Protein AF-0000000075742575 (afdb_homodimer)

Secondary structure (DSSP, 8-state):
------HHHHHT--GGGT--TTSEE-S---SSSS--HHHHHHHHHHGGGTTSPPPHHHHHHHHHHHHHHHT--GGGEEEESSHHHHHHGGGGG--S-EEEEES--SHHHHHHHHTT--EEEEEPPTTT-GGG----TT-SEEEEESS-TTT-----HHHHHTT--TTPEEEEE-TTGGGSTT-TT--TT---TTEEEEEESTTTTT-GGG--EEEE--HHHHHHHTTTPPSS-S-HHHHHHHHHHTSHHHHHHHHHHHHHHHHHHHHHHHHHHHTT-EE----SSEEEEE-TTHHHHHHHHHHTTEE-EE-TTSTT--TTEEEEE--TTHHHHHHHHHHHHHHHHHHH--/------HHHHHT--GGGT--TTSEE-S---SSSS--HHHHHHHHHHGGGTTSPPPHHHHHHHHHHHHHHTT--GGGEEEESSHHHHHHGGGGG--S-EEEEES--SHHHHHHHHTT--EEEEEPPTTT-GGG----TT-SEEEEESS-TTT-----HHHHHTT--TTPEEEEE-TTGGGSTT-TT--TT---TTEEEEEESTTTTT-GGG--EEEE--HHHHHHHTTTPPSS-S-HHHHHHHHHHTSHHHHHHHHHHHHHHHHHHHHHHHHHHHTT-EE----SSEEEEE-TTHHHHHHHHHHTTEE-EE-TTSTT--TTEEEEE--TTHHHHHHHHHHHHHHHHHHH--

Organism: Mycobacterium marinum (strain ATCC BAA-535 / M) (NCBI:txid216594)

InterPro domains:
  IPR004838 Aminotransferases, class-I, pyridoxal-phosphate-binding site [PS00105] (200-213)
  IPR004839 Aminotransferase, class I/classII, large domain [PF00155] (34-326)
  IPR015421 Pyridoxal phosphate-dependent transferase, major domain [G3DSA:3.40.640.10] (35-248)
  IPR015422 Pyridoxal phosphate-dependent transferase, small domain [G3DSA:3.90.1150.10] (23-329)
  IPR015424 Pyridoxal phosphate-dependent transferase [SSF53383] (18-337)

Structure (mmCIF, N/CA/C/O backbone):
data_AF-0000000075742575-model_v1
#
loop_
_entity.id
_entity.type
_entity.pdbx_description
1 polymer Aminotransferase
#
loop_
_atom_site.group_PDB
_atom_site.id
_atom_site.type_symbol
_atom_site.label_atom_id
_atom_site.label_alt_id
_atom_site.label_comp_id
_atom_site.label_asym_id
_atom_site.label_entity_id
_atom_site.label_seq_id
_atom_site.pdbx_PDB_ins_code
_atom_site.Cartn_x
_atom_site.Cartn_y
_atom_site.Cartn_z
_atom_site.occupancy
_atom_site.B_iso_or_equiv
_atom_site.auth_seq_id
_atom_site.auth_comp_id
_atom_site.auth_asym_id
_atom_site.auth_atom_id
_atom_site.pdbx_PDB_model_num
ATOM 1 N N . MET A 1 1 ? -25.953 -12.312 -6.84 1 25.08 1 MET A N 1
ATOM 2 C CA . MET A 1 1 ? -24.734 -11.523 -6.848 1 25.08 1 MET A CA 1
ATOM 3 C C . MET A 1 1 ? -24.031 -11.617 -8.195 1 25.08 1 MET A C 1
ATOM 5 O O . MET A 1 1 ? -23.609 -12.703 -8.602 1 25.08 1 MET A O 1
ATOM 9 N N . SER A 1 2 ? -24.453 -10.875 -9.102 1 28.56 2 SER A N 1
ATOM 10 C CA . SER A 1 2 ? -24.078 -10.961 -10.516 1 28.56 2 SER A CA 1
ATOM 11 C C . SER A 1 2 ? -22.562 -10.914 -10.695 1 28.56 2 SER A C 1
ATOM 13 O O . SER A 1 2 ? -21.906 -10 -10.195 1 28.56 2 SER A O 1
ATOM 15 N N . LEU A 1 3 ? -21.922 -12.07 -10.922 1 35.59 3 LEU A N 1
ATOM 16 C CA . LEU A 1 3 ? -20.516 -12.25 -11.258 1 35.59 3 LEU A CA 1
ATOM 17 C C . LEU A 1 3 ? -20.094 -11.281 -12.359 1 35.59 3 LEU A C 1
ATOM 19 O O . LEU A 1 3 ? -20.688 -11.258 -13.438 1 35.59 3 LEU A O 1
ATOM 23 N N . ASP A 1 4 ? -19.672 -10.133 -12.008 1 35 4 ASP A N 1
ATOM 24 C CA . ASP A 1 4 ? -19.047 -9.281 -13.023 1 35 4 ASP A CA 1
ATOM 25 C C . ASP A 1 4 ? -18.094 -10.078 -13.906 1 35 4 ASP A C 1
ATOM 27 O O . ASP A 1 4 ? -17.062 -10.547 -13.438 1 35 4 ASP A O 1
ATOM 31 N N . THR A 1 5 ? -18.547 -10.711 -14.977 1 41.12 5 THR A N 1
ATOM 32 C CA . THR A 1 5 ? -17.891 -11.547 -15.977 1 41.12 5 THR A CA 1
ATOM 33 C C . THR A 1 5 ? -17.031 -10.703 -16.922 1 41.12 5 THR A C 1
ATOM 35 O O . THR A 1 5 ? -16.719 -11.125 -18.031 1 41.12 5 THR A O 1
ATOM 38 N N . SER A 1 6 ? -16.703 -9.414 -16.516 1 41.28 6 SER A N 1
ATOM 39 C CA . SER A 1 6 ? -15.859 -8.625 -17.406 1 41.28 6 SER A CA 1
ATOM 40 C C . SER A 1 6 ? -14.469 -9.234 -17.531 1 41.28 6 SER A C 1
ATOM 42 O O . SER A 1 6 ? -14.023 -9.961 -16.625 1 41.28 6 SER A O 1
ATOM 44 N N . PRO A 1 7 ? -13.953 -9.203 -18.75 1 43.44 7 PRO A N 1
ATOM 45 C CA . PRO A 1 7 ? -12.594 -9.703 -18.984 1 43.44 7 PRO A CA 1
ATOM 46 C C . PRO A 1 7 ? -11.625 -9.297 -17.875 1 43.44 7 PRO A C 1
ATOM 48 O O . PRO A 1 7 ? -10.758 -10.086 -17.484 1 43.44 7 PRO A O 1
ATOM 51 N N . LEU A 1 8 ? -11.812 -8.117 -17.328 1 50.5 8 LEU A N 1
ATOM 52 C CA . LEU A 1 8 ? -10.961 -7.672 -16.234 1 50.5 8 LEU A CA 1
ATOM 53 C C . LEU A 1 8 ? -11.242 -8.469 -14.961 1 50.5 8 LEU A C 1
ATOM 55 O O . LEU A 1 8 ? -10.312 -8.828 -14.227 1 50.5 8 LEU A O 1
ATOM 59 N N . ALA A 1 9 ? -12.531 -8.742 -14.766 1 51.78 9 ALA A N 1
ATOM 60 C CA . ALA A 1 9 ? -12.93 -9.539 -13.609 1 51.78 9 ALA A CA 1
ATOM 61 C C . ALA A 1 9 ? -12.398 -10.969 -13.711 1 51.78 9 ALA A C 1
ATOM 63 O O . ALA A 1 9 ? -11.945 -11.547 -12.727 1 51.78 9 ALA A O 1
ATOM 64 N N . ALA A 1 10 ? -12.375 -11.539 -14.883 1 46.16 10 ALA A N 1
ATOM 65 C CA . ALA A 1 10 ? -11.844 -12.883 -15.117 1 46.16 10 ALA A CA 1
ATOM 66 C C . ALA A 1 10 ? -10.336 -12.922 -14.898 1 46.16 10 ALA A C 1
ATOM 68 O O . ALA A 1 10 ? -9.812 -13.883 -14.32 1 46.16 10 ALA A O 1
ATOM 69 N N . ALA A 1 11 ? -9.766 -11.891 -15.352 1 51.84 11 ALA A N 1
ATOM 70 C CA . ALA A 1 11 ? -8.312 -11.805 -15.227 1 51.84 11 ALA A CA 1
ATOM 71 C C . ALA A 1 11 ? -7.895 -11.711 -13.758 1 51.84 11 ALA A C 1
ATOM 73 O O . ALA A 1 11 ? -6.77 -12.07 -13.406 1 51.84 11 ALA A O 1
ATOM 74 N N . ARG A 1 12 ? -8.883 -11.344 -12.992 1 62.16 12 ARG A N 1
ATOM 75 C CA . ARG A 1 12 ? -8.523 -11.164 -11.586 1 62.16 12 ARG A CA 1
ATOM 76 C C . ARG A 1 12 ? -9.039 -12.32 -10.734 1 62.16 12 ARG A C 1
ATOM 78 O O . ARG A 1 12 ? -9.102 -12.219 -9.508 1 62.16 12 ARG A O 1
ATOM 85 N N . TYR A 1 13 ? -9.43 -13.383 -11.422 1 56.88 13 TYR A N 1
ATOM 86 C CA . TYR A 1 13 ? -9.727 -14.594 -10.672 1 56.88 13 TYR A CA 1
ATOM 87 C C . TYR A 1 13 ? -8.453 -15.211 -10.109 1 56.88 13 TYR A C 1
ATOM 89 O O . TYR A 1 13 ? -7.52 -15.508 -10.859 1 56.88 13 TYR A O 1
ATOM 97 N N . HIS A 1 14 ? -8.398 -15.281 -8.836 1 70.94 14 HIS A N 1
ATOM 98 C CA . HIS A 1 14 ? -7.25 -15.875 -8.164 1 70.94 14 HIS A CA 1
ATOM 99 C C . HIS A 1 14 ? -7.66 -17.062 -7.309 1 70.94 14 HIS A C 1
ATOM 101 O O . HIS A 1 14 ? -8.852 -17.25 -7.035 1 70.94 14 HIS A O 1
ATOM 107 N N . GLY A 1 15 ? -6.711 -17.906 -7.121 1 71.88 15 GLY A N 1
ATOM 108 C CA . GLY A 1 15 ? -6.93 -19.141 -6.367 1 71.88 15 GLY A CA 1
ATOM 109 C C . GLY A 1 15 ? -7.625 -18.906 -5.039 1 71.88 15 GLY A C 1
ATOM 110 O O . GLY A 1 15 ? -8.328 -19.781 -4.535 1 71.88 15 GLY A O 1
ATOM 111 N N . ASP A 1 16 ? -7.453 -17.781 -4.5 1 67.38 16 ASP A N 1
ATOM 112 C CA . ASP A 1 16 ? -8.031 -17.484 -3.195 1 67.38 16 ASP A CA 1
ATOM 113 C C . ASP A 1 16 ? -9.555 -17.406 -3.271 1 67.38 16 ASP A C 1
ATOM 115 O O . ASP A 1 16 ? -10.234 -17.484 -2.25 1 67.38 16 ASP A O 1
ATOM 119 N N . GLN A 1 17 ? -10.031 -17.344 -4.418 1 68.88 17 GLN A N 1
ATOM 120 C CA . GLN A 1 17 ? -11.477 -17.297 -4.598 1 68.88 17 GLN A CA 1
ATOM 121 C C . GLN A 1 17 ? -12.062 -18.703 -4.656 1 68.88 17 GLN A C 1
ATOM 123 O O . GLN A 1 17 ? -13.273 -18.891 -4.488 1 68.88 17 GLN A O 1
ATOM 128 N N . ALA A 1 18 ? -11.141 -19.656 -4.777 1 72.19 18 ALA A N 1
ATOM 129 C CA . ALA A 1 18 ? -11.578 -21.031 -4.965 1 72.19 18 ALA A CA 1
ATOM 130 C C . ALA A 1 18 ? -11.758 -21.734 -3.627 1 72.19 18 ALA A C 1
ATOM 132 O O . ALA A 1 18 ? -12.5 -22.719 -3.531 1 72.19 18 ALA A O 1
ATOM 133 N N . ALA A 1 19 ? -11.109 -21.234 -2.627 1 77.81 19 ALA A N 1
ATOM 134 C CA . ALA A 1 19 ? -11.078 -21.953 -1.354 1 77.81 19 ALA A CA 1
ATOM 135 C C . ALA A 1 19 ? -11.914 -21.234 -0.301 1 77.81 19 ALA A C 1
ATOM 137 O O . ALA A 1 19 ? -11.836 -20.016 -0.159 1 77.81 19 ALA A O 1
ATOM 138 N N . THR A 1 20 ? -12.836 -21.984 0.343 1 73.06 20 THR A N 1
ATOM 139 C CA . THR A 1 20 ? -13.594 -21.5 1.495 1 73.06 20 THR A CA 1
ATOM 140 C C . THR A 1 20 ? -13.062 -22.109 2.785 1 73.06 20 THR A C 1
ATOM 142 O O . THR A 1 20 ? -12.375 -23.141 2.754 1 73.06 20 THR A O 1
ATOM 145 N N . PRO A 1 21 ? -13.297 -21.5 3.867 1 74.25 21 PRO A N 1
ATOM 146 C CA . PRO A 1 21 ? -12.812 -22.047 5.137 1 74.25 21 PRO A CA 1
ATOM 147 C C . PRO A 1 21 ? -13.234 -23.484 5.355 1 74.25 21 PRO A C 1
ATOM 149 O O . PRO A 1 21 ? -14.367 -23.859 5.051 1 74.25 21 PRO A O 1
ATOM 152 N N . GLY A 1 22 ? -12.258 -24.297 5.707 1 80.38 22 GLY A N 1
ATOM 153 C CA . GLY A 1 22 ? -12.539 -25.688 6.02 1 80.38 22 GLY A CA 1
ATOM 154 C C . GLY A 1 22 ? -12.164 -26.641 4.898 1 80.38 22 GLY A C 1
ATOM 155 O O . GLY A 1 22 ? -12 -27.844 5.125 1 80.38 22 GLY A O 1
ATOM 156 N N . MET A 1 23 ? -11.93 -26.141 3.719 1 89.38 23 MET A N 1
ATOM 157 C CA . MET A 1 23 ? -11.57 -26.969 2.568 1 89.38 23 MET A CA 1
ATOM 158 C C . MET A 1 23 ? -10.086 -27.328 2.59 1 89.38 23 MET A C 1
ATOM 160 O O . MET A 1 23 ? -9.281 -26.594 3.17 1 89.38 23 MET A O 1
ATOM 164 N N . LEU A 1 24 ? -9.805 -28.516 2.037 1 94.06 24 LEU A N 1
ATOM 165 C CA . LEU A 1 24 ? -8.422 -28.812 1.668 1 94.06 24 LEU A CA 1
ATOM 166 C C . LEU A 1 24 ? -8 -27.984 0.455 1 94.06 24 LEU A C 1
ATOM 168 O O . LEU A 1 24 ? -8.469 -28.219 -0.659 1 94.06 24 LEU A O 1
ATOM 172 N N . ASP A 1 25 ? -7.121 -27 0.68 1 94.69 25 ASP A N 1
ATOM 173 C CA . ASP A 1 25 ? -6.855 -25.969 -0.324 1 94.69 25 ASP A CA 1
ATOM 174 C C . ASP A 1 25 ? -5.578 -26.281 -1.1 1 94.69 25 ASP A C 1
ATOM 176 O O . ASP A 1 25 ? -4.473 -26.109 -0.58 1 94.69 25 ASP A O 1
ATOM 180 N N . PHE A 1 26 ? -5.742 -26.719 -2.346 1 97.12 26 PHE A N 1
ATOM 181 C CA . PHE A 1 26 ? -4.625 -26.891 -3.266 1 97.12 26 PHE A CA 1
ATOM 182 C C . PHE A 1 26 ? -4.594 -25.766 -4.301 1 97.12 26 PHE A C 1
ATOM 184 O O . PHE A 1 26 ? -3.795 -25.812 -5.238 1 97.12 26 PHE A O 1
ATOM 191 N N . ALA A 1 27 ? -5.48 -24.75 -4.121 1 94.88 27 ALA A N 1
ATOM 192 C CA . ALA A 1 27 ? -5.637 -23.703 -5.125 1 94.88 27 ALA A CA 1
ATOM 193 C C . ALA A 1 27 ? -4.676 -22.547 -4.867 1 94.88 27 ALA A C 1
ATOM 195 O O . ALA A 1 27 ? -4.191 -21.906 -5.809 1 94.88 27 ALA A O 1
ATOM 196 N N . VAL A 1 28 ? -4.422 -22.219 -3.619 1 93.75 28 VAL A N 1
ATOM 197 C CA . VAL A 1 28 ? -3.586 -21.078 -3.256 1 93.75 28 VAL A CA 1
ATOM 198 C C . VAL A 1 28 ? -2.146 -21.547 -3.035 1 93.75 28 VAL A C 1
ATOM 200 O O . VAL A 1 28 ? -1.911 -22.594 -2.432 1 93.75 28 VAL A O 1
ATOM 203 N N . ASN A 1 29 ? -1.184 -20.781 -3.488 1 94.81 29 ASN A N 1
ATOM 204 C CA . ASN A 1 29 ? 0.214 -21.203 -3.5 1 94.81 29 ASN A CA 1
ATOM 205 C C . ASN A 1 29 ? 0.969 -20.672 -2.285 1 94.81 29 ASN A C 1
ATOM 207 O O . ASN A 1 29 ? 2.201 -20.703 -2.254 1 94.81 29 ASN A O 1
ATOM 211 N N . VAL A 1 30 ? 0.262 -20.188 -1.281 1 95.12 30 VAL A N 1
ATOM 212 C CA . VAL A 1 30 ? 0.905 -19.812 -0.029 1 95.12 30 VAL A CA 1
ATOM 213 C C . VAL A 1 30 ? 1.388 -21.047 0.706 1 95.12 30 VAL A C 1
ATOM 215 O O . VAL A 1 30 ? 0.632 -22.016 0.873 1 95.12 30 VAL A O 1
ATOM 218 N N . ARG A 1 31 ? 2.59 -21.094 1.135 1 94.38 31 ARG A N 1
ATOM 219 C CA . ARG A 1 31 ? 3.33 -22.281 1.514 1 94.38 31 ARG A CA 1
ATOM 220 C C . ARG A 1 31 ? 2.74 -22.922 2.771 1 94.38 31 ARG A C 1
ATOM 222 O O . ARG A 1 31 ? 2.617 -24.141 2.857 1 94.38 31 ARG A O 1
ATOM 229 N N . HIS A 1 32 ? 2.479 -22.062 3.832 1 94.12 32 HIS A N 1
ATOM 230 C CA . HIS A 1 32 ? 2.004 -22.547 5.121 1 94.12 32 HIS A CA 1
ATOM 231 C C . HIS A 1 32 ? 0.701 -21.875 5.523 1 94.12 32 HIS A C 1
ATOM 233 O O . HIS A 1 32 ? 0.387 -20.781 5.031 1 94.12 32 HIS A O 1
ATOM 239 N N . PRO A 1 33 ? -0.045 -22.531 6.336 1 93.19 33 PRO A N 1
ATOM 240 C CA . PRO A 1 33 ? -1.307 -21.922 6.773 1 93.19 33 PRO A CA 1
ATOM 241 C C . PRO A 1 33 ? -1.099 -20.719 7.684 1 93.19 33 PRO A C 1
ATOM 243 O O . PRO A 1 33 ? -2.027 -19.938 7.895 1 93.19 33 PRO A O 1
ATOM 246 N N . HIS A 1 34 ? 0.122 -20.594 8.273 1 95.94 34 HIS A N 1
ATOM 247 C CA . HIS A 1 34 ? 0.475 -19.484 9.148 1 95.94 34 HIS A CA 1
ATOM 248 C C . HIS A 1 34 ? 1.914 -19.031 8.914 1 95.94 34 HIS A C 1
ATOM 250 O O . HIS A 1 34 ? 2.756 -19.828 8.484 1 95.94 34 HIS A O 1
ATOM 256 N N . PRO A 1 35 ? 2.172 -17.703 9.164 1 98 35 PRO A N 1
ATOM 257 C CA . PRO A 1 35 ? 3.584 -17.312 9.172 1 98 35 PRO A CA 1
ATOM 258 C C . PRO A 1 35 ? 4.383 -18.016 10.266 1 98 35 PRO A C 1
ATOM 260 O O . PRO A 1 35 ? 3.803 -18.531 11.234 1 98 35 PRO A O 1
ATOM 263 N N . PRO A 1 36 ? 5.707 -18.109 10.078 1 97.62 36 PRO A N 1
ATOM 264 C CA . PRO A 1 36 ? 6.508 -18.656 11.172 1 97.62 36 PRO A CA 1
ATOM 265 C C . PRO A 1 36 ? 6.316 -17.906 12.484 1 97.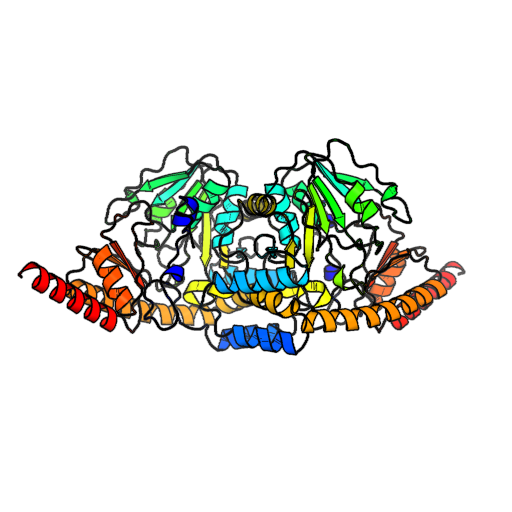62 36 PRO A C 1
ATOM 267 O O . PRO A 1 36 ? 6.172 -16.672 12.484 1 97.62 36 PRO A O 1
ATOM 270 N N . HIS A 1 37 ? 6.414 -18.641 13.594 1 97.75 37 HIS A N 1
ATOM 271 C CA . HIS A 1 37 ? 6.152 -18.078 14.914 1 97.75 37 HIS A CA 1
ATOM 272 C C . HIS A 1 37 ? 7.094 -16.922 15.219 1 97.75 37 HIS A C 1
ATOM 274 O O . HIS A 1 37 ? 6.672 -15.898 15.766 1 97.75 37 HIS A O 1
ATOM 280 N N . TRP A 1 38 ? 8.359 -17.078 14.875 1 98.38 38 TRP A N 1
ATOM 281 C CA . TRP A 1 38 ? 9.328 -16.031 15.172 1 98.38 38 TRP A CA 1
ATOM 282 C C . TRP A 1 38 ? 8.969 -14.734 14.461 1 98.38 38 TRP A C 1
ATOM 284 O O . TRP A 1 38 ? 9.188 -13.641 14.992 1 98.38 38 TRP A O 1
ATOM 294 N N . LEU A 1 39 ? 8.508 -14.805 13.234 1 98.5 39 LEU A N 1
ATOM 295 C CA . LEU A 1 39 ? 8.125 -13.633 12.453 1 98.5 39 LEU A CA 1
ATOM 296 C C . LEU A 1 39 ? 6.891 -12.969 13.047 1 98.5 39 LEU A C 1
ATOM 298 O O . LEU A 1 39 ? 6.816 -11.734 13.125 1 98.5 39 LEU A O 1
ATOM 302 N N . VAL A 1 40 ? 5.887 -13.789 13.516 1 98.5 40 VAL A N 1
ATOM 303 C CA . VAL A 1 40 ? 4.691 -13.281 14.172 1 98.5 40 VAL A CA 1
ATOM 304 C C . VAL A 1 40 ? 5.082 -12.492 15.422 1 98.5 40 VAL A C 1
ATOM 306 O O . VAL A 1 40 ? 4.574 -11.398 15.656 1 98.5 40 VAL A O 1
ATOM 309 N N . GLU A 1 41 ? 5.977 -13.023 16.188 1 98.44 41 GLU A N 1
ATOM 310 C CA . GLU A 1 41 ? 6.441 -12.359 17.406 1 98.44 41 GLU A CA 1
ATOM 311 C C . GLU A 1 41 ? 7.133 -11.039 17.094 1 98.44 41 GLU A C 1
ATOM 313 O O . GLU A 1 41 ? 6.91 -10.039 17.766 1 98.44 41 GLU A O 1
ATOM 318 N N . LEU A 1 42 ? 7.969 -11.102 16.125 1 98.5 42 LEU A N 1
ATOM 319 C CA . LEU A 1 42 ? 8.68 -9.898 15.711 1 98.5 42 LEU A CA 1
ATOM 320 C C . LEU A 1 42 ? 7.707 -8.797 15.297 1 98.5 42 LEU A C 1
ATOM 322 O O . LEU A 1 42 ? 7.844 -7.648 15.711 1 98.5 42 LEU A O 1
ATOM 326 N N . LEU A 1 43 ? 6.719 -9.125 14.461 1 98.69 43 LEU A N 1
ATOM 327 C CA . LEU A 1 43 ? 5.738 -8.156 13.992 1 98.69 43 LEU A CA 1
ATOM 328 C C . LEU A 1 43 ? 4.883 -7.645 15.148 1 98.69 43 LEU A C 1
ATOM 330 O O . LEU A 1 43 ? 4.539 -6.465 15.195 1 98.69 43 LEU A O 1
ATOM 334 N N . ALA A 1 44 ? 4.523 -8.555 16.047 1 98.44 44 ALA A N 1
ATOM 335 C CA . ALA A 1 44 ? 3.734 -8.172 17.219 1 98.44 44 ALA A CA 1
ATOM 336 C C . ALA A 1 44 ? 4.445 -7.094 18.031 1 98.44 44 ALA A C 1
ATOM 338 O O . ALA A 1 44 ? 3.811 -6.16 18.531 1 98.44 44 ALA A O 1
ATOM 339 N N . GLN A 1 45 ? 5.727 -7.211 18.125 1 97.62 45 GLN A N 1
ATOM 340 C CA . GLN A 1 45 ? 6.52 -6.246 18.891 1 97.62 45 GLN A CA 1
ATOM 341 C C . GLN A 1 45 ? 6.469 -4.863 18.234 1 97.62 45 GLN A C 1
ATOM 343 O O . GLN A 1 45 ? 6.613 -3.85 18.922 1 97.62 45 GLN A O 1
ATOM 348 N N . ARG A 1 46 ? 6.242 -4.82 16.953 1 97.81 46 ARG A N 1
ATOM 349 C CA . ARG A 1 46 ? 6.254 -3.557 16.219 1 97.81 46 ARG A CA 1
ATOM 350 C C . ARG A 1 46 ? 4.898 -2.867 16.297 1 97.81 46 ARG A C 1
ATOM 352 O O . ARG A 1 46 ? 4.781 -1.678 16 1 97.81 46 ARG A O 1
ATOM 359 N N . LEU A 1 47 ? 3.848 -3.568 16.766 1 98.31 47 LEU A N 1
ATOM 360 C CA . LEU A 1 47 ? 2.496 -3.023 16.781 1 98.31 47 LEU A CA 1
ATOM 361 C C . LEU A 1 47 ? 2.398 -1.832 17.719 1 98.31 47 LEU A C 1
ATOM 363 O O . LEU A 1 47 ? 1.67 -0.875 17.453 1 98.31 47 LEU A O 1
ATOM 367 N N . THR A 1 48 ? 3.164 -1.791 18.766 1 96.5 48 THR A N 1
ATOM 368 C CA . THR A 1 48 ? 3.08 -0.729 19.766 1 96.5 48 THR A CA 1
ATOM 369 C C . THR A 1 48 ? 3.816 0.52 19.281 1 96.5 48 THR A C 1
ATOM 371 O O . THR A 1 48 ? 3.684 1.591 19.891 1 96.5 48 THR A O 1
ATOM 374 N N . THR A 1 49 ? 4.586 0.42 18.219 1 95.75 49 THR A N 1
ATOM 375 C CA . THR A 1 49 ? 5.367 1.551 17.734 1 95.75 49 THR A CA 1
ATOM 376 C C . THR A 1 49 ? 4.766 2.109 16.453 1 95.75 49 THR A C 1
ATOM 378 O O . THR A 1 49 ? 5.41 2.887 15.742 1 95.75 49 THR A O 1
ATOM 381 N N . LEU A 1 50 ? 3.537 1.744 16.141 1 97.44 50 LEU A N 1
ATOM 382 C CA . LEU A 1 50 ? 2.906 2.09 14.867 1 97.44 50 LEU A CA 1
ATOM 383 C C . LEU A 1 50 ? 2.582 3.578 14.805 1 97.44 50 LEU A C 1
ATOM 385 O O . LEU A 1 50 ? 2.254 4.105 13.742 1 97.44 50 LEU A O 1
ATOM 389 N N . ALA A 1 51 ? 2.734 4.305 15.898 1 96.44 51 ALA A N 1
ATOM 390 C CA . ALA A 1 51 ? 2.477 5.742 15.898 1 96.44 51 ALA A CA 1
ATOM 391 C C . ALA A 1 51 ? 3.484 6.48 15.023 1 96.44 51 ALA A C 1
ATOM 393 O O . ALA A 1 51 ? 3.207 7.578 14.539 1 96.44 51 ALA A O 1
ATOM 394 N N . ARG A 1 52 ? 4.59 5.898 14.844 1 94.44 52 ARG A N 1
ATOM 395 C CA . ARG A 1 52 ? 5.641 6.523 14.047 1 94.44 52 ARG A CA 1
ATOM 396 C C . ARG A 1 52 ? 5.496 6.172 12.57 1 94.44 52 ARG A C 1
ATOM 398 O O . ARG A 1 52 ? 5.168 5.031 12.227 1 94.44 52 ARG A O 1
ATOM 405 N N . TYR A 1 53 ? 5.746 7.16 11.742 1 94.06 53 TYR A N 1
ATOM 406 C CA . TYR A 1 53 ? 5.836 6.898 10.305 1 94.06 53 TYR A CA 1
ATOM 407 C C . TYR A 1 53 ? 7.027 6.004 9.992 1 94.06 53 TYR A C 1
ATOM 409 O O . TYR A 1 53 ? 8.016 5.988 10.734 1 94.06 53 TYR A O 1
ATOM 417 N N . PRO A 1 54 ? 6.895 5.227 8.891 1 95.06 54 PRO A N 1
ATOM 418 C CA . PRO A 1 54 ? 8.109 4.551 8.438 1 95.06 54 PRO A CA 1
ATOM 419 C C . PRO A 1 54 ? 9.281 5.508 8.242 1 95.06 54 PRO A C 1
ATOM 421 O O . PRO A 1 54 ? 9.172 6.473 7.477 1 95.06 54 PRO A O 1
ATOM 424 N N . SER A 1 55 ? 10.367 5.281 8.898 1 93.31 55 SER A N 1
ATOM 425 C CA . SER A 1 55 ? 11.539 6.156 8.828 1 93.31 55 SER A CA 1
ATOM 426 C C . SER A 1 55 ? 12.438 5.781 7.652 1 93.31 55 SER A C 1
ATOM 428 O O . SER A 1 55 ? 12.273 4.719 7.055 1 93.31 55 SER A O 1
ATOM 430 N N . ILE A 1 56 ? 13.32 6.672 7.316 1 93.88 56 ILE A N 1
ATOM 431 C CA . ILE A 1 56 ? 14.344 6.379 6.324 1 93.88 56 ILE A CA 1
ATOM 432 C C . ILE A 1 56 ? 15.156 5.164 6.766 1 93.88 56 ILE A C 1
ATOM 434 O O . ILE A 1 56 ? 15.523 4.32 5.941 1 93.88 56 ILE A O 1
ATOM 438 N N . GLU A 1 57 ? 15.383 5.086 8.062 1 95.19 57 GLU A N 1
ATOM 439 C CA . GLU A 1 57 ? 16.141 3.959 8.609 1 95.19 57 GLU A CA 1
ATOM 440 C C . GLU A 1 57 ? 15.383 2.646 8.422 1 95.19 57 GLU A C 1
ATOM 442 O O . GLU A 1 57 ? 15.984 1.616 8.109 1 95.19 57 GLU A O 1
ATOM 447 N N . ASP A 1 58 ? 14.055 2.627 8.672 1 96.44 58 ASP A N 1
ATOM 448 C CA . ASP A 1 58 ? 13.242 1.44 8.414 1 96.44 58 ASP A CA 1
ATOM 449 C C . ASP A 1 58 ? 13.406 0.961 6.977 1 96.44 58 ASP A C 1
ATOM 451 O O . ASP A 1 58 ? 13.633 -0.227 6.734 1 96.44 58 ASP A O 1
ATOM 455 N N . THR A 1 59 ? 13.289 1.915 6.07 1 97.75 59 THR A N 1
ATOM 456 C CA . THR A 1 59 ? 13.391 1.605 4.648 1 97.75 59 THR A CA 1
ATOM 457 C C . THR A 1 59 ? 14.789 1.095 4.305 1 97.75 59 THR A C 1
ATOM 459 O O . THR A 1 59 ? 14.93 0.087 3.607 1 97.75 59 THR A O 1
ATOM 462 N N . GLN A 1 60 ? 15.797 1.759 4.812 1 98.25 60 GLN A N 1
ATOM 463 C CA . GLN A 1 60 ? 17.172 1.383 4.523 1 98.25 60 GLN A CA 1
ATOM 464 C C . GLN A 1 60 ? 17.5 -0.001 5.078 1 98.25 60 GLN A C 1
ATOM 466 O O . GLN A 1 60 ? 18.203 -0.783 4.441 1 98.25 60 GLN A O 1
ATOM 471 N N . ARG A 1 61 ? 17.016 -0.298 6.273 1 98.5 61 ARG A N 1
ATOM 472 C CA . ARG A 1 61 ? 17.234 -1.621 6.852 1 98.5 61 ARG A CA 1
ATOM 473 C C . ARG A 1 61 ? 16.641 -2.709 5.965 1 98.5 61 ARG A C 1
ATOM 475 O O . ARG A 1 61 ? 17.266 -3.748 5.746 1 98.5 61 ARG A O 1
ATOM 482 N N . ALA A 1 62 ? 15.438 -2.525 5.48 1 98.81 62 ALA A N 1
ATOM 483 C CA . ALA A 1 62 ? 14.805 -3.465 4.559 1 98.81 62 ALA A CA 1
ATOM 484 C C . ALA A 1 62 ? 15.609 -3.604 3.273 1 98.81 62 ALA A C 1
ATOM 486 O O . ALA A 1 62 ? 15.891 -4.719 2.826 1 98.81 62 ALA A O 1
ATOM 487 N N . GLN A 1 63 ? 15.977 -2.438 2.703 1 98.88 63 GLN A N 1
ATOM 488 C CA . GLN A 1 63 ? 16.734 -2.424 1.461 1 98.88 63 GLN A CA 1
ATOM 489 C C . GLN A 1 63 ? 18.094 -3.119 1.637 1 98.88 63 GLN A C 1
ATOM 491 O O . GLN A 1 63 ? 18.5 -3.912 0.787 1 98.88 63 GLN A O 1
ATOM 496 N N . ASP A 1 64 ? 18.75 -2.838 2.754 1 98.88 64 ASP A N 1
ATOM 497 C CA . ASP A 1 64 ? 20.062 -3.422 3.01 1 98.88 64 ASP A CA 1
ATOM 498 C C . ASP A 1 64 ? 19.969 -4.941 3.127 1 98.88 64 ASP A C 1
ATOM 500 O O . ASP A 1 64 ? 20.812 -5.664 2.584 1 98.88 64 ASP A O 1
ATOM 504 N N . ALA A 1 65 ? 19 -5.422 3.834 1 98.88 65 ALA A N 1
ATOM 505 C CA . ALA A 1 65 ? 18.844 -6.863 4.02 1 98.88 65 ALA A CA 1
ATOM 506 C C . ALA A 1 65 ? 18.594 -7.562 2.684 1 98.88 65 ALA A C 1
ATOM 508 O O . ALA A 1 65 ? 19.234 -8.57 2.383 1 98.88 65 ALA A O 1
ATOM 509 N N . ALA A 1 66 ? 17.703 -7.027 1.849 1 98.81 66 ALA A N 1
ATOM 510 C CA . ALA A 1 66 ? 17.422 -7.613 0.539 1 98.81 66 ALA A CA 1
ATOM 511 C C . ALA A 1 66 ? 18.641 -7.508 -0.375 1 98.81 66 ALA A C 1
ATOM 513 O O . ALA A 1 66 ? 18.938 -8.438 -1.135 1 98.81 66 ALA A O 1
ATOM 514 N N . ALA A 1 67 ? 19.266 -6.324 -0.291 1 98.75 67 ALA A N 1
ATOM 515 C CA . ALA A 1 67 ? 20.469 -6.133 -1.094 1 98.75 67 ALA A CA 1
ATOM 516 C C . ALA A 1 67 ? 21.531 -7.168 -0.748 1 98.75 67 ALA A C 1
ATOM 518 O O . ALA A 1 67 ? 22.125 -7.789 -1.639 1 98.75 67 ALA A O 1
ATOM 519 N N . LEU A 1 68 ? 21.797 -7.328 0.509 1 98.5 68 LEU A N 1
ATOM 520 C CA . LEU A 1 68 ? 22.781 -8.312 0.952 1 98.5 68 LEU A CA 1
ATOM 521 C C . LEU A 1 68 ? 22.391 -9.711 0.485 1 98.5 68 LEU A C 1
ATOM 523 O O . LEU A 1 68 ? 23.25 -10.469 0.019 1 98.5 68 LEU A O 1
ATOM 527 N N . ARG A 1 69 ? 21.172 -10.039 0.572 1 98.44 69 ARG A N 1
ATOM 528 C CA . ARG A 1 69 ? 20.672 -11.352 0.179 1 98.44 69 ARG A CA 1
ATOM 529 C C . ARG A 1 69 ? 21.016 -11.648 -1.279 1 98.44 69 ARG A C 1
ATOM 531 O O . ARG A 1 69 ? 21.297 -12.797 -1.635 1 98.44 69 ARG A O 1
ATOM 538 N N . HIS A 1 70 ? 20.984 -10.648 -2.139 1 98.44 70 HIS A N 1
ATOM 539 C CA . HIS A 1 70 ? 21.094 -10.867 -3.576 1 98.44 70 HIS A CA 1
ATOM 540 C C . HIS A 1 70 ? 22.406 -10.297 -4.113 1 98.44 70 HIS A C 1
ATOM 542 O O . HIS A 1 70 ? 22.578 -10.156 -5.328 1 98.44 70 HIS A O 1
ATOM 548 N N . ARG A 1 71 ? 23.281 -9.852 -3.217 1 97.56 71 ARG A N 1
ATOM 549 C CA . ARG A 1 71 ? 24.578 -9.281 -3.596 1 97.56 71 ARG A CA 1
ATOM 550 C C . ARG A 1 71 ? 24.391 -8.047 -4.465 1 97.56 71 ARG A C 1
ATOM 552 O O . ARG A 1 71 ? 25 -7.934 -5.535 1 97.56 71 ARG A O 1
ATOM 559 N N . ARG A 1 72 ? 23.562 -7.184 -4.008 1 98.19 72 ARG A N 1
ATOM 560 C CA . ARG A 1 72 ? 23.25 -5.898 -4.625 1 98.19 72 ARG A CA 1
ATOM 561 C C . ARG A 1 72 ? 23.531 -4.75 -3.662 1 98.19 72 ARG A C 1
ATOM 563 O O . ARG A 1 72 ? 24.062 -4.961 -2.568 1 98.19 72 ARG A O 1
ATOM 570 N N . THR A 1 73 ? 23.344 -3.549 -4.156 1 98.44 73 THR A N 1
ATOM 571 C CA . THR A 1 73 ? 23.438 -2.375 -3.291 1 98.44 73 THR A CA 1
ATOM 572 C C . THR A 1 73 ? 22.047 -1.903 -2.885 1 98.44 73 THR A C 1
ATOM 574 O O . THR A 1 73 ? 21.047 -2.275 -3.512 1 98.44 73 THR A O 1
ATOM 577 N N . ARG A 1 74 ? 22.016 -1.153 -1.835 1 98.31 74 ARG A N 1
ATOM 578 C CA . ARG A 1 74 ? 20.781 -0.617 -1.293 1 98.31 74 ARG A CA 1
ATOM 579 C C . ARG A 1 74 ? 19.969 0.089 -2.375 1 98.31 74 ARG A C 1
ATOM 581 O O . ARG A 1 74 ? 18.75 -0.071 -2.451 1 98.31 74 ARG A O 1
ATOM 588 N N . ALA A 1 75 ? 20.609 0.869 -3.242 1 98.25 75 ALA A N 1
ATOM 589 C CA . ALA A 1 75 ? 19.953 1.697 -4.254 1 98.25 75 ALA A CA 1
ATOM 590 C C . ALA A 1 75 ? 19.281 0.835 -5.316 1 98.25 75 ALA A C 1
ATOM 592 O O . ALA A 1 75 ? 18.469 1.329 -6.102 1 98.25 75 ALA A O 1
ATOM 593 N N . GLU A 1 76 ? 19.562 -0.475 -5.32 1 98.81 76 GLU A N 1
ATOM 594 C CA . GLU A 1 76 ? 19.031 -1.385 -6.332 1 98.81 76 GLU A CA 1
ATOM 595 C C . GLU A 1 76 ? 17.844 -2.18 -5.797 1 98.81 76 GLU A C 1
ATOM 597 O O . GLU A 1 76 ? 17.406 -3.152 -6.418 1 98.81 76 GLU A O 1
ATOM 602 N N . VAL A 1 77 ? 17.391 -1.777 -4.633 1 98.88 77 VAL A N 1
ATOM 603 C CA . VAL A 1 77 ? 16.281 -2.488 -4 1 98.88 77 VAL A CA 1
ATOM 604 C C . VAL A 1 77 ? 15.109 -1.533 -3.781 1 98.88 77 VAL A C 1
ATOM 606 O O . VAL A 1 77 ? 15.289 -0.431 -3.26 1 98.88 77 VAL A O 1
ATOM 609 N N . LEU A 1 78 ? 13.945 -1.957 -4.184 1 98.81 78 LEU A N 1
ATOM 610 C CA . LEU A 1 78 ? 12.711 -1.207 -3.977 1 98.81 78 LEU A CA 1
ATOM 611 C C . LEU A 1 78 ? 11.711 -2.021 -3.16 1 98.81 78 LEU A C 1
ATOM 613 O O . LEU A 1 78 ? 11.117 -2.971 -3.672 1 98.81 78 LEU A O 1
ATOM 617 N N . PRO A 1 79 ? 11.508 -1.728 -1.833 1 98.75 79 PRO A N 1
ATOM 618 C CA . PRO A 1 79 ? 10.422 -2.383 -1.097 1 98.75 79 PRO A CA 1
ATOM 619 C C . PRO A 1 79 ? 9.055 -2.148 -1.729 1 98.75 79 PRO A C 1
ATOM 621 O O . PRO A 1 79 ? 8.773 -1.05 -2.213 1 98.75 79 PRO A O 1
ATOM 624 N N . LEU A 1 80 ? 8.25 -3.172 -1.737 1 98.44 80 LEU A N 1
ATOM 625 C CA . LEU A 1 80 ? 6.934 -3.102 -2.365 1 98.44 80 LEU A CA 1
ATOM 626 C C . LEU A 1 80 ? 5.844 -3.572 -1.404 1 98.44 80 LEU A C 1
ATOM 628 O O . LEU A 1 80 ? 6.09 -4.438 -0.561 1 98.44 80 LEU A O 1
ATOM 632 N N . ALA A 1 81 ? 4.664 -3.014 -1.528 1 96.81 81 ALA A N 1
ATOM 633 C CA . ALA A 1 81 ? 3.461 -3.521 -0.877 1 96.81 81 ALA A CA 1
ATOM 634 C C . ALA A 1 81 ? 2.896 -4.723 -1.629 1 96.81 81 ALA A C 1
ATOM 636 O O . ALA A 1 81 ? 1.789 -4.664 -2.17 1 96.81 81 ALA A O 1
ATOM 637 N N . GLY A 1 82 ? 3.664 -5.77 -1.612 1 95.69 82 GLY A N 1
ATOM 638 C CA . GLY A 1 82 ? 3.359 -6.93 -2.436 1 95.69 82 GLY A CA 1
ATOM 639 C C . GLY A 1 82 ? 3.914 -6.824 -3.844 1 95.69 82 GLY A C 1
ATOM 640 O O . GLY A 1 82 ? 4.008 -5.727 -4.398 1 95.69 82 GLY A O 1
ATOM 641 N N . ALA A 1 83 ? 4.188 -7.969 -4.453 1 94.81 83 ALA A N 1
ATOM 642 C CA . ALA A 1 83 ? 4.715 -7.98 -5.812 1 94.81 83 ALA A CA 1
ATOM 643 C C . ALA A 1 83 ? 3.715 -7.383 -6.797 1 94.81 83 ALA A C 1
ATOM 645 O O . ALA A 1 83 ? 4.105 -6.816 -7.82 1 94.81 83 ALA A O 1
ATOM 646 N N . ALA A 1 84 ? 2.418 -7.461 -6.48 1 95.06 84 ALA A N 1
ATOM 647 C CA . ALA A 1 84 ? 1.378 -6.895 -7.336 1 95.06 84 ALA A CA 1
ATOM 648 C C . ALA A 1 84 ? 1.6 -5.402 -7.555 1 95.06 84 ALA A C 1
ATOM 650 O O . ALA A 1 84 ? 1.299 -4.875 -8.625 1 95.06 84 ALA A O 1
ATOM 651 N N . GLU A 1 85 ? 2.121 -4.727 -6.508 1 97 85 GLU A N 1
ATOM 652 C CA . GLU A 1 85 ? 2.43 -3.312 -6.699 1 97 85 GLU A CA 1
ATOM 653 C C . GLU A 1 85 ? 3.473 -3.117 -7.797 1 97 85 GLU A C 1
ATOM 655 O O . GLU A 1 85 ? 3.41 -2.146 -8.555 1 97 85 GLU A O 1
ATOM 660 N N . GLY A 1 86 ? 4.469 -4.039 -7.836 1 97.81 86 GLY A N 1
ATOM 661 C CA . GLY A 1 86 ? 5.473 -3.961 -8.883 1 97.81 86 GLY A CA 1
ATOM 662 C C . GLY A 1 86 ? 4.883 -3.961 -10.281 1 97.81 86 GLY A C 1
ATOM 663 O O . GLY A 1 86 ? 5.336 -3.219 -11.156 1 97.81 86 GLY A O 1
ATOM 664 N N . PHE A 1 87 ? 3.863 -4.746 -10.516 1 98 87 PHE A N 1
ATOM 665 C CA . PHE A 1 87 ? 3.199 -4.801 -11.812 1 98 87 PHE A CA 1
ATOM 666 C C . PHE A 1 87 ? 2.424 -3.514 -12.078 1 98 87 PHE A C 1
ATOM 668 O O . PHE A 1 87 ? 2.457 -2.982 -13.188 1 98 87 PHE A O 1
ATOM 675 N N . ALA A 1 88 ? 1.745 -3.025 -11.055 1 96.5 88 ALA A N 1
ATOM 676 C CA . ALA A 1 88 ? 0.946 -1.811 -11.203 1 96.5 88 ALA A CA 1
ATOM 677 C C . ALA A 1 88 ? 1.827 -0.613 -11.547 1 96.5 88 ALA A C 1
ATOM 679 O O . ALA A 1 88 ? 1.39 0.307 -12.242 1 96.5 88 ALA A O 1
ATOM 680 N N . LEU A 1 89 ? 3.096 -0.626 -11.117 1 97.69 89 LEU A N 1
ATOM 681 C CA . LEU A 1 89 ? 4.012 0.493 -11.305 1 97.69 89 LEU A CA 1
ATOM 682 C C . LEU A 1 89 ? 4.625 0.458 -12.703 1 97.69 89 LEU A C 1
ATOM 684 O O . LEU A 1 89 ? 5.227 1.44 -13.141 1 97.69 89 LEU A O 1
ATOM 688 N N . LEU A 1 90 ? 4.461 -0.656 -13.453 1 98.38 90 LEU A N 1
ATOM 689 C CA . LEU A 1 90 ? 5.145 -0.826 -14.734 1 98.38 90 LEU A CA 1
ATOM 690 C C . LEU A 1 90 ? 4.715 0.25 -15.727 1 98.38 90 LEU A C 1
ATOM 692 O O . LEU A 1 90 ? 5.5 0.655 -16.578 1 98.38 90 LEU A O 1
ATOM 696 N N . SER A 1 91 ? 3.494 0.724 -15.594 1 96.88 91 SER A N 1
ATOM 697 C CA . SER A 1 91 ? 2.998 1.729 -16.531 1 96.88 91 SER A CA 1
ATOM 698 C C . SER A 1 91 ? 3.797 3.025 -16.422 1 96.88 91 SER A C 1
ATOM 700 O O . SER A 1 91 ? 3.846 3.811 -17.375 1 96.88 91 SER A O 1
ATOM 702 N N . ASN A 1 92 ? 4.414 3.311 -15.25 1 96.94 92 ASN A N 1
ATOM 703 C CA . ASN A 1 92 ? 5.246 4.496 -15.062 1 96.94 92 ASN A CA 1
ATOM 704 C C . ASN A 1 92 ? 6.43 4.504 -16.031 1 96.94 92 ASN A C 1
ATOM 706 O O . ASN A 1 92 ? 7.016 5.559 -16.297 1 96.94 92 ASN A O 1
ATOM 710 N N . LEU A 1 93 ? 6.805 3.299 -16.516 1 98 93 LEU A N 1
ATOM 711 C CA . LEU A 1 93 ? 7.898 3.203 -17.484 1 98 93 LEU A CA 1
ATOM 712 C C . LEU A 1 93 ? 7.434 3.617 -18.875 1 98 93 LEU A C 1
ATOM 714 O O . LEU A 1 93 ? 8.25 3.736 -19.797 1 98 93 LEU A O 1
ATOM 718 N N . ARG A 1 94 ? 6.16 3.756 -19.125 1 95.94 94 ARG A N 1
ATOM 719 C CA . ARG A 1 94 ? 5.523 4.219 -20.344 1 95.94 94 ARG A CA 1
ATOM 720 C C . ARG A 1 94 ? 5.922 3.348 -21.531 1 95.94 94 ARG A C 1
ATOM 722 O O . ARG A 1 94 ? 6.363 3.857 -22.562 1 95.94 94 ARG A O 1
ATOM 729 N N . PRO A 1 95 ? 5.801 2.039 -21.344 1 98.06 95 PRO A N 1
ATOM 730 C CA . PRO A 1 95 ? 6.086 1.197 -22.5 1 98.06 95 PRO A CA 1
ATOM 731 C C . PRO A 1 95 ? 5.105 1.429 -23.656 1 98.06 95 PRO A C 1
ATOM 733 O O . PRO A 1 95 ? 3.93 1.722 -23.406 1 98.06 95 PRO A O 1
ATOM 736 N N . VAL A 1 96 ? 5.605 1.311 -24.828 1 97.75 96 VAL A N 1
ATOM 737 C CA . VAL A 1 96 ? 4.77 1.452 -26.031 1 97.75 96 VAL A CA 1
ATOM 738 C C . VAL A 1 96 ? 3.998 0.159 -26.266 1 97.75 96 VAL A C 1
ATOM 740 O O . VAL A 1 96 ? 2.807 0.192 -26.594 1 97.75 96 VAL A O 1
ATOM 743 N N . ARG A 1 97 ? 4.641 -0.94 -26.141 1 97.88 97 ARG A N 1
ATOM 744 C CA . ARG A 1 97 ? 4.055 -2.264 -26.312 1 97.88 97 ARG A CA 1
ATOM 745 C C . ARG A 1 97 ? 4.688 -3.279 -25.375 1 97.88 97 ARG A C 1
ATOM 747 O O . ARG A 1 97 ? 5.914 -3.389 -25.297 1 97.88 97 ARG A O 1
ATOM 754 N N . ALA A 1 98 ? 3.834 -3.961 -24.625 1 98.62 98 ALA A N 1
ATOM 755 C CA . ALA A 1 98 ? 4.316 -4.98 -23.703 1 98.62 98 ALA A CA 1
ATOM 756 C C . ALA A 1 98 ? 4.039 -6.383 -24.234 1 98.62 98 ALA A C 1
ATOM 758 O O . ALA A 1 98 ? 3.008 -6.617 -24.859 1 98.62 98 ALA A O 1
ATOM 759 N N . ALA A 1 99 ? 4.953 -7.242 -24.062 1 98.75 99 ALA A N 1
ATOM 760 C CA . ALA A 1 99 ? 4.766 -8.664 -24.328 1 98.75 99 ALA A CA 1
ATOM 761 C C . ALA A 1 99 ? 4.762 -9.477 -23.047 1 98.75 99 ALA A C 1
ATOM 763 O O . ALA A 1 99 ? 5.637 -9.312 -22.188 1 98.75 99 ALA A O 1
ATOM 764 N N . ILE A 1 100 ? 3.762 -10.289 -22.891 1 98.56 100 ILE A N 1
ATOM 765 C CA . ILE A 1 100 ? 3.66 -11.203 -21.766 1 98.56 100 ILE A CA 1
ATOM 766 C C . ILE A 1 100 ? 3.902 -12.633 -22.234 1 98.56 100 ILE A C 1
ATOM 768 O O . ILE A 1 100 ? 3.193 -13.133 -23.109 1 98.56 100 ILE A O 1
ATOM 772 N N . ILE A 1 101 ? 4.926 -13.289 -21.703 1 98.75 101 ILE A N 1
ATOM 773 C CA . ILE A 1 101 ? 5.105 -14.711 -21.984 1 98.75 101 ILE A CA 1
ATOM 774 C C . ILE A 1 101 ? 4.012 -15.516 -21.297 1 98.75 101 ILE A C 1
ATOM 776 O O . ILE A 1 101 ? 3.871 -15.469 -20.078 1 98.75 101 ILE A O 1
ATOM 780 N N . ALA A 1 102 ? 3.238 -16.219 -22.047 1 98.06 102 ALA A N 1
ATOM 781 C CA . ALA A 1 102 ? 2.088 -16.969 -21.547 1 98.06 102 ALA A CA 1
ATOM 782 C C . ALA A 1 102 ? 2.285 -18.469 -21.75 1 98.06 102 ALA A C 1
ATOM 784 O O . ALA A 1 102 ? 2.977 -18.906 -22.672 1 98.06 102 ALA A O 1
ATOM 785 N N . PRO A 1 103 ? 1.706 -19.328 -20.938 1 97.56 103 PRO A N 1
ATOM 786 C CA . PRO A 1 103 ? 0.824 -18.969 -19.812 1 97.56 103 PRO A CA 1
ATOM 787 C C . PRO A 1 103 ? 1.576 -18.344 -18.656 1 97.56 103 PRO A C 1
ATOM 789 O O . PRO A 1 103 ? 2.75 -18.656 -18.422 1 97.56 103 PRO A O 1
ATOM 792 N N . SER A 1 104 ? 0.968 -17.438 -17.969 1 95.94 104 SER A N 1
ATOM 793 C CA . SER A 1 104 ? 1.592 -16.75 -16.844 1 95.94 104 SER A CA 1
ATOM 794 C C . SER A 1 104 ? 0.543 -16.172 -15.898 1 95.94 104 SER A C 1
ATOM 796 O O . SER A 1 104 ? -0.645 -16.141 -16.234 1 95.94 104 SER A O 1
ATOM 798 N N . PHE A 1 105 ? 1.044 -15.805 -14.797 1 93.44 105 PHE A N 1
ATOM 799 C CA . PHE A 1 105 ? 0.232 -15.023 -13.875 1 93.44 105 PHE A CA 1
ATOM 800 C C . PHE A 1 105 ? -0.448 -13.867 -14.602 1 93.44 105 PHE A C 1
ATOM 802 O O . PHE A 1 105 ? 0.162 -13.219 -15.453 1 93.44 105 PHE A O 1
ATOM 809 N N . THR A 1 106 ? -1.647 -13.453 -14.297 1 93.62 106 THR A N 1
ATOM 810 C CA . THR A 1 106 ? -2.502 -12.609 -15.125 1 93.62 106 THR A CA 1
ATOM 811 C C . THR A 1 106 ? -2.328 -11.133 -14.766 1 93.62 106 THR A C 1
ATOM 813 O O . THR A 1 106 ? -2.66 -10.25 -15.555 1 93.62 106 THR A O 1
ATOM 816 N N . GLU A 1 107 ? -1.764 -10.859 -13.625 1 93.25 107 GLU A N 1
ATOM 817 C CA . GLU A 1 107 ? -1.783 -9.516 -13.055 1 93.25 107 GLU A CA 1
ATOM 818 C C . GLU A 1 107 ? -1.005 -8.531 -13.922 1 93.25 107 GLU A C 1
ATOM 820 O O . GLU A 1 107 ? -1.435 -7.395 -14.117 1 93.25 107 GLU A O 1
ATOM 825 N N . PRO A 1 108 ? 0.173 -8.922 -14.445 1 96 108 PRO A N 1
ATOM 826 C CA . PRO A 1 108 ? 0.889 -7.953 -15.281 1 96 108 PRO A CA 1
ATOM 827 C C . PRO A 1 108 ? 0.064 -7.48 -16.484 1 96 108 PRO A C 1
ATOM 829 O O . PRO A 1 108 ? 0.015 -6.281 -16.766 1 96 108 PRO A O 1
ATOM 832 N N . ALA A 1 109 ? -0.607 -8.438 -17.172 1 96.25 109 ALA A N 1
ATOM 833 C CA . ALA A 1 109 ? -1.444 -8.07 -18.312 1 96.25 109 ALA A CA 1
ATOM 834 C C . ALA A 1 109 ? -2.598 -7.172 -17.875 1 96.25 109 ALA A C 1
ATOM 836 O O . ALA A 1 109 ? -2.91 -6.18 -18.547 1 96.25 109 ALA A O 1
ATOM 837 N N . ALA A 1 110 ? -3.209 -7.539 -16.781 1 95.12 110 ALA A N 1
ATOM 838 C CA . ALA A 1 110 ? -4.324 -6.754 -16.266 1 95.12 110 ALA A CA 1
ATOM 839 C C . ALA A 1 110 ? -3.885 -5.332 -15.922 1 95.12 110 ALA A C 1
ATOM 841 O O . ALA A 1 110 ? -4.551 -4.363 -16.281 1 95.12 110 ALA A O 1
ATOM 842 N N . ALA A 1 111 ? -2.793 -5.188 -15.211 1 95.81 111 ALA A N 1
ATOM 843 C CA . ALA A 1 111 ? -2.287 -3.887 -14.773 1 95.81 111 ALA A CA 1
ATOM 844 C C . ALA A 1 111 ? -1.917 -3.014 -15.977 1 95.81 111 ALA A C 1
ATOM 846 O O . ALA A 1 111 ? -2.277 -1.835 -16.031 1 95.81 111 ALA A O 1
ATOM 847 N N . LEU A 1 112 ? -1.209 -3.574 -16.938 1 97.5 112 LEU A N 1
ATOM 848 C CA . LEU A 1 112 ? -0.771 -2.82 -18.109 1 97.5 112 LEU A CA 1
ATOM 849 C C . LEU A 1 112 ? -1.961 -2.42 -18.969 1 97.5 112 LEU A C 1
ATOM 851 O O . LEU A 1 112 ? -2.035 -1.283 -19.453 1 97.5 112 LEU A O 1
ATOM 855 N N . SER A 1 113 ? -2.934 -3.348 -19.141 1 96.56 113 SER A N 1
ATOM 856 C CA . SER A 1 113 ? -4.133 -3.043 -19.922 1 96.56 113 SER A CA 1
ATOM 857 C C . SER A 1 113 ? -4.949 -1.934 -19.266 1 96.56 113 SER A C 1
ATOM 859 O O . SER A 1 113 ? -5.461 -1.047 -19.953 1 96.56 113 SER A O 1
ATOM 861 N N . ALA A 1 114 ? -5.051 -1.991 -17.984 1 94.38 114 ALA A N 1
ATOM 862 C CA . ALA A 1 114 ? -5.777 -0.963 -17.25 1 94.38 114 ALA A CA 1
ATOM 863 C C . ALA A 1 114 ? -5.152 0.412 -17.469 1 94.38 114 ALA A C 1
ATOM 865 O O . ALA A 1 114 ? -5.848 1.429 -17.438 1 94.38 114 ALA A O 1
ATOM 866 N N . ALA A 1 115 ? -3.883 0.445 -17.703 1 94.88 115 ALA A N 1
ATOM 867 C CA . ALA A 1 115 ? -3.154 1.692 -17.922 1 94.88 115 ALA A CA 1
ATOM 868 C C . ALA A 1 115 ? -3.197 2.105 -19.391 1 94.88 115 ALA A C 1
ATOM 870 O O . ALA A 1 115 ? -2.586 3.102 -19.781 1 94.88 115 ALA A O 1
ATOM 871 N N . GLY A 1 116 ? -3.838 1.27 -20.25 1 95.56 116 GLY A N 1
ATOM 872 C CA . GLY A 1 116 ? -3.979 1.593 -21.656 1 95.56 116 GLY A CA 1
ATOM 873 C C . GLY A 1 116 ? -2.781 1.171 -22.484 1 95.56 116 GLY A C 1
ATOM 874 O O . GLY A 1 116 ? -2.605 1.639 -23.609 1 95.56 116 GLY A O 1
ATOM 875 N N . ILE A 1 117 ? -1.926 0.365 -21.922 1 97.12 117 ILE A N 1
ATOM 876 C CA . ILE A 1 117 ? -0.748 -0.118 -22.625 1 97.12 117 ILE A CA 1
ATOM 877 C C . ILE A 1 117 ? -1.101 -1.376 -23.422 1 97.12 117 ILE A C 1
ATOM 879 O O . ILE A 1 117 ? -1.632 -2.34 -22.859 1 97.12 117 ILE A O 1
ATOM 883 N N . PRO A 1 118 ? -0.842 -1.406 -24.734 1 97.5 118 PRO A N 1
ATOM 884 C CA . PRO A 1 118 ? -1.104 -2.621 -25.5 1 97.5 118 PRO A CA 1
ATOM 885 C C . PRO A 1 118 ? -0.299 -3.82 -25.016 1 97.5 118 PRO A C 1
ATOM 887 O O . PRO A 1 118 ? 0.911 -3.711 -24.797 1 97.5 118 PRO A O 1
ATOM 890 N N . VAL A 1 119 ? -1.005 -4.914 -24.844 1 97.81 119 VAL A N 1
ATOM 891 C CA . VAL A 1 119 ? -0.377 -6.141 -24.344 1 97.81 119 VAL A CA 1
ATOM 892 C C . VAL A 1 119 ? -0.466 -7.227 -25.422 1 97.81 119 VAL A C 1
ATOM 894 O O . VAL A 1 119 ? -1.538 -7.469 -25.969 1 97.81 119 VAL A O 1
ATOM 897 N N . HIS A 1 120 ? 0.643 -7.777 -25.75 1 97.88 120 HIS A N 1
ATOM 898 C CA . HIS A 1 120 ? 0.739 -8.914 -26.656 1 97.88 120 HIS A CA 1
ATOM 899 C C . HIS A 1 120 ? 1.149 -10.18 -25.906 1 97.88 120 HIS A C 1
ATOM 901 O O . HIS A 1 120 ? 2.229 -10.227 -25.312 1 97.88 120 HIS A O 1
ATOM 907 N N . HIS A 1 121 ? 0.298 -11.195 -25.953 1 98.12 121 HIS A N 1
ATOM 908 C CA . HIS A 1 121 ? 0.649 -12.461 -25.328 1 98.12 121 HIS A CA 1
ATOM 909 C C . HIS A 1 121 ? 1.466 -13.336 -26.266 1 98.12 121 HIS A C 1
ATOM 911 O O . HIS A 1 121 ? 1.047 -13.594 -27.406 1 98.12 121 HIS A O 1
ATOM 917 N N . VAL A 1 122 ? 2.615 -13.695 -25.844 1 98.56 122 VAL A N 1
ATOM 918 C CA . VAL A 1 122 ? 3.416 -14.703 -26.531 1 98.56 122 VAL A CA 1
ATOM 919 C C . VAL A 1 122 ? 3.146 -16.078 -25.922 1 98.56 122 VAL A C 1
ATOM 921 O O . VAL A 1 122 ? 3.748 -16.453 -24.906 1 98.56 122 VAL A O 1
ATOM 924 N N . VAL A 1 123 ? 2.322 -16.844 -26.609 1 98.25 123 VAL A N 1
ATOM 925 C CA . VAL A 1 123 ? 1.839 -18.094 -26.031 1 98.25 123 VAL A CA 1
ATOM 926 C C . VAL A 1 123 ? 2.803 -19.234 -26.391 1 98.25 123 VAL A C 1
ATOM 928 O O . VAL A 1 123 ? 3.061 -19.5 -27.562 1 98.25 123 VAL A O 1
ATOM 931 N N . LEU A 1 124 ? 3.375 -19.797 -25.391 1 98.06 124 LEU A N 1
ATOM 932 C CA . LEU A 1 124 ? 4.223 -20.984 -25.562 1 98.06 124 LEU A CA 1
ATOM 933 C C . LEU A 1 124 ? 3.379 -22.25 -25.656 1 98.06 124 LEU A C 1
ATOM 935 O O . LEU A 1 124 ? 2.389 -22.391 -24.938 1 98.06 124 LEU A O 1
ATOM 939 N N . ALA A 1 125 ? 3.762 -23.094 -26.516 1 95.81 125 ALA A N 1
ATOM 940 C CA . ALA A 1 125 ? 3.135 -24.406 -26.594 1 95.81 125 ALA A CA 1
ATOM 941 C C . ALA A 1 125 ? 3.75 -25.359 -25.562 1 95.81 125 ALA A C 1
ATOM 943 O O . ALA A 1 125 ? 4.918 -25.219 -25.203 1 95.81 125 ALA A O 1
ATOM 944 N N . PRO A 1 126 ? 2.906 -26.281 -25.031 1 94.44 126 PRO A N 1
ATOM 945 C CA . PRO A 1 126 ? 3.525 -27.297 -24.203 1 94.44 126 PRO A CA 1
ATOM 946 C C . PRO A 1 126 ? 4.738 -27.953 -24.859 1 94.44 126 PRO A C 1
ATOM 948 O O . PRO A 1 126 ? 4.734 -28.188 -26.062 1 94.44 126 PRO A O 1
ATOM 951 N N . PRO A 1 127 ? 5.859 -28.203 -24.141 1 95.81 127 PRO A N 1
ATOM 952 C CA . PRO A 1 127 ? 6.008 -28.172 -22.672 1 95.81 127 PRO A CA 1
ATOM 953 C C . PRO A 1 127 ? 6.449 -26.797 -22.156 1 95.81 127 PRO A C 1
ATOM 955 O O . PRO A 1 127 ? 7.203 -26.719 -21.188 1 95.81 127 PRO A O 1
ATOM 958 N N . PHE A 1 128 ? 6.133 -25.688 -22.938 1 97.44 128 PHE A N 1
ATOM 959 C CA . PHE A 1 128 ? 6.207 -24.312 -22.5 1 97.44 128 PHE A CA 1
ATOM 960 C C . PHE A 1 128 ? 7.66 -23.844 -22.391 1 97.44 128 PHE A C 1
ATOM 962 O O . PHE A 1 128 ? 8.039 -23.188 -21.422 1 97.44 128 PHE A O 1
ATOM 969 N N . ARG A 1 129 ? 8.414 -24.156 -23.406 1 95.69 129 ARG A N 1
ATOM 970 C CA . ARG A 1 129 ? 9.812 -23.75 -23.453 1 95.69 129 ARG A CA 1
ATOM 971 C C . ARG A 1 129 ? 9.953 -22.312 -23.938 1 95.69 129 ARG A C 1
ATOM 973 O O . ARG A 1 129 ? 9.25 -21.891 -24.859 1 95.69 129 ARG A O 1
ATOM 980 N N . LEU A 1 130 ? 10.859 -21.594 -23.328 1 97.75 130 LEU A N 1
ATOM 981 C CA . LEU A 1 130 ? 11.016 -20.172 -23.609 1 97.75 130 LEU A CA 1
ATOM 982 C C . LEU A 1 130 ? 11.766 -19.953 -24.922 1 97.75 130 LEU A C 1
ATOM 984 O O . LEU A 1 130 ? 11.617 -18.922 -25.578 1 97.75 130 LEU A O 1
ATOM 988 N N . ASP A 1 131 ? 12.609 -20.891 -25.328 1 92.81 131 ASP A N 1
ATOM 989 C CA . ASP A 1 131 ? 13.375 -20.75 -26.562 1 92.81 131 ASP A CA 1
ATOM 990 C C . ASP A 1 131 ? 12.453 -20.688 -27.781 1 92.81 131 ASP A C 1
ATOM 992 O O . ASP A 1 131 ? 12.875 -20.281 -28.859 1 92.81 131 ASP A O 1
ATOM 996 N N . GLU A 1 132 ? 11.203 -21 -27.656 1 88.44 132 GLU A N 1
ATOM 997 C CA . GLU A 1 132 ? 10.227 -21 -28.75 1 88.44 132 GLU A CA 1
ATOM 998 C C . GLU A 1 132 ? 9.461 -19.672 -28.781 1 88.44 132 GLU A C 1
ATOM 1000 O O . GLU A 1 132 ? 8.617 -19.469 -29.656 1 88.44 132 GLU A O 1
ATOM 1005 N N . ALA A 1 133 ? 9.773 -18.828 -27.875 1 93.94 133 ALA A N 1
ATOM 1006 C CA . ALA A 1 133 ? 9.023 -17.594 -27.781 1 93.94 133 ALA A CA 1
ATOM 1007 C C . ALA A 1 133 ? 9.344 -16.656 -28.938 1 93.94 133 ALA A C 1
ATOM 1009 O O . ALA A 1 133 ? 10.516 -16.375 -29.219 1 93.94 133 ALA A O 1
ATOM 1010 N N . ALA A 1 134 ? 8.367 -16.219 -29.609 1 95.44 134 ALA A N 1
ATOM 1011 C CA . ALA A 1 134 ? 8.5 -15.211 -30.656 1 95.44 134 ALA A CA 1
ATOM 1012 C C . ALA A 1 134 ? 8.031 -13.844 -30.156 1 95.44 134 ALA A C 1
ATOM 1014 O O . ALA A 1 134 ? 6.922 -13.414 -30.484 1 95.44 134 ALA A O 1
ATOM 1015 N N . VAL A 1 135 ? 8.867 -13.18 -29.484 1 97.81 135 VAL A N 1
ATOM 1016 C CA . VAL A 1 135 ? 8.539 -11.859 -28.953 1 97.81 135 VAL A CA 1
ATOM 1017 C C . VAL A 1 135 ? 8.648 -10.812 -30.047 1 97.81 135 VAL A C 1
ATOM 1019 O O . VAL A 1 135 ? 9.664 -10.734 -30.734 1 97.81 135 VAL A O 1
ATOM 1022 N N . PRO A 1 136 ? 7.621 -10.039 -30.203 1 97 136 PRO A N 1
ATOM 1023 C CA . PRO A 1 136 ? 7.695 -8.977 -31.203 1 97 136 PRO A CA 1
ATOM 1024 C C . PRO A 1 136 ? 8.891 -8.047 -31 1 97 136 PRO A C 1
ATOM 1026 O O . PRO A 1 136 ? 9.227 -7.715 -29.859 1 97 136 PRO A O 1
ATOM 1029 N N . ASP A 1 137 ? 9.438 -7.555 -32.094 1 95.81 137 ASP A N 1
ATOM 1030 C CA . ASP A 1 137 ? 10.617 -6.703 -32.031 1 95.81 137 ASP A CA 1
ATOM 1031 C C . ASP A 1 137 ? 10.289 -5.355 -31.406 1 95.81 137 ASP A C 1
ATOM 1033 O O . ASP A 1 137 ? 11.156 -4.734 -30.781 1 95.81 137 ASP A O 1
ATOM 1037 N N . ASP A 1 138 ? 9.117 -4.984 -31.547 1 96.38 138 ASP A N 1
ATOM 1038 C CA . ASP A 1 138 ? 8.758 -3.643 -31.094 1 96.38 138 ASP A CA 1
ATOM 1039 C C . ASP A 1 138 ? 8.25 -3.664 -29.656 1 96.38 138 ASP A C 1
ATOM 1041 O O . ASP A 1 138 ? 7.844 -2.631 -29.109 1 96.38 138 ASP A O 1
ATOM 1045 N N . ALA A 1 139 ? 8.227 -4.863 -29.031 1 98.25 139 ALA A N 1
ATOM 1046 C CA . ALA A 1 139 ? 7.914 -4.906 -27.609 1 98.25 139 ALA A CA 1
ATOM 1047 C C . ALA A 1 139 ? 9.047 -4.312 -26.781 1 98.25 139 ALA A C 1
ATOM 1049 O O . ALA A 1 139 ? 10.148 -4.867 -26.734 1 98.25 139 ALA A O 1
ATOM 1050 N N . ASP A 1 140 ? 8.758 -3.211 -26.141 1 98.75 140 ASP A N 1
ATOM 1051 C CA . ASP A 1 140 ? 9.805 -2.547 -25.359 1 98.75 140 ASP A CA 1
ATOM 1052 C C . ASP A 1 140 ? 9.68 -2.879 -23.875 1 98.75 140 ASP A C 1
ATOM 1054 O O . ASP A 1 140 ? 10.383 -2.309 -23.047 1 98.75 140 ASP A O 1
ATOM 1058 N N . LEU A 1 141 ? 8.781 -3.73 -23.516 1 98.88 141 LEU A N 1
ATOM 1059 C CA . LEU A 1 141 ? 8.641 -4.352 -22.203 1 98.88 141 LEU A CA 1
ATOM 1060 C C . LEU A 1 141 ? 8.25 -5.82 -22.344 1 98.88 141 LEU A C 1
ATOM 1062 O O . LEU A 1 141 ? 7.332 -6.156 -23.078 1 98.88 141 LEU A O 1
ATOM 1066 N N . VAL A 1 142 ? 8.969 -6.703 -21.734 1 98.88 142 VAL A N 1
ATOM 1067 C CA . VAL A 1 142 ? 8.664 -8.133 -21.734 1 98.88 142 VAL A CA 1
ATOM 1068 C C . VAL A 1 142 ? 8.547 -8.633 -20.297 1 98.88 142 VAL A C 1
ATOM 1070 O O . VAL A 1 142 ? 9.406 -8.344 -19.469 1 98.88 142 VAL A O 1
ATOM 1073 N N . VAL A 1 143 ? 7.477 -9.312 -19.922 1 98.88 143 VAL A N 1
ATOM 1074 C CA . VAL A 1 143 ? 7.262 -9.875 -18.594 1 98.88 143 VAL A CA 1
ATOM 1075 C C . VAL A 1 143 ? 7.266 -11.406 -18.672 1 98.88 143 VAL A C 1
ATOM 1077 O O . VAL A 1 143 ? 6.598 -11.984 -19.531 1 98.88 143 VAL A O 1
ATOM 1080 N N . VAL A 1 144 ? 7.988 -12.047 -17.844 1 98.75 144 VAL A N 1
ATOM 1081 C CA . VAL A 1 144 ? 8.062 -13.508 -17.797 1 98.75 144 VAL A CA 1
ATOM 1082 C C . VAL A 1 144 ? 8.141 -13.969 -16.344 1 98.75 144 VAL A C 1
ATOM 1084 O O . VAL A 1 144 ? 8.82 -13.344 -15.523 1 98.75 144 VAL A O 1
ATOM 1087 N N . GLY A 1 145 ? 7.297 -14.914 -15.977 1 98.5 145 GLY A N 1
ATOM 1088 C CA . GLY A 1 145 ? 7.434 -15.547 -14.672 1 98.5 145 GLY A CA 1
ATOM 1089 C C . GLY A 1 145 ? 8.469 -16.656 -14.656 1 98.5 145 GLY A C 1
ATOM 1090 O O . GLY A 1 145 ? 8.578 -17.438 -15.602 1 98.5 145 GLY A O 1
ATOM 1091 N N . ASN A 1 146 ? 9.258 -16.766 -13.5 1 98.69 146 ASN A N 1
ATOM 1092 C CA . ASN A 1 146 ? 10.297 -17.797 -13.445 1 98.69 146 ASN A CA 1
ATOM 1093 C C . ASN A 1 146 ? 10.625 -18.188 -12.008 1 98.69 146 ASN A C 1
ATOM 1095 O O . ASN A 1 146 ? 11.344 -17.453 -11.312 1 98.69 146 ASN A O 1
ATOM 1099 N N . PRO A 1 147 ? 10.344 -19.422 -11.469 1 98 147 PRO A N 1
ATOM 1100 C CA . PRO A 1 147 ? 9.523 -20.359 -12.242 1 98 147 PRO A CA 1
ATOM 1101 C C . PRO A 1 147 ? 8.133 -19.812 -12.555 1 98 147 PRO A C 1
ATOM 1103 O O . PRO A 1 147 ? 7.641 -18.938 -11.844 1 98 147 PRO A O 1
ATOM 1106 N N . THR A 1 148 ? 7.586 -20.297 -13.617 1 98.19 148 THR A N 1
ATOM 1107 C CA . THR A 1 148 ? 6.391 -19.688 -14.18 1 98.19 148 THR A CA 1
ATOM 1108 C C . THR A 1 148 ? 5.137 -20.203 -13.484 1 98.19 148 THR A C 1
ATOM 1110 O O . THR A 1 148 ? 4.938 -21.422 -13.375 1 98.19 148 THR A O 1
ATOM 1113 N N . ASN A 1 149 ? 4.359 -19.422 -12.844 1 97.44 149 ASN A N 1
ATOM 1114 C CA . ASN A 1 149 ? 2.973 -19.719 -12.5 1 97.44 149 ASN A CA 1
ATOM 1115 C C . ASN A 1 149 ? 2.049 -19.531 -13.695 1 97.44 149 ASN A C 1
ATOM 1117 O O . ASN A 1 149 ? 1.949 -18.438 -14.25 1 97.44 149 ASN A O 1
ATOM 1121 N N . PRO A 1 150 ? 1.479 -20.531 -14.281 1 97.69 150 PRO A N 1
ATOM 1122 C CA . PRO A 1 150 ? 1.104 -21.75 -13.539 1 97.69 150 PRO A CA 1
ATOM 1123 C C . PRO A 1 150 ? 1.894 -22.969 -13.977 1 97.69 150 PRO A C 1
ATOM 1125 O O . PRO A 1 150 ? 1.682 -24.062 -13.453 1 97.69 150 PRO A O 1
ATOM 1128 N N . THR A 1 151 ? 2.826 -22.859 -14.898 1 98.06 151 THR A N 1
ATOM 1129 C CA . THR A 1 151 ? 3.367 -24.047 -15.562 1 98.06 151 THR A CA 1
ATOM 1130 C C . THR A 1 151 ? 4.414 -24.719 -14.68 1 98.06 151 THR A C 1
ATOM 1132 O O . THR A 1 151 ? 4.738 -25.891 -14.891 1 98.06 151 THR A O 1
ATOM 1135 N N . SER A 1 152 ? 4.941 -23.938 -13.766 1 97.75 152 SER A N 1
ATOM 1136 C CA . SER A 1 152 ? 6.004 -24.406 -12.883 1 97.75 152 SER A CA 1
ATOM 1137 C C . SER A 1 152 ? 7.309 -24.609 -13.641 1 97.75 152 SER A C 1
ATOM 1139 O O . SER A 1 152 ? 8.312 -25.047 -13.07 1 97.75 152 SER A O 1
ATOM 1141 N N . VAL A 1 153 ? 7.34 -24.266 -14.898 1 98.06 153 VAL A N 1
ATOM 1142 C CA . VAL A 1 153 ? 8.539 -24.422 -15.711 1 98.06 153 VAL A CA 1
ATOM 1143 C C . VAL A 1 153 ? 9.594 -23.391 -15.289 1 98.06 153 VAL A C 1
ATOM 1145 O O . VAL A 1 153 ? 9.266 -22.219 -15.047 1 98.06 153 VAL A O 1
ATOM 1148 N N . LEU A 1 154 ? 10.773 -23.859 -15.125 1 98.31 154 LEU A N 1
ATOM 1149 C CA . LEU A 1 154 ? 11.914 -23 -14.836 1 98.31 154 LEU A CA 1
ATOM 1150 C C . LEU A 1 154 ? 12.742 -22.75 -16.094 1 98.31 154 LEU A C 1
ATOM 1152 O O . LEU A 1 154 ? 13.375 -23.672 -16.625 1 98.31 154 LEU A O 1
ATOM 1156 N N . HIS A 1 155 ? 12.664 -21.562 -16.625 1 98.5 155 HIS A N 1
ATOM 1157 C CA . HIS A 1 155 ? 13.469 -21.203 -17.797 1 98.5 155 HIS A CA 1
ATOM 1158 C C . HIS A 1 155 ? 14.914 -20.938 -17.406 1 98.5 155 HIS A C 1
ATOM 1160 O O . HIS A 1 155 ? 15.188 -20.438 -16.312 1 98.5 155 HIS A O 1
ATOM 1166 N N . SER A 1 156 ? 15.859 -21.266 -18.281 1 97.88 156 SER A N 1
ATOM 1167 C CA . SER A 1 156 ? 17.266 -21.047 -17.984 1 97.88 156 SER A CA 1
ATOM 1168 C C . SER A 1 156 ? 17.625 -19.562 -18.016 1 97.88 156 SER A C 1
ATOM 1170 O O . SER A 1 156 ? 16.938 -18.781 -18.672 1 97.88 156 SER A O 1
ATOM 1172 N N . ARG A 1 157 ? 18.625 -19.234 -17.266 1 97.31 157 ARG A N 1
ATOM 1173 C CA . ARG A 1 157 ? 19.156 -17.875 -17.281 1 97.31 157 ARG A CA 1
ATOM 1174 C C . ARG A 1 157 ? 19.469 -17.422 -18.703 1 97.31 157 ARG A C 1
ATOM 1176 O O . ARG A 1 157 ? 19.203 -16.266 -19.062 1 97.31 157 ARG A O 1
ATOM 1183 N N . GLU A 1 158 ? 20.094 -18.281 -19.453 1 97.31 158 GLU A N 1
ATOM 1184 C CA . GLU A 1 158 ? 20.438 -17.984 -20.844 1 97.31 158 GLU A CA 1
ATOM 1185 C C . GLU A 1 158 ? 19.188 -17.625 -21.641 1 97.31 158 GLU A C 1
ATOM 1187 O O . GLU A 1 158 ? 19.203 -16.656 -22.422 1 97.31 158 GLU A O 1
ATOM 1192 N N . GLN A 1 159 ? 18.141 -18.406 -21.5 1 98.12 159 GLN A N 1
ATOM 1193 C CA . GLN A 1 159 ? 16.891 -18.156 -22.203 1 98.12 159 GLN A CA 1
ATOM 1194 C C . GLN A 1 159 ? 16.297 -16.812 -21.797 1 98.12 159 GLN A C 1
ATOM 1196 O O . GLN A 1 159 ? 15.812 -16.062 -22.656 1 98.12 159 GLN A O 1
ATOM 1201 N N . LEU A 1 160 ? 16.312 -16.469 -20.531 1 98.62 160 LEU A N 1
ATOM 1202 C CA . LEU A 1 160 ? 15.781 -15.211 -20.047 1 98.62 160 LEU A CA 1
ATOM 1203 C C . LEU A 1 160 ? 16.562 -14.031 -20.609 1 98.62 160 LEU A C 1
ATOM 1205 O O . LEU A 1 160 ? 15.977 -13.086 -21.141 1 98.62 160 LEU A O 1
ATOM 1209 N N . LEU A 1 161 ? 17.891 -14.125 -20.516 1 97.88 161 LEU A N 1
ATOM 1210 C CA . LEU A 1 161 ? 18.75 -13.031 -20.953 1 97.88 161 LEU A CA 1
ATOM 1211 C C . LEU A 1 161 ? 18.641 -12.812 -22.453 1 97.88 161 LEU A C 1
ATOM 1213 O O . LEU A 1 161 ? 18.859 -11.703 -22.938 1 97.88 161 LEU A O 1
ATOM 1217 N N . ALA A 1 162 ? 18.266 -13.867 -23.156 1 97.56 162 ALA A N 1
ATOM 1218 C CA . ALA A 1 162 ? 18.109 -13.781 -24.609 1 97.56 162 ALA A CA 1
ATOM 1219 C C . ALA A 1 162 ? 16.906 -12.906 -24.984 1 97.56 162 ALA A C 1
ATOM 1221 O O . ALA A 1 162 ? 16.781 -12.477 -26.125 1 97.56 162 ALA A O 1
ATOM 1222 N N . LEU A 1 163 ? 16 -12.602 -24.062 1 98.19 163 LEU A N 1
ATOM 1223 C CA . LEU A 1 163 ? 14.836 -11.758 -24.312 1 98.19 163 LEU A CA 1
ATOM 1224 C C . LEU A 1 163 ? 15.227 -10.281 -24.344 1 98.19 163 LEU A C 1
ATOM 1226 O O . LEU A 1 163 ? 14.438 -9.438 -24.781 1 98.19 163 LEU A O 1
ATOM 1230 N N . ARG A 1 164 ? 16.375 -9.953 -23.859 1 97.62 164 ARG A N 1
ATOM 1231 C CA . ARG A 1 164 ? 16.812 -8.562 -23.781 1 97.62 164 ARG A CA 1
ATOM 1232 C C . ARG A 1 164 ? 17.094 -7.996 -25.172 1 97.62 164 ARG A C 1
ATOM 1234 O O . ARG A 1 164 ? 17.5 -8.734 -26.078 1 97.62 164 ARG A O 1
ATOM 1241 N N . ARG A 1 165 ? 16.859 -6.734 -25.359 1 96.69 165 ARG A N 1
ATOM 1242 C CA . ARG A 1 165 ? 17.141 -5.922 -26.531 1 96.69 165 ARG A CA 1
ATOM 1243 C C . ARG A 1 165 ? 17.312 -4.453 -26.156 1 96.69 165 ARG A C 1
ATOM 1245 O O . ARG A 1 165 ? 16.781 -4.008 -25.125 1 96.69 165 ARG A O 1
ATOM 1252 N N . PRO A 1 166 ? 18.109 -3.719 -26.953 1 96.25 166 PRO A N 1
ATOM 1253 C CA . PRO A 1 166 ? 18.219 -2.287 -26.656 1 96.25 166 PRO A CA 1
ATOM 1254 C C . PRO A 1 166 ? 16.844 -1.611 -26.547 1 96.25 166 PRO A C 1
ATOM 1256 O O . PRO A 1 166 ? 16 -1.783 -27.438 1 96.25 166 PRO A O 1
ATOM 1259 N N . GLY A 1 167 ? 16.672 -0.934 -25.5 1 96.75 167 GLY A N 1
ATOM 1260 C CA . GLY A 1 167 ? 15.445 -0.185 -25.297 1 96.75 167 GLY A CA 1
ATOM 1261 C C . GLY A 1 167 ? 14.344 -1.008 -24.672 1 96.75 167 GLY A C 1
ATOM 1262 O O . GLY A 1 167 ? 13.273 -0.48 -24.344 1 96.75 167 GLY A O 1
ATOM 1263 N N . ARG A 1 168 ? 14.602 -2.297 -24.5 1 98.56 168 ARG A N 1
ATOM 1264 C CA . ARG A 1 168 ? 13.609 -3.191 -23.906 1 98.56 168 ARG A CA 1
ATOM 1265 C C . ARG A 1 168 ? 13.906 -3.438 -22.438 1 98.56 168 ARG A C 1
ATOM 1267 O O . ARG A 1 168 ? 15.055 -3.617 -22.047 1 98.56 168 ARG A O 1
ATOM 1274 N N . ILE A 1 169 ? 12.859 -3.33 -21.625 1 98.88 169 ILE A N 1
ATOM 1275 C CA . ILE A 1 169 ? 12.961 -3.717 -20.219 1 98.88 169 ILE A CA 1
ATOM 1276 C C . ILE A 1 169 ? 12.414 -5.133 -20.031 1 98.88 169 ILE A C 1
ATOM 1278 O O . ILE A 1 169 ? 11.328 -5.449 -20.516 1 98.88 169 ILE A O 1
ATOM 1282 N N . LEU A 1 170 ? 13.203 -6.008 -19.453 1 98.88 170 LEU A N 1
ATOM 1283 C CA . LEU A 1 170 ? 12.789 -7.359 -19.094 1 98.88 170 LEU A CA 1
ATOM 1284 C C . LEU A 1 170 ? 12.352 -7.426 -17.641 1 98.88 170 LEU A C 1
ATOM 1286 O O . LEU A 1 170 ? 13.125 -7.082 -16.734 1 98.88 170 LEU A O 1
ATOM 1290 N N . VAL A 1 171 ? 11.133 -7.766 -17.391 1 98.94 171 VAL A N 1
ATOM 1291 C CA . VAL A 1 171 ? 10.609 -7.977 -16.047 1 98.94 171 VAL A CA 1
ATOM 1292 C C . VAL A 1 171 ? 10.5 -9.477 -15.758 1 98.94 171 VAL A C 1
ATOM 1294 O O . VAL A 1 171 ? 9.812 -10.203 -16.469 1 98.94 171 VAL A O 1
ATOM 1297 N N . VAL A 1 172 ? 11.156 -9.93 -14.781 1 98.94 172 VAL A N 1
ATOM 1298 C CA . VAL A 1 172 ? 11.109 -11.336 -14.383 1 98.94 172 VAL A CA 1
ATOM 1299 C C . VAL A 1 172 ? 10.398 -11.469 -13.047 1 98.94 172 VAL A C 1
ATOM 1301 O O . VAL A 1 172 ? 10.898 -11 -12.016 1 98.94 172 VAL A O 1
ATOM 1304 N N . ASP A 1 173 ? 9.234 -12.055 -13.086 1 98.75 173 ASP A N 1
ATOM 1305 C CA . ASP A 1 173 ? 8.492 -12.375 -11.875 1 98.75 173 ASP A CA 1
ATOM 1306 C C . ASP A 1 173 ? 9.062 -13.625 -11.203 1 98.75 173 ASP A C 1
ATOM 1308 O O . ASP A 1 173 ? 8.789 -14.75 -11.641 1 98.75 173 ASP A O 1
ATOM 1312 N N . GLU A 1 174 ? 9.727 -13.43 -10.117 1 98.75 174 GLU A N 1
ATOM 1313 C CA . GLU A 1 174 ? 10.367 -14.523 -9.391 1 98.75 174 GLU A CA 1
ATOM 1314 C C . GLU A 1 174 ? 9.688 -14.773 -8.047 1 98.75 174 GLU A C 1
ATOM 1316 O O . GLU A 1 174 ? 10.352 -15.055 -7.051 1 98.75 174 GLU A O 1
ATOM 1321 N N . ALA A 1 175 ? 8.398 -14.68 -8.055 1 97.88 175 ALA A N 1
ATOM 1322 C CA . ALA A 1 175 ? 7.605 -14.844 -6.836 1 97.88 175 ALA A CA 1
ATOM 1323 C C . ALA A 1 175 ? 7.859 -16.219 -6.199 1 97.88 175 ALA A C 1
ATOM 1325 O O . ALA A 1 175 ? 7.727 -16.375 -4.984 1 97.88 175 ALA A O 1
ATOM 1326 N N . PHE A 1 176 ? 8.273 -17.219 -6.977 1 97.94 176 PHE A N 1
ATOM 1327 C CA . PHE A 1 176 ? 8.414 -18.578 -6.457 1 97.94 176 PHE A CA 1
ATOM 1328 C C . PHE A 1 176 ? 9.859 -19.047 -6.547 1 97.94 176 PHE A C 1
ATOM 1330 O O . PHE A 1 176 ? 10.148 -20.234 -6.387 1 97.94 176 PHE A O 1
ATOM 1337 N N . ALA A 1 177 ? 10.773 -18.125 -6.836 1 97.75 177 ALA A N 1
ATOM 1338 C CA . ALA A 1 177 ? 12.172 -18.5 -7.02 1 97.75 177 ALA A CA 1
ATOM 1339 C C . ALA A 1 177 ? 12.742 -19.125 -5.742 1 97.75 177 ALA A C 1
ATOM 1341 O O . ALA A 1 177 ? 13.539 -20.062 -5.797 1 97.75 177 ALA A O 1
ATOM 1342 N N . ASP A 1 178 ? 12.336 -18.609 -4.625 1 96.44 178 ASP A N 1
ATOM 1343 C CA . ASP A 1 178 ? 12.898 -19.062 -3.355 1 96.44 178 ASP A CA 1
ATOM 1344 C C . ASP A 1 178 ? 12.32 -20.422 -2.953 1 96.44 178 ASP A C 1
ATOM 1346 O O . ASP A 1 178 ? 12.75 -21.016 -1.959 1 96.44 178 ASP A O 1
ATOM 1350 N N . ALA A 1 179 ? 11.359 -20.891 -3.67 1 95.5 179 ALA A N 1
ATOM 1351 C CA . ALA A 1 179 ? 10.812 -22.219 -3.41 1 95.5 179 ALA A CA 1
ATOM 1352 C C . ALA A 1 179 ? 11.609 -23.297 -4.152 1 95.5 179 ALA A C 1
ATOM 1354 O O . ALA A 1 179 ? 11.406 -24.484 -3.934 1 95.5 179 ALA A O 1
ATOM 1355 N N . VAL A 1 180 ? 12.453 -22.891 -5.051 1 96.19 180 VAL A N 1
ATOM 1356 C CA . VAL A 1 180 ? 13.383 -23.797 -5.723 1 96.19 180 VAL A CA 1
ATOM 1357 C C . VAL A 1 180 ? 14.742 -23.75 -5.043 1 96.19 180 VAL A C 1
ATOM 1359 O O . VAL A 1 180 ? 15.414 -22.703 -5.062 1 96.19 180 VAL A O 1
ATOM 1362 N N . PRO A 1 181 ? 15.117 -24.859 -4.422 1 94.38 181 PRO A N 1
ATOM 1363 C CA . PRO A 1 181 ? 16.359 -24.844 -3.65 1 94.38 181 PRO A CA 1
ATOM 1364 C C . PRO A 1 181 ? 17.547 -24.297 -4.449 1 94.38 181 PRO A C 1
ATOM 1366 O O . PRO A 1 181 ? 17.797 -24.75 -5.566 1 94.38 181 PRO A O 1
ATOM 1369 N N . GLY A 1 182 ? 18.156 -23.297 -3.869 1 94.88 182 GLY A N 1
ATOM 1370 C CA . GLY A 1 182 ? 19.328 -22.688 -4.48 1 94.88 182 GLY A CA 1
ATOM 1371 C C . GLY A 1 182 ? 18.969 -21.578 -5.453 1 94.88 182 GLY A C 1
ATOM 1372 O O . GLY A 1 182 ? 19.844 -20.859 -5.934 1 94.88 182 GLY A O 1
ATOM 1373 N N . GLU A 1 183 ? 17.688 -21.438 -5.785 1 97.12 183 GLU A N 1
ATOM 1374 C CA . GLU A 1 183 ? 17.172 -20.422 -6.711 1 97.12 183 GLU A CA 1
ATOM 1375 C C . GLU A 1 183 ? 17.953 -20.438 -8.023 1 97.12 183 GLU A C 1
ATOM 1377 O O . GLU A 1 183 ? 18.438 -19.391 -8.477 1 97.12 183 GLU A O 1
ATOM 1382 N N . PRO A 1 184 ? 17.922 -21.672 -8.602 1 95.5 184 PRO A N 1
ATOM 1383 C CA . PRO A 1 184 ? 18.688 -21.734 -9.852 1 95.5 184 PRO A CA 1
ATOM 1384 C C . PRO A 1 184 ? 18.094 -20.859 -10.953 1 95.5 184 PRO A C 1
ATOM 1386 O O . PRO A 1 184 ? 16.875 -20.641 -10.977 1 95.5 184 PRO A O 1
ATOM 1389 N N . GLN A 1 185 ? 18.797 -20.234 -11.781 1 97.69 185 GLN A N 1
ATOM 1390 C CA . GLN A 1 185 ? 18.422 -19.484 -12.984 1 97.69 185 GLN A CA 1
ATOM 1391 C C . GLN A 1 185 ? 17.891 -18.109 -12.625 1 97.69 185 GLN A C 1
ATOM 1393 O O . GLN A 1 185 ? 17.391 -17.375 -13.492 1 97.69 185 GLN A O 1
ATOM 1398 N N . SER A 1 186 ? 17.797 -17.75 -11.266 1 98.44 186 SER A N 1
ATOM 1399 C CA . SER A 1 186 ? 17.359 -16.422 -10.859 1 98.44 186 SER A CA 1
ATOM 1400 C C . SER A 1 186 ? 18.25 -15.336 -11.445 1 98.44 186 SER A C 1
ATOM 1402 O O . SER A 1 186 ? 19.469 -15.516 -11.57 1 98.44 186 SER A O 1
ATOM 1404 N N . LEU A 1 187 ? 17.656 -14.219 -11.797 1 98.69 187 LEU A N 1
ATOM 1405 C CA . LEU A 1 187 ? 18.406 -13.055 -12.242 1 98.69 187 LEU A CA 1
ATOM 1406 C C . LEU A 1 187 ? 18.531 -12.031 -11.125 1 98.69 187 LEU A C 1
ATOM 1408 O O . LEU A 1 187 ? 19.016 -10.914 -11.359 1 98.69 187 LEU A O 1
ATOM 1412 N N . ALA A 1 188 ? 18.172 -12.359 -9.898 1 98.38 188 ALA A N 1
ATOM 1413 C CA . ALA A 1 188 ? 18.125 -11.43 -8.773 1 98.38 188 ALA A CA 1
ATOM 1414 C C . ALA A 1 188 ? 19.5 -10.859 -8.477 1 98.38 188 ALA A C 1
ATOM 1416 O O . ALA A 1 188 ? 19.625 -9.711 -8.039 1 98.38 188 ALA A O 1
ATOM 1417 N N . GLY A 1 189 ? 20.516 -11.602 -8.742 1 97.69 189 GLY A N 1
ATOM 1418 C CA . GLY A 1 189 ? 21.859 -11.164 -8.445 1 97.69 189 GLY A CA 1
ATOM 1419 C C . GLY A 1 189 ? 22.516 -10.43 -9.594 1 97.69 189 GLY A C 1
ATOM 1420 O O . GLY A 1 189 ? 23.656 -9.961 -9.477 1 97.69 189 GLY A O 1
ATOM 1421 N N . ASN A 1 190 ? 21.844 -10.312 -10.742 1 94.81 190 ASN A N 1
ATOM 1422 C CA . ASN A 1 190 ? 22.391 -9.648 -11.93 1 94.81 190 ASN A CA 1
ATOM 1423 C C . ASN A 1 190 ? 22.047 -8.164 -11.945 1 94.81 190 ASN A C 1
ATOM 1425 O O . ASN A 1 190 ? 20.859 -7.797 -11.914 1 94.81 190 ASN A O 1
ATOM 1429 N N . CYS A 1 191 ? 23.016 -7.359 -11.992 1 95.5 191 CYS A N 1
ATOM 1430 C CA . CYS A 1 191 ? 22.828 -5.91 -12.008 1 95.5 191 CYS A CA 1
ATOM 1431 C C . CYS A 1 191 ? 22.844 -5.379 -13.438 1 95.5 191 CYS A C 1
ATOM 1433 O O . CYS A 1 191 ? 23.859 -4.887 -13.922 1 95.5 191 CYS A O 1
ATOM 1435 N N . LEU A 1 192 ? 21.75 -5.555 -14.117 1 97.56 192 LEU A N 1
ATOM 1436 C CA . LEU A 1 192 ? 21.594 -5.109 -15.492 1 97.56 192 LEU A CA 1
ATOM 1437 C C . LEU A 1 192 ? 20.656 -3.902 -15.57 1 97.56 192 LEU A C 1
ATOM 1439 O O . LEU A 1 192 ? 19.672 -3.832 -14.844 1 97.56 192 LEU A O 1
ATOM 1443 N N . PRO A 1 193 ? 20.969 -2.947 -16.406 1 97.94 193 PRO A N 1
ATOM 1444 C CA . PRO A 1 193 ? 20.203 -1.691 -16.438 1 97.94 193 PRO A CA 1
ATOM 1445 C C . PRO A 1 193 ? 18.797 -1.867 -16.969 1 97.94 193 PRO A C 1
ATOM 1447 O O . PRO A 1 193 ? 17.938 -0.997 -16.766 1 97.94 193 PRO A O 1
ATOM 1450 N N . ASP A 1 194 ? 18.531 -3.039 -17.672 1 98.56 194 ASP A N 1
ATOM 1451 C CA . ASP A 1 194 ? 17.266 -3.199 -18.375 1 98.56 194 ASP A CA 1
ATOM 1452 C C . ASP A 1 194 ? 16.5 -4.422 -17.859 1 98.56 194 ASP A C 1
ATOM 1454 O O . ASP A 1 194 ? 15.656 -4.965 -18.562 1 98.56 194 ASP A O 1
ATOM 1458 N N . VAL A 1 195 ? 16.844 -4.926 -16.625 1 98.88 195 VAL A N 1
ATOM 1459 C CA . VAL A 1 195 ? 16.172 -6.086 -16.062 1 98.88 195 VAL A CA 1
ATOM 1460 C C . VAL A 1 195 ? 15.594 -5.723 -14.688 1 98.88 195 VAL A C 1
ATOM 1462 O O . VAL A 1 195 ? 16.297 -5.164 -13.844 1 98.88 195 VAL A O 1
ATOM 1465 N N . LEU A 1 196 ? 14.367 -5.926 -14.531 1 98.88 196 LEU A N 1
ATOM 1466 C CA . LEU A 1 196 ? 13.648 -5.777 -13.273 1 98.88 196 LEU A CA 1
ATOM 1467 C C . LEU A 1 196 ? 13.203 -7.137 -12.734 1 98.88 196 LEU A C 1
ATOM 1469 O O . LEU A 1 196 ? 12.523 -7.891 -13.43 1 98.88 196 LEU A O 1
ATOM 1473 N N . VAL A 1 197 ? 13.633 -7.5 -11.547 1 98.94 197 VAL A N 1
ATOM 1474 C CA . VAL A 1 197 ? 13.242 -8.75 -10.906 1 98.94 197 VAL A CA 1
ATOM 1475 C C . VAL A 1 197 ? 12.258 -8.461 -9.773 1 98.94 197 VAL A C 1
ATOM 1477 O O . VAL A 1 197 ? 12.5 -7.59 -8.938 1 98.94 197 VAL A O 1
ATOM 1480 N N . LEU A 1 198 ? 11.156 -9.117 -9.75 1 98.81 198 LEU A N 1
ATOM 1481 C CA . LEU A 1 198 ? 10.172 -8.992 -8.688 1 98.81 198 LEU A CA 1
ATOM 1482 C C . LEU A 1 198 ? 10.211 -10.203 -7.762 1 98.81 198 LEU A C 1
ATOM 1484 O O . LEU A 1 198 ? 10.18 -11.344 -8.234 1 98.81 198 LEU A O 1
ATOM 1488 N N . ARG A 1 199 ? 10.312 -9.953 -6.484 1 98.62 199 ARG A N 1
ATOM 1489 C CA . ARG A 1 199 ? 10.32 -10.984 -5.453 1 98.62 199 ARG A CA 1
ATOM 1490 C C . ARG A 1 199 ? 9.133 -10.836 -4.512 1 98.62 199 ARG A C 1
ATOM 1492 O O . ARG A 1 199 ? 8.781 -9.719 -4.125 1 98.62 199 ARG A O 1
ATOM 1499 N N . SER A 1 200 ? 8.531 -11.906 -4.195 1 97.44 200 SER A N 1
ATOM 1500 C CA . SER A 1 200 ? 7.438 -11.945 -3.229 1 97.44 200 SER A CA 1
ATOM 1501 C C . SER A 1 200 ? 7.883 -12.57 -1.91 1 97.44 200 SER A C 1
ATOM 1503 O O . SER A 1 200 ? 8.641 -13.539 -1.904 1 97.44 200 SER A O 1
ATOM 1505 N N . LEU A 1 201 ? 7.43 -12.039 -0.811 1 97.5 201 LEU A N 1
ATOM 1506 C CA . LEU A 1 201 ? 7.633 -12.664 0.49 1 97.5 201 LEU A CA 1
ATOM 1507 C C . LEU A 1 201 ? 6.336 -13.281 1.003 1 97.5 201 LEU A C 1
ATOM 1509 O O . LEU A 1 201 ? 6.32 -13.914 2.061 1 97.5 201 LEU A O 1
ATOM 1513 N N . THR A 1 202 ? 5.266 -13.141 0.243 1 95.56 202 THR A N 1
ATOM 1514 C CA . THR A 1 202 ? 3.938 -13.531 0.701 1 95.56 202 THR A CA 1
ATOM 1515 C C . THR A 1 202 ? 3.768 -15.047 0.624 1 95.56 202 THR A C 1
ATOM 1517 O O . THR A 1 202 ? 3.102 -15.648 1.47 1 95.56 202 THR A O 1
ATOM 1520 N N . LYS A 1 203 ? 4.438 -15.664 -0.355 1 96.31 203 LYS A N 1
ATOM 1521 C CA . LYS A 1 203 ? 4.219 -17.094 -0.591 1 96.31 203 LYS A CA 1
ATOM 1522 C C . LYS A 1 203 ? 5.059 -17.938 0.361 1 96.31 203 LYS A C 1
ATOM 1524 O O . LYS A 1 203 ? 4.52 -18.766 1.104 1 96.31 203 LYS A O 1
ATOM 1529 N N . THR A 1 204 ? 6.285 -17.688 0.387 1 96.81 204 THR A N 1
ATOM 1530 C CA . THR A 1 204 ? 7.238 -18.469 1.167 1 96.81 204 THR A CA 1
ATOM 1531 C C . THR A 1 204 ? 7.004 -18.281 2.662 1 96.81 204 THR A C 1
ATOM 1533 O O . THR A 1 204 ? 7.062 -19.234 3.436 1 96.81 204 THR A O 1
ATOM 1536 N N . TRP A 1 205 ? 6.672 -17.062 3.059 1 98.06 205 TRP A N 1
ATOM 1537 C CA . TRP A 1 205 ? 6.648 -16.75 4.48 1 98.06 205 TRP A CA 1
ATOM 1538 C C . TRP A 1 205 ? 5.219 -16.641 4.992 1 98.06 205 TRP A C 1
ATOM 1540 O O . TRP A 1 205 ? 4.988 -16.281 6.148 1 98.06 205 TRP A O 1
ATOM 1550 N N . SER A 1 206 ? 4.281 -16.922 4.109 1 97.56 206 SER A N 1
ATOM 1551 C CA . SER A 1 206 ? 2.865 -16.922 4.457 1 97.56 206 SER A CA 1
ATOM 1552 C C . SER A 1 206 ? 2.449 -15.562 5.027 1 97.56 206 SER A C 1
ATOM 1554 O O . SER A 1 206 ? 1.873 -15.492 6.113 1 97.56 206 SER A O 1
ATOM 1556 N N . LEU A 1 207 ? 2.697 -14.555 4.195 1 98.19 207 LEU A N 1
ATOM 1557 C CA . LEU A 1 207 ? 2.412 -13.172 4.578 1 98.19 207 LEU A CA 1
ATOM 1558 C C . LEU A 1 207 ? 1.496 -12.5 3.562 1 98.19 207 LEU A C 1
ATOM 1560 O O . LEU A 1 207 ? 1.636 -11.312 3.287 1 98.19 207 LEU A O 1
ATOM 1564 N N . ALA A 1 208 ? 0.612 -13.328 2.918 1 97.12 208 ALA A N 1
ATOM 1565 C CA . ALA A 1 208 ? -0.25 -12.805 1.86 1 97.12 208 ALA A CA 1
ATOM 1566 C C . ALA A 1 208 ? -1.043 -11.594 2.344 1 97.12 208 ALA A C 1
ATOM 1568 O O . ALA A 1 208 ? -1.188 -10.609 1.616 1 97.12 208 ALA A O 1
ATOM 1569 N N . GLY A 1 209 ? -1.478 -11.594 3.568 1 97.62 209 GLY A N 1
ATOM 1570 C CA . GLY A 1 209 ? -2.291 -10.523 4.113 1 97.62 209 GLY A CA 1
ATOM 1571 C C . GLY A 1 209 ? -1.494 -9.273 4.426 1 97.62 209 GLY A C 1
ATOM 1572 O O . GLY A 1 209 ? -2.066 -8.195 4.605 1 97.62 209 GLY A O 1
ATOM 1573 N N . LEU A 1 210 ? -0.206 -9.367 4.621 1 98.25 210 LEU A N 1
ATOM 1574 C CA . LEU A 1 210 ? 0.651 -8.234 4.957 1 98.25 210 LEU A CA 1
ATOM 1575 C C . LEU A 1 210 ? 1.022 -7.441 3.703 1 98.25 210 LEU A C 1
ATOM 1577 O O . LEU A 1 210 ? 1.434 -6.285 3.795 1 98.25 210 LEU A O 1
ATOM 1581 N N . ARG A 1 211 ? 0.876 -8.094 2.488 1 97.19 211 ARG A N 1
ATOM 1582 C CA . ARG A 1 211 ? 1.245 -7.504 1.204 1 97.19 211 ARG A CA 1
ATOM 1583 C C . ARG A 1 211 ? 2.695 -7.031 1.215 1 97.19 211 ARG A C 1
ATOM 1585 O O . ARG A 1 211 ? 2.961 -5.832 1.298 1 97.19 211 ARG A O 1
ATOM 1592 N N . VAL A 1 212 ? 3.633 -7.934 0.993 1 98.31 212 VAL A N 1
ATOM 1593 C CA . VAL A 1 212 ? 5.035 -7.562 1.152 1 98.31 212 VAL A CA 1
ATOM 1594 C C . VAL A 1 212 ? 5.875 -8.242 0.076 1 98.31 212 VAL A C 1
ATOM 1596 O O . VAL A 1 212 ? 5.648 -9.414 -0.25 1 98.31 212 VAL A O 1
ATOM 1599 N N . GLY A 1 213 ? 6.75 -7.574 -0.508 1 98.38 213 GLY A N 1
ATOM 1600 C CA . GLY A 1 213 ? 7.727 -7.984 -1.504 1 98.38 213 GLY A CA 1
ATOM 1601 C C . GLY A 1 213 ? 8.75 -6.906 -1.813 1 98.38 213 GLY A C 1
ATOM 1602 O O . GLY A 1 213 ? 8.906 -5.953 -1.05 1 98.38 213 GLY A O 1
ATOM 1603 N N . TYR A 1 214 ? 9.5 -7.109 -2.834 1 98.88 214 TYR A N 1
ATOM 1604 C CA . TYR A 1 214 ? 10.445 -6.094 -3.266 1 98.88 214 TYR A CA 1
ATOM 1605 C C . TYR A 1 214 ? 10.867 -6.316 -4.715 1 98.88 214 TYR A C 1
ATOM 1607 O O . TYR A 1 214 ? 10.602 -7.375 -5.285 1 98.88 214 TYR A O 1
ATOM 1615 N N . ALA A 1 215 ? 11.406 -5.316 -5.32 1 98.88 215 ALA A N 1
ATOM 1616 C CA . ALA A 1 215 ? 11.961 -5.359 -6.672 1 98.88 215 ALA A CA 1
ATOM 1617 C C . ALA A 1 215 ? 13.469 -5.105 -6.656 1 98.88 215 ALA A C 1
ATOM 1619 O O . ALA A 1 215 ? 13.984 -4.441 -5.754 1 98.88 215 ALA A O 1
ATOM 1620 N N . LEU A 1 216 ? 14.133 -5.684 -7.539 1 98.94 216 LEU A N 1
ATOM 1621 C CA . LEU A 1 216 ? 15.555 -5.473 -7.785 1 98.94 216 LEU A CA 1
ATOM 1622 C C . LEU A 1 216 ? 15.789 -4.93 -9.188 1 98.94 216 LEU A C 1
ATOM 1624 O O . LEU A 1 216 ? 15.273 -5.48 -10.164 1 98.94 216 LEU A O 1
ATOM 1628 N N . GLY A 1 217 ? 16.516 -3.857 -9.344 1 98.81 217 GLY A N 1
ATOM 1629 C CA . GLY A 1 217 ? 16.812 -3.234 -10.625 1 98.81 217 GLY A CA 1
ATOM 1630 C C . GLY A 1 217 ? 17.797 -2.084 -10.508 1 98.81 217 GLY A C 1
ATOM 1631 O O . GLY A 1 217 ? 18.172 -1.696 -9.398 1 98.81 217 GLY A O 1
ATOM 1632 N N . ALA A 1 218 ? 18.219 -1.564 -11.625 1 98.62 218 ALA A N 1
ATOM 1633 C CA . ALA A 1 218 ? 19.094 -0.404 -11.648 1 98.62 218 ALA A CA 1
ATOM 1634 C C . ALA A 1 218 ? 18.422 0.815 -11.031 1 98.62 218 ALA A C 1
ATOM 1636 O O . ALA A 1 218 ? 17.219 1.004 -11.18 1 98.62 218 ALA A O 1
ATOM 1637 N N . PRO A 1 219 ? 19.234 1.667 -10.328 1 98.19 219 PRO A N 1
ATOM 1638 C CA . PRO A 1 219 ? 18.656 2.822 -9.633 1 98.19 219 PRO A CA 1
ATOM 1639 C C . PRO A 1 219 ? 17.828 3.713 -10.562 1 98.19 219 PRO A C 1
ATOM 1641 O O . PRO A 1 219 ? 16.734 4.148 -10.195 1 98.19 219 PRO A O 1
ATOM 1644 N N . ASP A 1 220 ? 18.328 3.939 -11.75 1 97.94 220 ASP A N 1
ATOM 1645 C CA . ASP A 1 220 ? 17.594 4.781 -12.703 1 97.94 220 ASP A CA 1
ATOM 1646 C C . ASP A 1 220 ? 16.266 4.156 -13.078 1 97.94 220 ASP A C 1
ATOM 1648 O O . ASP A 1 220 ? 15.258 4.863 -13.219 1 97.94 220 ASP A O 1
ATOM 1652 N N . LEU A 1 221 ? 16.25 2.857 -13.289 1 98.5 221 LEU A N 1
ATOM 1653 C CA . LEU A 1 221 ? 15.016 2.139 -13.609 1 98.5 221 LEU A CA 1
ATOM 1654 C C . LEU A 1 221 ? 14.016 2.221 -12.461 1 98.5 221 LEU A C 1
ATOM 1656 O O . LEU A 1 221 ? 12.836 2.48 -12.68 1 98.5 221 LEU A O 1
ATOM 1660 N N . LEU A 1 222 ? 14.531 2 -11.219 1 98.62 222 LEU A N 1
ATOM 1661 C CA . LEU A 1 222 ? 13.664 2.037 -10.047 1 98.62 222 LEU A CA 1
ATOM 1662 C C . LEU A 1 222 ? 13.125 3.443 -9.82 1 98.62 222 LEU A C 1
ATOM 1664 O O . LEU A 1 222 ? 11.984 3.609 -9.375 1 98.62 222 LEU A O 1
ATOM 1668 N N . ASP A 1 223 ? 13.898 4.48 -10.125 1 97.44 223 ASP A N 1
ATOM 1669 C CA . ASP A 1 223 ? 13.445 5.863 -10.023 1 97.44 223 ASP A CA 1
ATOM 1670 C C . ASP A 1 223 ? 12.281 6.137 -10.977 1 97.44 223 ASP A C 1
ATOM 1672 O O . ASP A 1 223 ? 11.289 6.754 -10.602 1 97.44 223 ASP A O 1
ATOM 1676 N N . ARG A 1 224 ? 12.438 5.66 -12.219 1 97.62 224 ARG A N 1
ATOM 1677 C CA . ARG A 1 224 ? 11.367 5.816 -13.195 1 97.62 224 ARG A CA 1
ATOM 1678 C C . ARG A 1 224 ? 10.117 5.039 -12.781 1 97.62 224 ARG A C 1
ATOM 1680 O O . ARG A 1 224 ? 9 5.527 -12.922 1 97.62 224 ARG A O 1
ATOM 1687 N N . LEU A 1 225 ? 10.375 3.871 -12.258 1 98.12 225 LEU A N 1
ATOM 1688 C CA . LEU A 1 225 ? 9.289 2.996 -11.828 1 98.12 225 LEU A CA 1
ATOM 1689 C C . LEU A 1 225 ? 8.453 3.66 -10.742 1 98.12 225 LEU A C 1
ATOM 1691 O O . LEU A 1 225 ? 7.238 3.486 -10.695 1 98.12 225 LEU A O 1
ATOM 1695 N N . THR A 1 226 ? 9.07 4.48 -9.859 1 97.12 226 THR A N 1
ATOM 1696 C CA . THR A 1 226 ? 8.406 4.969 -8.656 1 97.12 226 THR A CA 1
ATOM 1697 C C . THR A 1 226 ? 8.055 6.445 -8.789 1 97.12 226 THR A C 1
ATOM 1699 O O . THR A 1 226 ? 7.723 7.105 -7.805 1 97.12 226 THR A O 1
ATOM 1702 N N . ARG A 1 227 ? 8.102 7.016 -9.914 1 92.75 227 ARG A N 1
ATOM 1703 C CA . ARG A 1 227 ? 7.953 8.453 -10.148 1 92.75 227 ARG A CA 1
ATOM 1704 C C . ARG A 1 227 ? 6.602 8.945 -9.641 1 92.75 227 ARG A C 1
ATOM 1706 O O . ARG A 1 227 ? 6.492 10.07 -9.148 1 92.75 227 ARG A O 1
ATOM 1713 N N . MET A 1 228 ? 5.582 8.148 -9.711 1 92.94 228 MET A N 1
ATOM 1714 C CA . MET A 1 228 ? 4.238 8.578 -9.328 1 92.94 228 MET A CA 1
ATOM 1715 C C . MET A 1 228 ? 3.756 7.812 -8.094 1 92.94 228 MET A C 1
ATOM 1717 O O . MET A 1 228 ? 2.562 7.805 -7.793 1 92.94 228 MET A O 1
ATOM 1721 N N . ARG A 1 229 ? 4.672 7.191 -7.465 1 93.75 229 ARG A N 1
ATOM 1722 C CA . ARG A 1 229 ? 4.34 6.379 -6.297 1 93.75 229 ARG A CA 1
ATOM 1723 C C . ARG A 1 229 ? 4.016 7.258 -5.094 1 93.75 229 ARG A C 1
ATOM 1725 O O . ARG A 1 229 ? 4.559 8.352 -4.953 1 93.75 229 ARG A O 1
ATOM 1732 N N . ALA A 1 230 ? 3.061 6.828 -4.281 1 91.25 230 ALA A N 1
ATOM 1733 C CA . ALA A 1 230 ? 2.674 7.547 -3.07 1 91.25 230 ALA A CA 1
ATOM 1734 C C . ALA A 1 230 ? 3.859 7.695 -2.119 1 91.25 230 ALA A C 1
ATOM 1736 O O . ALA A 1 230 ? 4.77 6.863 -2.119 1 91.25 230 ALA A O 1
ATOM 1737 N N . HIS A 1 231 ? 3.803 8.742 -1.336 1 87.69 231 HIS A N 1
ATOM 1738 C CA . HIS A 1 231 ? 4.738 8.859 -0.222 1 87.69 231 HIS A CA 1
ATOM 1739 C C . HIS A 1 231 ? 4.461 7.797 0.839 1 87.69 231 HIS A C 1
ATOM 1741 O O . HIS A 1 231 ? 3.307 7.426 1.067 1 87.69 231 HIS A O 1
ATOM 1747 N N . TRP A 1 232 ? 5.492 7.297 1.558 1 88.44 232 TRP A N 1
ATOM 1748 C CA . TRP A 1 232 ? 5.387 6.227 2.545 1 88.44 232 TRP A CA 1
ATOM 1749 C C . TRP A 1 232 ? 4.594 5.047 1.988 1 88.44 232 TRP A C 1
ATOM 1751 O O . TRP A 1 232 ? 3.609 4.613 2.592 1 88.44 232 TRP A O 1
ATOM 1761 N N . PRO A 1 233 ? 5.012 4.605 0.92 1 91.75 233 PRO A N 1
ATOM 1762 C CA . PRO A 1 233 ? 4.219 3.602 0.204 1 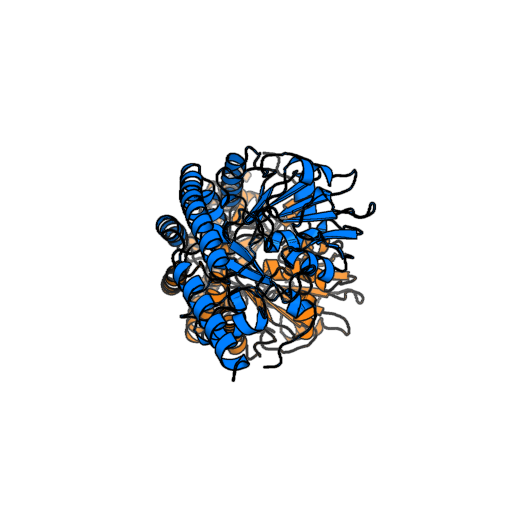91.75 233 PRO A CA 1
ATOM 1763 C C . PRO A 1 233 ? 4.16 2.264 0.936 1 91.75 233 PRO A C 1
ATOM 1765 O O . PRO A 1 233 ? 3.264 1.454 0.679 1 91.75 233 PRO A O 1
ATOM 1768 N N . VAL A 1 234 ? 5.121 2.006 1.783 1 96.81 234 VAL A N 1
ATOM 1769 C CA . VAL A 1 234 ? 5.188 0.734 2.498 1 96.81 234 VAL A CA 1
ATOM 1770 C C . VAL A 1 234 ? 5.219 0.988 4.004 1 96.81 234 VAL A C 1
ATOM 1772 O O . VAL A 1 234 ? 6.008 1.806 4.484 1 96.81 234 VAL A O 1
ATOM 1775 N N . GLY A 1 235 ? 4.355 0.368 4.742 1 97.69 235 GLY A N 1
ATOM 1776 C CA . GLY A 1 235 ? 4.273 0.543 6.184 1 97.69 235 GLY A CA 1
ATOM 1777 C C . GLY A 1 235 ? 5.438 -0.085 6.926 1 97.69 235 GLY A C 1
ATOM 1778 O O . GLY A 1 235 ? 6.262 -0.778 6.328 1 97.69 235 GLY A O 1
ATOM 1779 N N . THR A 1 236 ? 5.488 0.13 8.227 1 98.06 236 THR A N 1
ATOM 1780 C CA . THR A 1 236 ? 6.605 -0.314 9.055 1 98.06 236 THR A CA 1
ATOM 1781 C C . THR A 1 236 ? 6.621 -1.836 9.164 1 98.06 236 THR A C 1
ATOM 1783 O O . THR A 1 236 ? 7.691 -2.447 9.219 1 98.06 236 THR A O 1
ATOM 1786 N N . LEU A 1 237 ? 5.445 -2.484 9.195 1 98.75 237 LEU A N 1
ATOM 1787 C CA . LEU A 1 237 ? 5.395 -3.93 9.391 1 98.75 237 LEU A CA 1
ATOM 1788 C C . LEU A 1 237 ? 5.945 -4.66 8.172 1 98.75 237 LEU A C 1
ATOM 1790 O O . LEU A 1 237 ? 6.816 -5.527 8.297 1 98.75 237 LEU A O 1
ATOM 1794 N N . PRO A 1 238 ? 5.504 -4.312 6.941 1 98.69 238 PRO A N 1
ATOM 1795 C CA . PRO A 1 238 ? 6.125 -4.941 5.77 1 98.69 238 PRO A CA 1
ATOM 1796 C C . PRO A 1 238 ? 7.625 -4.676 5.684 1 98.69 238 PRO A C 1
ATOM 1798 O O . PRO A 1 238 ? 8.398 -5.57 5.32 1 98.69 238 PRO A O 1
ATOM 1801 N N . LEU A 1 239 ? 8.055 -3.441 5.992 1 98.81 239 LEU A N 1
ATOM 1802 C CA . LEU A 1 239 ? 9.484 -3.145 5.973 1 98.81 239 LEU A CA 1
ATOM 1803 C C . LEU A 1 239 ? 10.234 -4.031 6.961 1 98.81 239 LEU A C 1
ATOM 1805 O O . LEU A 1 239 ? 11.312 -4.551 6.645 1 98.81 239 LEU A O 1
ATOM 1809 N N . THR A 1 240 ? 9.664 -4.184 8.141 1 98.81 240 THR A N 1
ATOM 1810 C CA . THR A 1 240 ? 10.234 -5.066 9.148 1 98.81 240 THR A CA 1
ATOM 1811 C C . THR A 1 240 ? 10.32 -6.5 8.633 1 98.81 240 THR A C 1
ATOM 1813 O O . THR A 1 240 ? 11.328 -7.184 8.836 1 98.81 240 THR A O 1
ATOM 1816 N N . ALA A 1 241 ? 9.297 -6.934 7.945 1 98.88 241 ALA A N 1
ATOM 1817 C CA . ALA A 1 241 ? 9.258 -8.289 7.41 1 98.88 241 ALA A CA 1
ATOM 1818 C C . ALA A 1 241 ? 10.344 -8.492 6.348 1 98.88 241 ALA A C 1
ATOM 1820 O O . ALA A 1 241 ? 11.008 -9.531 6.32 1 98.88 241 ALA A O 1
ATOM 1821 N N . ILE A 1 242 ? 10.5 -7.512 5.441 1 98.88 242 ILE A N 1
ATOM 1822 C CA . ILE A 1 242 ? 11.539 -7.613 4.422 1 98.88 242 ILE A CA 1
ATOM 1823 C C . ILE A 1 242 ? 12.898 -7.781 5.094 1 98.88 242 ILE A C 1
ATOM 1825 O O . ILE A 1 242 ? 13.656 -8.695 4.758 1 98.88 242 ILE A O 1
ATOM 1829 N N . ALA A 1 243 ? 13.188 -6.922 6.07 1 98.88 243 ALA A N 1
ATOM 1830 C CA . ALA A 1 243 ? 14.477 -6.969 6.762 1 98.88 243 ALA A CA 1
ATOM 1831 C C . ALA A 1 243 ? 14.695 -8.32 7.43 1 98.88 243 ALA A C 1
ATOM 1833 O O . ALA A 1 243 ? 15.789 -8.883 7.359 1 98.88 243 ALA A O 1
ATOM 1834 N N . ALA A 1 244 ? 13.672 -8.852 8.023 1 98.88 244 ALA A N 1
ATOM 1835 C CA . ALA A 1 244 ? 13.766 -10.086 8.797 1 98.88 244 ALA A CA 1
ATOM 1836 C C . ALA A 1 244 ? 13.891 -11.297 7.879 1 98.88 244 ALA A C 1
ATOM 1838 O O . ALA A 1 244 ? 14.703 -12.188 8.125 1 98.88 244 ALA A O 1
ATOM 1839 N N . CYS A 1 245 ? 13.133 -11.344 6.805 1 98.75 245 CYS A N 1
ATOM 1840 C CA . CYS A 1 245 ? 13.008 -12.531 5.957 1 98.75 245 CYS A CA 1
ATOM 1841 C C . CYS A 1 245 ? 14.203 -12.648 5.016 1 98.75 245 CYS A C 1
ATOM 1843 O O . CYS A 1 245 ? 14.422 -13.703 4.426 1 98.75 245 CYS A O 1
ATOM 1845 N N . CYS A 1 246 ? 14.977 -11.57 4.887 1 98.69 246 CYS A N 1
ATOM 1846 C CA . CYS A 1 246 ? 16.109 -11.586 3.959 1 98.69 246 CYS A CA 1
ATOM 1847 C C . CYS A 1 246 ? 17.406 -11.859 4.691 1 98.69 246 CYS A C 1
ATOM 1849 O O . CYS A 1 246 ? 18.484 -11.914 4.074 1 98.69 246 CYS A O 1
ATOM 1851 N N . THR A 1 247 ? 17.391 -12.055 6.043 1 98.38 247 THR A N 1
ATOM 1852 C CA . THR A 1 247 ? 18.609 -12.398 6.773 1 98.38 247 THR A CA 1
ATOM 1853 C C . THR A 1 247 ? 19.125 -13.766 6.344 1 98.38 247 THR A C 1
ATOM 1855 O O . THR A 1 247 ? 18.359 -14.609 5.875 1 98.38 247 THR A O 1
ATOM 1858 N N . PRO A 1 248 ? 20.438 -13.992 6.547 1 97.56 248 PRO A N 1
ATOM 1859 C CA . PRO A 1 248 ? 21 -15.297 6.188 1 97.56 248 PRO A CA 1
ATOM 1860 C C . PRO A 1 248 ? 20.297 -16.453 6.895 1 97.56 248 PRO A C 1
ATOM 1862 O O . PRO A 1 248 ? 20.062 -17.5 6.289 1 97.56 248 PRO A O 1
ATOM 1865 N N . GLU A 1 249 ? 19.953 -16.266 8.141 1 98 249 GLU A N 1
ATOM 1866 C CA . GLU A 1 249 ? 19.281 -17.312 8.914 1 98 249 GLU A CA 1
ATOM 1867 C C . GLU A 1 249 ? 17.891 -17.609 8.344 1 98 249 GLU A C 1
ATOM 1869 O O . GLU A 1 249 ? 17.516 -18.766 8.203 1 98 249 GLU A O 1
ATOM 1874 N N . ALA A 1 250 ? 17.141 -16.578 8.055 1 98.06 250 ALA A N 1
ATOM 1875 C CA . ALA A 1 250 ? 15.812 -16.75 7.473 1 98.06 250 ALA A CA 1
ATOM 1876 C C . ALA A 1 250 ? 15.891 -17.406 6.098 1 98.06 250 ALA A C 1
ATOM 1878 O O . ALA A 1 250 ? 15.102 -18.297 5.781 1 98.06 250 ALA A O 1
ATOM 1879 N N . VAL A 1 251 ? 16.828 -17 5.262 1 97.69 251 VAL A N 1
ATOM 1880 C CA . VAL A 1 251 ? 17.016 -17.547 3.926 1 97.69 251 VAL A CA 1
ATOM 1881 C C . VAL A 1 251 ? 17.344 -19.047 4.027 1 97.69 251 VAL A C 1
ATOM 1883 O O . VAL A 1 251 ? 16.844 -19.844 3.252 1 97.69 251 VAL A O 1
ATOM 1886 N N . ALA A 1 252 ? 18.203 -19.391 4.98 1 97.56 252 ALA A N 1
ATOM 1887 C CA . ALA A 1 252 ? 18.547 -20.797 5.188 1 97.56 252 ALA A CA 1
ATOM 1888 C C . ALA A 1 252 ? 17.328 -21.609 5.602 1 97.56 252 ALA A C 1
ATOM 1890 O O . ALA A 1 252 ? 17.156 -22.75 5.164 1 97.56 252 ALA A O 1
ATOM 1891 N N . GLU A 1 253 ? 16.547 -21.031 6.465 1 97 253 GLU A N 1
ATOM 1892 C CA . GLU A 1 253 ? 15.312 -21.703 6.895 1 97 253 GLU A CA 1
ATOM 1893 C C . GLU A 1 253 ? 14.375 -21.938 5.711 1 97 253 GLU A C 1
ATOM 1895 O O . GLU A 1 253 ? 13.844 -23.031 5.547 1 97 253 GLU A O 1
ATOM 1900 N N . ALA A 1 254 ? 14.148 -20.938 4.887 1 96.56 254 ALA A N 1
ATOM 1901 C CA . ALA A 1 254 ? 13.305 -21.062 3.701 1 96.56 254 ALA A CA 1
ATOM 1902 C C . ALA A 1 254 ? 13.844 -22.109 2.738 1 96.56 254 ALA A C 1
ATOM 1904 O O . ALA A 1 254 ? 13.078 -22.859 2.125 1 96.56 254 ALA A O 1
ATOM 1905 N N . ALA A 1 255 ? 15.156 -22.156 2.6 1 97.12 255 ALA A N 1
ATOM 1906 C CA . ALA A 1 255 ? 15.797 -23.125 1.711 1 97.12 255 ALA A CA 1
ATOM 1907 C C . ALA A 1 255 ? 15.586 -24.547 2.205 1 97.12 255 ALA A C 1
ATOM 1909 O O . ALA A 1 255 ? 15.383 -25.469 1.406 1 97.12 255 ALA A O 1
ATOM 1910 N N . ALA A 1 256 ? 15.727 -24.734 3.479 1 97.25 256 ALA A N 1
ATOM 1911 C CA . ALA A 1 256 ? 15.492 -26.062 4.047 1 97.25 256 ALA A CA 1
ATOM 1912 C C . ALA A 1 256 ? 14.055 -26.516 3.793 1 97.25 256 ALA A C 1
ATOM 1914 O O . ALA A 1 256 ? 13.82 -27.672 3.426 1 97.25 256 ALA A O 1
ATOM 1915 N N . ASP A 1 257 ? 13.156 -25.609 4.031 1 95.81 257 ASP A N 1
ATOM 1916 C CA . ASP A 1 257 ? 11.75 -25.906 3.768 1 95.81 257 ASP A CA 1
ATOM 1917 C C . ASP A 1 257 ? 11.523 -26.203 2.287 1 95.81 257 ASP A C 1
ATOM 1919 O O . ASP A 1 257 ? 10.734 -27.078 1.942 1 95.81 257 ASP A O 1
ATOM 1923 N N . ALA A 1 258 ? 12.156 -25.469 1.399 1 96.75 258 ALA A N 1
ATOM 1924 C CA . ALA A 1 258 ? 12.047 -25.672 -0.043 1 96.75 258 ALA A CA 1
ATOM 1925 C C . ALA A 1 258 ? 12.484 -27.078 -0.435 1 96.75 258 ALA A C 1
ATOM 1927 O O . ALA A 1 258 ? 11.898 -27.688 -1.333 1 96.75 258 ALA A O 1
ATOM 1928 N N . ARG A 1 259 ? 13.523 -27.594 0.204 1 97 259 ARG A N 1
ATOM 1929 C CA . ARG A 1 259 ? 14 -28.953 -0.085 1 97 259 ARG A CA 1
ATOM 1930 C C . ARG A 1 259 ? 12.945 -29.984 0.28 1 97 259 ARG A C 1
ATOM 1932 O O . ARG A 1 259 ? 12.742 -30.953 -0.455 1 97 259 ARG A O 1
ATOM 1939 N N . LEU A 1 260 ? 12.312 -29.75 1.405 1 95.56 260 LEU A N 1
ATOM 1940 C CA . LEU A 1 260 ? 11.242 -30.641 1.812 1 95.56 260 LEU A CA 1
ATOM 1941 C C . LEU A 1 260 ? 10.086 -30.594 0.814 1 95.56 260 LEU A C 1
ATOM 1943 O O . LEU A 1 260 ? 9.508 -31.641 0.482 1 95.56 260 LEU A O 1
ATOM 1947 N N . LEU A 1 261 ? 9.781 -29.406 0.348 1 94.56 261 LEU A N 1
ATOM 1948 C CA . LEU A 1 261 ? 8.703 -29.234 -0.618 1 94.56 261 LEU A CA 1
ATOM 1949 C C . LEU A 1 261 ? 9.039 -29.922 -1.94 1 94.56 261 LEU A C 1
ATOM 1951 O O . LEU A 1 261 ? 8.156 -30.469 -2.604 1 94.56 261 LEU A O 1
ATOM 1955 N N . LEU A 1 262 ? 10.281 -29.828 -2.322 1 95.62 262 LEU A N 1
ATOM 1956 C CA . LEU A 1 262 ? 10.727 -30.469 -3.553 1 95.62 262 LEU A CA 1
ATOM 1957 C C . LEU A 1 262 ? 10.531 -31.984 -3.477 1 95.62 262 LEU A C 1
ATOM 1959 O O . LEU A 1 262 ? 10.117 -32.625 -4.453 1 95.62 262 LEU A O 1
ATOM 1963 N N . ALA A 1 263 ? 10.852 -32.562 -2.369 1 96.62 263 ALA A N 1
ATOM 1964 C CA . ALA A 1 263 ? 10.656 -34 -2.172 1 96.62 263 ALA A CA 1
ATOM 1965 C C . ALA A 1 263 ? 9.172 -34.344 -2.23 1 96.62 263 ALA A C 1
ATOM 1967 O O . ALA A 1 263 ? 8.789 -35.344 -2.879 1 96.62 263 ALA A O 1
ATOM 1968 N N . ALA A 1 264 ? 8.375 -33.562 -1.531 1 97.19 264 ALA A N 1
ATOM 1969 C CA . ALA A 1 264 ? 6.93 -33.781 -1.546 1 97.19 264 ALA A CA 1
ATOM 1970 C C . ALA A 1 264 ? 6.367 -33.625 -2.957 1 97.19 264 ALA A C 1
ATOM 1972 O O . ALA A 1 264 ? 5.449 -34.375 -3.344 1 97.19 264 ALA A O 1
ATOM 1973 N N . ARG A 1 265 ? 6.887 -32.719 -3.682 1 98.31 265 ARG A N 1
ATOM 1974 C CA . ARG A 1 265 ? 6.453 -32.5 -5.059 1 98.31 265 ARG A CA 1
ATOM 1975 C C . ARG A 1 265 ? 6.672 -33.75 -5.906 1 98.31 265 ARG A C 1
ATOM 1977 O O . ARG A 1 265 ? 5.805 -34.125 -6.699 1 98.31 265 ARG A O 1
ATOM 1984 N N . ALA A 1 266 ? 7.852 -34.312 -5.762 1 98.12 266 ALA A N 1
ATOM 1985 C CA . ALA A 1 266 ? 8.172 -35.5 -6.527 1 98.12 266 ALA A CA 1
ATOM 1986 C C . ALA A 1 266 ? 7.176 -36.625 -6.242 1 98.12 266 ALA A C 1
ATOM 1988 O O . ALA A 1 266 ? 6.723 -37.312 -7.164 1 98.12 266 ALA A O 1
ATOM 1989 N N . GLU A 1 267 ? 6.848 -36.75 -5 1 98.44 267 GLU A N 1
ATOM 1990 C CA . GLU A 1 267 ? 5.859 -37.75 -4.609 1 98.44 267 GLU A CA 1
ATOM 1991 C C . GLU A 1 267 ? 4.484 -37.438 -5.184 1 98.44 267 GLU A C 1
ATOM 1993 O O . GLU A 1 267 ? 3.785 -38.312 -5.688 1 98.44 267 GLU A O 1
ATOM 1998 N N . MET A 1 268 ? 4.086 -36.219 -5.062 1 98.62 268 MET A N 1
ATOM 1999 C CA . MET A 1 268 ? 2.795 -35.75 -5.578 1 98.62 268 MET A CA 1
ATOM 2000 C C . MET A 1 268 ? 2.699 -35.969 -7.082 1 98.62 268 MET A C 1
ATOM 2002 O O . MET A 1 268 ? 1.665 -36.438 -7.582 1 98.62 268 MET A O 1
ATOM 2006 N N . VAL A 1 269 ? 3.775 -35.625 -7.816 1 98.62 269 VAL A N 1
ATOM 2007 C CA . VAL A 1 269 ? 3.832 -35.812 -9.266 1 98.62 269 VAL A CA 1
ATOM 2008 C C . VAL A 1 269 ? 3.637 -37.281 -9.609 1 98.62 269 VAL A C 1
ATOM 2010 O O . VAL A 1 269 ? 2.85 -37.625 -10.5 1 98.62 269 VAL A O 1
ATOM 2013 N N . SER A 1 270 ? 4.367 -38.156 -8.883 1 98.44 270 SER A N 1
ATOM 2014 C CA . SER A 1 270 ? 4.211 -39.594 -9.078 1 98.44 270 SER A CA 1
ATOM 2015 C C . SER A 1 270 ? 2.785 -40.031 -8.781 1 98.44 270 SER A C 1
ATOM 2017 O O . SER A 1 270 ? 2.211 -40.812 -9.523 1 98.44 270 SER A O 1
ATOM 2019 N N . GLY A 1 271 ? 2.232 -39.5 -7.688 1 98.5 271 GLY A N 1
ATOM 2020 C CA . GLY A 1 271 ? 0.86 -39.812 -7.32 1 98.5 271 GLY A CA 1
ATOM 2021 C C . GLY A 1 271 ? -0.148 -39.406 -8.375 1 98.5 271 GLY A C 1
ATOM 2022 O O . GLY A 1 271 ? -1.023 -40.188 -8.75 1 98.5 271 GLY A O 1
ATOM 2023 N N . LEU A 1 272 ? -0.068 -38.219 -8.852 1 98.44 272 LEU A N 1
ATOM 2024 C CA . LEU A 1 272 ? -0.959 -37.719 -9.898 1 98.44 272 LEU A CA 1
ATOM 2025 C C . LEU A 1 272 ? -0.84 -38.562 -11.156 1 98.44 272 LEU A C 1
ATOM 2027 O O . LEU A 1 272 ? -1.847 -38.906 -11.797 1 98.44 272 LEU A O 1
ATOM 2031 N N . GLY A 1 273 ? 0.381 -38.938 -11.508 1 97.81 273 GLY A N 1
ATOM 2032 C CA . GLY A 1 273 ? 0.604 -39.812 -12.633 1 97.81 273 GLY A CA 1
ATOM 2033 C C . GLY A 1 273 ? -0.092 -41.156 -12.484 1 97.81 273 GLY A C 1
ATOM 2034 O O . GLY A 1 273 ? -0.622 -41.719 -13.461 1 97.81 273 GLY A O 1
ATOM 2035 N N . SER A 1 274 ? -0.09 -41.688 -11.328 1 97.19 274 SER A N 1
ATOM 2036 C CA . SER A 1 274 ? -0.65 -43 -11.055 1 97.19 274 SER A CA 1
ATOM 2037 C C . SER A 1 274 ? -2.158 -43.031 -11.273 1 97.19 274 SER A C 1
ATOM 2039 O O . SER A 1 274 ? -2.75 -44.094 -11.461 1 97.19 274 SER A O 1
ATOM 2041 N N . VAL A 1 275 ? -2.74 -41.844 -11.25 1 96.25 275 VAL A N 1
ATOM 2042 C CA . VAL A 1 275 ? -4.188 -41.812 -11.445 1 96.25 275 VAL A CA 1
ATOM 2043 C C . VAL A 1 275 ? -4.504 -41.25 -12.828 1 96.25 275 VAL A C 1
ATOM 2045 O O . VAL A 1 275 ? -5.613 -40.75 -13.07 1 96.25 275 VAL A O 1
ATOM 2048 N N . GLY A 1 276 ? -3.492 -41.219 -13.695 1 95.19 276 GLY A N 1
ATOM 2049 C CA . GLY A 1 276 ? -3.705 -40.938 -15.109 1 95.19 276 GLY A CA 1
ATOM 2050 C C . GLY A 1 276 ? -3.543 -39.5 -15.477 1 95.19 276 GLY A C 1
ATOM 2051 O O . GLY A 1 276 ? -3.865 -39.094 -16.594 1 95.19 276 GLY A O 1
ATOM 2052 N N . ALA A 1 277 ? -3.1 -38.656 -14.586 1 97.19 277 ALA A N 1
ATOM 2053 C CA . ALA A 1 277 ? -2.857 -37.25 -14.898 1 97.19 277 ALA A CA 1
ATOM 2054 C C . ALA A 1 277 ? -1.557 -37.094 -15.672 1 97.19 277 ALA A C 1
ATOM 2056 O O . ALA A 1 277 ? -0.579 -37.812 -15.43 1 97.19 277 ALA A O 1
ATOM 2057 N N . SER A 1 278 ? -1.555 -36.25 -16.656 1 97.75 278 SER A N 1
ATOM 2058 C CA . SER A 1 278 ? -0.336 -35.812 -17.328 1 97.75 278 SER A CA 1
ATOM 2059 C C . SER A 1 278 ? 0.247 -34.562 -16.656 1 97.75 278 SER A C 1
ATOM 2061 O O . SER A 1 278 ? -0.338 -33.5 -16.734 1 97.75 278 SER A O 1
ATOM 2063 N N . VAL A 1 279 ? 1.351 -34.688 -16.078 1 98.12 279 VAL A N 1
ATOM 2064 C CA . VAL A 1 279 ? 1.929 -33.625 -15.289 1 98.12 279 VAL A CA 1
ATOM 2065 C C . VAL A 1 279 ? 2.975 -32.875 -16.125 1 98.12 279 VAL A C 1
ATOM 2067 O O . VAL A 1 279 ? 3.812 -33.5 -16.781 1 98.12 279 VAL A O 1
ATOM 2070 N N . VAL A 1 280 ? 2.91 -31.547 -16.203 1 97.94 280 VAL A N 1
ATOM 2071 C CA . VAL A 1 280 ? 3.93 -30.703 -16.828 1 97.94 280 VAL A CA 1
ATOM 2072 C C . VAL A 1 280 ? 5.203 -30.719 -15.992 1 97.94 280 VAL A C 1
ATOM 2074 O O . VAL A 1 280 ? 5.145 -30.609 -14.766 1 97.94 280 VAL A O 1
ATOM 2077 N N . ASP A 1 281 ? 6.301 -30.984 -16.703 1 97.31 281 ASP A N 1
ATOM 2078 C CA . ASP A 1 281 ? 7.578 -31 -16 1 97.31 281 ASP A CA 1
ATOM 2079 C C . ASP A 1 281 ? 7.938 -29.609 -15.477 1 97.31 281 ASP A C 1
ATOM 2081 O O . ASP A 1 281 ? 8.062 -28.656 -16.25 1 97.31 281 ASP A O 1
ATOM 2085 N N . GLY A 1 282 ? 7.961 -29.391 -14.18 1 96.75 282 GLY A N 1
ATOM 2086 C CA . GLY A 1 282 ? 8.289 -28.141 -13.539 1 96.75 282 GLY A CA 1
ATOM 2087 C C . GLY A 1 282 ? 8.953 -28.297 -12.188 1 96.75 282 GLY A C 1
ATOM 2088 O O . GLY A 1 282 ? 9.336 -29.422 -11.812 1 96.75 282 GLY A O 1
ATOM 2089 N N . CYS A 1 283 ? 9.188 -27.172 -11.445 1 96.69 283 CYS A N 1
ATOM 2090 C CA . CYS A 1 283 ? 9.945 -27.312 -10.211 1 96.69 283 CYS A CA 1
ATOM 2091 C C . CYS A 1 283 ? 9.391 -26.406 -9.117 1 96.69 283 CYS A C 1
ATOM 2093 O O . CYS A 1 283 ? 9.891 -26.391 -7.996 1 96.69 283 CYS A O 1
ATOM 2095 N N . ALA A 1 284 ? 8.375 -25.594 -9.359 1 97.12 284 ALA A N 1
ATOM 2096 C CA . ALA A 1 284 ? 7.77 -24.703 -8.375 1 97.12 284 ALA A CA 1
ATOM 2097 C C . ALA A 1 284 ? 6.902 -25.469 -7.395 1 97.12 284 ALA A C 1
ATOM 2099 O O . ALA A 1 284 ? 6.645 -26.672 -7.59 1 97.12 284 ALA A O 1
ATOM 2100 N N . PRO A 1 285 ? 6.516 -24.875 -6.266 1 97.5 285 PRO A N 1
ATOM 2101 C CA . PRO A 1 285 ? 5.727 -25.609 -5.27 1 97.5 285 PRO A CA 1
ATOM 2102 C C . PRO A 1 285 ? 4.262 -25.766 -5.672 1 97.5 285 PRO A C 1
ATOM 2104 O O . PRO A 1 285 ? 3.369 -25.609 -4.836 1 97.5 285 PRO A O 1
ATOM 2107 N N . PHE A 1 286 ? 3.967 -26 -6.879 1 98.25 286 PHE A N 1
ATOM 2108 C CA . PHE A 1 286 ? 2.678 -26.344 -7.469 1 98.25 286 PHE A CA 1
ATOM 2109 C C . PHE A 1 286 ? 2.863 -27.141 -8.75 1 98.25 286 PHE A C 1
ATOM 2111 O O . PHE A 1 286 ? 3.932 -27.094 -9.359 1 98.25 286 PHE A O 1
ATOM 2118 N N . VAL A 1 287 ? 1.85 -27.875 -9.094 1 98.56 287 VAL A N 1
ATOM 2119 C CA . VAL A 1 287 ? 1.918 -28.797 -10.227 1 98.56 287 VAL A CA 1
ATOM 2120 C C . VAL A 1 287 ? 0.793 -28.484 -11.211 1 98.56 287 VAL A C 1
ATOM 2122 O O . VAL A 1 287 ? -0.369 -28.359 -10.82 1 98.56 287 VAL A O 1
ATOM 2125 N N . LEU A 1 288 ? 1.174 -28.203 -12.438 1 98.56 288 LEU A N 1
ATOM 2126 C CA . LEU A 1 288 ? 0.199 -28.156 -13.523 1 98.56 288 LEU A CA 1
ATOM 2127 C C . LEU A 1 288 ? 0.003 -29.531 -14.141 1 98.56 288 LEU A C 1
ATOM 2129 O O . LEU A 1 288 ? 0.976 -30.219 -14.477 1 98.56 288 LEU A O 1
ATOM 2133 N N . PHE A 1 289 ? -1.265 -29.953 -14.234 1 98.31 289 PHE A N 1
ATOM 2134 C CA . PHE A 1 289 ? -1.491 -31.281 -14.797 1 98.31 289 PHE A CA 1
ATOM 2135 C C . PHE A 1 289 ? -2.779 -31.312 -15.609 1 98.31 289 PHE A C 1
ATOM 2137 O O . PHE A 1 289 ? -3.688 -30.516 -15.375 1 98.31 289 PHE A O 1
ATOM 2144 N N . GLY A 1 290 ? -2.752 -32.125 -16.594 1 97.06 290 GLY A N 1
ATOM 2145 C CA . GLY A 1 290 ? -3.92 -32.375 -17.422 1 97.06 290 GLY A CA 1
ATOM 2146 C C . GLY A 1 290 ? -4.652 -33.625 -17.078 1 97.06 290 GLY A C 1
ATOM 2147 O O . GLY A 1 290 ? -4.027 -34.656 -16.719 1 97.06 290 GLY A O 1
ATOM 2148 N N . VAL A 1 291 ? -5.941 -33.594 -17.125 1 94 291 VAL A N 1
ATOM 2149 C CA . VAL A 1 291 ? -6.809 -34.75 -16.922 1 94 291 VAL A CA 1
ATOM 2150 C C . VAL A 1 291 ? -8.039 -34.625 -17.828 1 94 291 VAL A C 1
ATOM 2152 O O . VAL A 1 291 ? -8.477 -33.531 -18.141 1 94 291 VAL A O 1
ATOM 2155 N N . PRO A 1 292 ? -8.453 -35.812 -18.328 1 90.81 292 PRO A N 1
ATOM 2156 C CA . PRO A 1 292 ? -9.734 -35.719 -19.047 1 90.81 292 PRO A CA 1
ATOM 2157 C C . PRO A 1 292 ? -10.852 -35.125 -18.188 1 90.81 292 PRO A C 1
ATOM 2159 O O . PRO A 1 292 ? -10.93 -35.406 -16.984 1 90.81 292 PRO A O 1
ATOM 2162 N N . ASP A 1 293 ? -11.695 -34.281 -18.734 1 92.81 293 ASP A N 1
ATOM 2163 C CA . ASP A 1 293 ? -12.844 -33.656 -18.062 1 92.81 293 ASP A CA 1
ATOM 2164 C C . ASP A 1 293 ? -12.406 -32.906 -16.812 1 92.81 293 ASP A C 1
ATOM 2166 O O . ASP A 1 293 ? -12.977 -33.094 -15.742 1 92.81 293 ASP A O 1
ATOM 2170 N N . ALA A 1 294 ? -11.352 -32.188 -16.969 1 95.25 294 ALA A N 1
ATOM 2171 C CA . ALA A 1 294 ? -10.734 -31.469 -15.867 1 95.25 294 ALA A CA 1
ATOM 2172 C C . ALA A 1 294 ? -11.75 -30.594 -15.148 1 95.25 294 ALA A C 1
ATOM 2174 O O . ALA A 1 294 ? -11.742 -30.5 -13.914 1 95.25 294 ALA A O 1
ATOM 2175 N N . ASP A 1 295 ? -12.57 -29.922 -15.883 1 94.06 295 ASP A N 1
ATOM 2176 C CA . ASP A 1 295 ? -13.562 -29.031 -15.281 1 94.06 295 ASP A CA 1
ATOM 2177 C C . ASP A 1 295 ? -14.539 -29.812 -14.398 1 94.06 295 ASP A C 1
ATOM 2179 O O . ASP A 1 295 ? -14.867 -29.375 -13.297 1 94.06 295 ASP A O 1
ATOM 2183 N N . GLU A 1 296 ? -15.047 -30.875 -14.914 1 94.31 296 GLU A N 1
ATOM 2184 C CA . GLU A 1 296 ? -15.93 -31.719 -14.133 1 94.31 296 GLU A CA 1
ATOM 2185 C C . GLU A 1 296 ? -15.227 -32.281 -12.906 1 94.31 296 GLU A C 1
ATOM 2187 O O . GLU A 1 296 ? -15.812 -32.344 -11.82 1 94.31 296 GLU A O 1
ATOM 2192 N N . LEU A 1 297 ? -14.031 -32.75 -13.117 1 95.94 297 LEU A N 1
ATOM 2193 C CA . LEU A 1 297 ? -13.242 -33.219 -11.992 1 95.94 297 LEU A CA 1
ATOM 2194 C C . LEU A 1 297 ? -13.117 -32.156 -10.914 1 95.94 297 LEU A C 1
ATOM 2196 O O . LEU A 1 297 ? -13.32 -32.438 -9.727 1 95.94 297 LEU A O 1
ATOM 2200 N N . ARG A 1 298 ? -12.766 -30.969 -11.266 1 96.19 298 ARG A N 1
ATOM 2201 C CA . ARG A 1 298 ? -12.617 -29.859 -10.328 1 96.19 298 ARG A CA 1
ATOM 2202 C C . ARG A 1 298 ? -13.891 -29.641 -9.523 1 96.19 298 ARG A C 1
ATOM 2204 O O . ARG A 1 298 ? -13.844 -29.469 -8.305 1 96.19 298 ARG A O 1
ATOM 2211 N N . LYS A 1 299 ? -15.031 -29.609 -10.195 1 95.56 299 LYS A N 1
ATOM 2212 C CA . LYS A 1 299 ? -16.312 -29.406 -9.539 1 95.56 299 LYS A CA 1
ATOM 2213 C C . LYS A 1 299 ? -16.609 -30.516 -8.531 1 95.56 299 LYS A C 1
ATOM 2215 O O . LYS A 1 299 ? -17.078 -30.25 -7.426 1 95.56 299 LYS A O 1
ATOM 2220 N N . ARG A 1 300 ? -16.359 -31.719 -8.914 1 96.19 300 ARG A N 1
ATOM 2221 C CA . ARG A 1 300 ? -16.578 -32.844 -8.031 1 96.19 300 ARG A CA 1
ATOM 2222 C C . ARG A 1 300 ? -15.656 -32.812 -6.824 1 96.19 300 ARG A C 1
ATOM 2224 O O . ARG A 1 300 ? -16.062 -33.125 -5.711 1 96.19 300 ARG A O 1
ATOM 2231 N N . LEU A 1 301 ? -14.406 -32.438 -7.047 1 96.75 301 LEU A N 1
ATOM 2232 C CA . LEU A 1 301 ? -13.477 -32.25 -5.941 1 96.75 301 LEU A CA 1
ATOM 2233 C C . LEU A 1 301 ? -13.969 -31.172 -4.988 1 96.75 301 LEU A C 1
ATOM 2235 O O . LEU A 1 301 ? -13.883 -31.328 -3.77 1 96.75 301 LEU A O 1
ATOM 2239 N N . HIS A 1 302 ? -14.461 -30.078 -5.598 1 95.94 302 HIS A N 1
ATOM 2240 C CA . HIS A 1 302 ? -14.992 -28.984 -4.801 1 95.94 302 HIS A CA 1
ATOM 2241 C C . HIS A 1 302 ? -16.141 -29.453 -3.908 1 95.94 302 HIS A C 1
ATOM 2243 O O . HIS A 1 302 ? -16.234 -29.047 -2.746 1 95.94 302 HIS A O 1
ATOM 2249 N N . GLN A 1 303 ? -17.016 -30.25 -4.418 1 94.75 303 GLN A N 1
ATOM 2250 C CA . GLN A 1 303 ? -18.125 -30.812 -3.662 1 94.75 303 GLN A CA 1
ATOM 2251 C C . GLN A 1 303 ? -17.641 -31.672 -2.508 1 94.75 303 GLN A C 1
ATOM 2253 O O . GLN A 1 303 ? -18.328 -31.828 -1.498 1 94.75 303 GLN A O 1
ATOM 2258 N N . ARG A 1 304 ? -16.453 -32.188 -2.678 1 95.06 304 ARG A N 1
ATOM 2259 C CA . ARG A 1 304 ? -15.867 -33.031 -1.649 1 95.06 304 ARG A CA 1
ATOM 2260 C C . ARG A 1 304 ? -15.008 -32.219 -0.692 1 95.06 304 ARG A C 1
ATOM 2262 O O . ARG A 1 304 ? -14.297 -32.781 0.15 1 95.06 304 ARG A O 1
ATOM 2269 N N . GLY A 1 305 ? -14.969 -30.922 -0.897 1 95.5 305 GLY A N 1
ATOM 2270 C CA . GLY A 1 305 ? -14.25 -30.031 0.01 1 95.5 305 GLY A CA 1
ATOM 2271 C C . GLY A 1 305 ? -12.797 -29.844 -0.371 1 95.5 305 GLY A C 1
ATOM 2272 O O . GLY A 1 305 ? -11.969 -29.5 0.478 1 95.5 305 GLY A O 1
ATOM 2273 N N . ILE A 1 306 ? -12.43 -30.125 -1.589 1 97.19 306 ILE A N 1
ATOM 2274 C CA . ILE A 1 306 ? -11.062 -29.953 -2.07 1 97.19 306 ILE A CA 1
ATOM 2275 C C . ILE A 1 306 ? -11.023 -28.859 -3.133 1 97.19 306 ILE A C 1
ATOM 2277 O O . ILE A 1 306 ? -11.695 -28.969 -4.16 1 97.19 306 ILE A O 1
ATOM 2281 N N . ALA A 1 307 ? -10.234 -27.781 -2.848 1 96.38 307 ALA A N 1
ATOM 2282 C CA . ALA A 1 307 ? -10.102 -26.688 -3.793 1 96.38 307 ALA A CA 1
ATOM 2283 C C . ALA A 1 307 ? -8.859 -26.844 -4.66 1 96.38 307 ALA A C 1
ATOM 2285 O O . ALA A 1 307 ? -7.766 -27.094 -4.145 1 96.38 307 ALA A O 1
ATOM 2286 N N . ILE A 1 308 ? -9.055 -26.812 -5.922 1 96.38 308 ILE A N 1
ATOM 2287 C CA . ILE A 1 308 ? -7.977 -26.875 -6.898 1 96.38 308 ILE A CA 1
ATOM 2288 C C . ILE A 1 308 ? -8.109 -25.719 -7.895 1 96.38 308 ILE A C 1
ATOM 2290 O O . ILE A 1 308 ? -9.219 -25.234 -8.148 1 96.38 308 ILE A O 1
ATOM 2294 N N . ARG A 1 309 ? -7.047 -25.25 -8.414 1 96 309 ARG A N 1
ATOM 2295 C CA . ARG A 1 309 ? -7.043 -24.062 -9.266 1 96 309 ARG A CA 1
ATOM 2296 C C . ARG A 1 309 ? -7.387 -24.422 -10.711 1 96 309 ARG A C 1
ATOM 2298 O O . ARG A 1 309 ? -6.734 -25.281 -11.312 1 96 309 ARG A O 1
ATOM 2305 N N . ARG A 1 310 ? -8.438 -23.797 -11.219 1 94.62 310 ARG A N 1
ATOM 2306 C CA . ARG A 1 310 ? -8.719 -23.906 -12.648 1 94.62 310 ARG A CA 1
ATOM 2307 C C . ARG A 1 310 ? -7.684 -23.125 -13.461 1 94.62 310 ARG A C 1
ATOM 2309 O O . ARG A 1 310 ? -7.121 -22.141 -12.984 1 94.62 310 ARG A O 1
ATOM 2316 N N . CYS A 1 311 ? -7.457 -23.516 -14.688 1 95.06 311 CYS A N 1
ATOM 2317 C CA . CYS A 1 311 ? -6.348 -22.922 -15.422 1 95.06 311 CYS A CA 1
ATOM 2318 C C . CYS A 1 311 ? -6.832 -22.328 -16.734 1 95.06 311 CYS A C 1
ATOM 2320 O O . CYS A 1 311 ? -6.039 -21.781 -17.5 1 95.06 311 CYS A O 1
ATOM 2322 N N . ASP A 1 312 ? -8.195 -22.422 -17.047 1 91.81 312 ASP A N 1
ATOM 2323 C CA . ASP A 1 312 ? -8.758 -21.844 -18.266 1 91.81 312 ASP A CA 1
ATOM 2324 C C . ASP A 1 312 ? -8.734 -20.312 -18.203 1 91.81 312 ASP A C 1
ATOM 2326 O O . ASP A 1 312 ? -8.961 -19.656 -19.219 1 91.81 312 ASP A O 1
ATOM 2330 N N . THR A 1 313 ? -8.359 -19.75 -17.078 1 91.06 313 THR A N 1
ATOM 2331 C CA . THR A 1 313 ? -8.281 -18.297 -16.922 1 91.06 313 THR A CA 1
ATOM 2332 C C . THR A 1 313 ? -6.902 -17.781 -17.328 1 91.06 313 THR A C 1
ATOM 2334 O O . THR A 1 313 ? -6.707 -16.578 -17.5 1 91.06 313 THR A O 1
ATOM 2337 N N . PHE A 1 314 ? -5.957 -18.688 -17.484 1 95.38 314 PHE A N 1
ATOM 2338 C CA . PHE A 1 314 ? -4.629 -18.312 -17.953 1 95.38 314 PHE A CA 1
ATOM 2339 C C . PHE A 1 314 ? -4.574 -18.328 -19.469 1 95.38 314 PHE A C 1
ATOM 2341 O O . PHE A 1 314 ? -4.891 -19.328 -20.109 1 95.38 314 PHE A O 1
ATOM 2348 N N . VAL A 1 315 ? -4.168 -17.25 -20.031 1 95.94 315 VAL A N 1
ATOM 2349 C CA . VAL A 1 315 ? -3.977 -17.203 -21.484 1 95.94 315 VAL A CA 1
ATOM 2350 C C . VAL A 1 315 ? -3.021 -18.312 -21.906 1 95.94 315 VAL A C 1
ATOM 2352 O O . VAL A 1 315 ? -1.945 -18.484 -21.328 1 95.94 315 VAL A O 1
ATOM 2355 N N . GLY A 1 316 ? -3.443 -19.109 -22.891 1 96 316 GLY A N 1
ATOM 2356 C CA . GLY A 1 316 ? -2.576 -20.156 -23.422 1 96 316 GLY A CA 1
ATOM 2357 C C . GLY A 1 316 ? -2.896 -21.531 -22.875 1 96 316 GLY A C 1
ATOM 2358 O O . GLY A 1 316 ? -2.375 -22.531 -23.359 1 96 316 GLY A O 1
ATOM 2359 N N . LEU A 1 317 ? -3.76 -21.562 -21.859 1 96.06 317 LEU A N 1
ATOM 2360 C CA . LEU A 1 317 ? -4.195 -22.844 -21.328 1 96.06 317 LEU A CA 1
ATOM 2361 C C . LEU A 1 317 ? -5.676 -23.078 -21.625 1 96.06 317 LEU A C 1
ATOM 2363 O O . LEU A 1 317 ? -6.457 -22.125 -21.672 1 96.06 317 LEU A O 1
ATOM 2367 N N . ASP A 1 318 ? -6.039 -24.297 -21.906 1 91.69 318 ASP A N 1
ATOM 2368 C CA . ASP A 1 318 ? -7.441 -24.641 -22.125 1 91.69 318 ASP A CA 1
ATOM 2369 C C . ASP A 1 318 ? -8.055 -25.25 -20.859 1 91.69 318 ASP A C 1
ATOM 2371 O O . ASP A 1 318 ? -7.453 -25.203 -19.781 1 91.69 318 ASP A O 1
ATOM 2375 N N . ASP A 1 319 ? -9.219 -25.812 -20.969 1 90.44 319 ASP A N 1
ATOM 2376 C CA . ASP A 1 319 ? -9.969 -26.297 -19.828 1 90.44 319 ASP A CA 1
ATOM 2377 C C . ASP A 1 319 ? -9.562 -27.719 -19.453 1 90.44 319 ASP A C 1
ATOM 2379 O O . ASP A 1 319 ? -10.219 -28.375 -18.641 1 90.44 319 ASP A O 1
ATOM 2383 N N . GLY A 1 320 ? -8.484 -28.141 -20 1 95 320 GLY A N 1
ATOM 2384 C CA . GLY A 1 320 ? -8.008 -29.484 -19.688 1 95 320 GLY A CA 1
ATOM 2385 C C . GLY A 1 320 ? -6.953 -29.5 -18.594 1 95 320 GLY A C 1
ATOM 2386 O O . GLY A 1 320 ? -6.52 -30.578 -18.156 1 95 320 GLY A O 1
ATOM 2387 N N . TYR A 1 321 ? -6.562 -28.281 -18.172 1 96.88 321 TYR A N 1
ATOM 2388 C CA . TYR A 1 321 ? -5.496 -28.188 -17.188 1 96.88 321 TYR A CA 1
ATOM 2389 C C . TYR A 1 321 ? -6.051 -27.812 -15.82 1 96.88 321 TYR A C 1
ATOM 2391 O O . TYR A 1 321 ? -7.031 -27.062 -15.727 1 96.88 321 TYR A O 1
ATOM 2399 N N . LEU A 1 322 ? -5.492 -28.297 -14.758 1 97.94 322 LEU A N 1
ATOM 2400 C CA . LEU A 1 322 ? -5.633 -27.891 -13.359 1 97.94 322 LEU A CA 1
ATOM 2401 C C . LEU A 1 322 ? -4.266 -27.641 -12.727 1 97.94 322 LEU A C 1
ATOM 2403 O O . LEU A 1 322 ? -3.256 -28.156 -13.195 1 97.94 322 LEU A O 1
ATOM 2407 N N . ARG A 1 323 ? -4.234 -26.844 -11.789 1 98.38 323 ARG A N 1
ATOM 2408 C CA . ARG A 1 323 ? -3.018 -26.609 -11.016 1 98.38 323 ARG A CA 1
ATOM 2409 C C . ARG A 1 323 ? -3.256 -26.875 -9.531 1 98.38 323 ARG A C 1
ATOM 2411 O O . ARG A 1 323 ? -4.273 -26.453 -8.977 1 98.38 323 ARG A O 1
ATOM 2418 N N . ALA A 1 324 ? -2.383 -27.562 -8.898 1 98.31 324 ALA A N 1
ATOM 2419 C CA . ALA A 1 324 ? -2.502 -27.875 -7.48 1 98.31 324 ALA A CA 1
ATOM 2420 C C . ALA A 1 324 ? -1.214 -27.547 -6.73 1 98.31 324 ALA A C 1
ATOM 2422 O O . ALA A 1 324 ? -0.121 -27.906 -7.172 1 98.31 324 ALA A O 1
ATOM 2423 N N . ALA A 1 325 ? -1.349 -26.875 -5.633 1 97.81 325 ALA A N 1
ATOM 2424 C CA . ALA A 1 325 ? -0.21 -26.578 -4.766 1 97.81 325 ALA A CA 1
ATOM 2425 C C . ALA A 1 325 ? 0.333 -27.859 -4.133 1 97.81 325 ALA A C 1
ATOM 2427 O O . ALA A 1 325 ? -0.428 -28.781 -3.822 1 97.81 325 ALA A O 1
ATOM 2428 N N . VAL A 1 326 ? 1.612 -27.953 -3.951 1 97.81 326 VAL A N 1
ATOM 2429 C CA . VAL A 1 326 ? 2.246 -29.078 -3.258 1 97.81 326 VAL A CA 1
ATOM 2430 C C . VAL A 1 326 ? 2.006 -28.953 -1.754 1 97.81 326 VAL A C 1
ATOM 2432 O O . VAL A 1 326 ? 2.35 -27.938 -1.146 1 97.81 326 VAL A O 1
ATOM 2435 N N . ARG A 1 327 ? 1.335 -29.938 -1.216 1 95.31 327 ARG A N 1
ATOM 2436 C CA . ARG A 1 327 ? 1.008 -30.016 0.205 1 95.31 327 ARG A CA 1
ATOM 2437 C C . ARG A 1 327 ? 1.244 -31.406 0.757 1 95.31 327 ARG A C 1
ATOM 2439 O O . ARG A 1 327 ? 1.231 -32.375 0.007 1 95.31 327 ARG A O 1
ATOM 2446 N N . PRO A 1 328 ? 1.454 -31.438 2.125 1 94.06 328 PRO A N 1
ATOM 2447 C CA . PRO A 1 328 ? 1.577 -32.75 2.725 1 94.06 328 PRO A CA 1
ATOM 2448 C C . PRO A 1 328 ? 0.341 -33.625 2.498 1 94.06 328 PRO A C 1
ATOM 2450 O O . PRO A 1 328 ? 0.44 -34.875 2.469 1 94.06 328 PRO A O 1
ATOM 2453 N N . GLU A 1 329 ? -0.768 -33.031 2.26 1 96.31 329 GLU A N 1
ATOM 2454 C CA . GLU A 1 329 ? -2.045 -33.75 2.111 1 96.31 329 GLU A CA 1
ATOM 2455 C C . GLU A 1 329 ? -2.24 -34.219 0.679 1 96.31 329 GLU A C 1
ATOM 2457 O O . GLU A 1 329 ? -3.324 -34.688 0.321 1 96.31 329 GLU A O 1
ATOM 2462 N N . TRP A 1 330 ? -1.164 -34.156 -0.17 1 97.38 330 TRP A N 1
ATOM 2463 C CA . TRP A 1 330 ? -1.294 -34.438 -1.59 1 97.38 330 TRP A CA 1
ATOM 2464 C C . TRP A 1 330 ? -1.882 -35.844 -1.792 1 97.38 330 TRP A C 1
ATOM 2466 O O . TRP A 1 330 ? -2.609 -36.094 -2.758 1 97.38 330 TRP A O 1
ATOM 2476 N N . PRO A 1 331 ? -1.643 -36.844 -0.883 1 98 331 PRO A N 1
ATOM 2477 C CA . PRO A 1 331 ? -2.248 -38.156 -1.086 1 98 331 PRO A CA 1
ATOM 2478 C C . PRO A 1 331 ? -3.775 -38.125 -1.079 1 98 331 PRO A C 1
ATOM 2480 O O . PRO A 1 331 ? -4.422 -38.875 -1.804 1 98 331 PRO A O 1
ATOM 2483 N N . GLN A 1 332 ? -4.324 -37.219 -0.245 1 97.69 332 GLN A N 1
ATOM 2484 C CA . GLN A 1 332 ? -5.773 -37.062 -0.195 1 97.69 332 GLN A CA 1
ATOM 2485 C C . GLN A 1 332 ? -6.32 -36.562 -1.526 1 97.69 332 GLN A C 1
ATOM 2487 O O . GLN A 1 332 ? -7.418 -36.938 -1.937 1 97.69 332 GLN A O 1
ATOM 2492 N N . LEU A 1 333 ? -5.578 -35.719 -2.156 1 97.88 333 LEU A N 1
ATOM 2493 C CA . LEU A 1 333 ? -5.969 -35.219 -3.475 1 97.88 333 LEU A CA 1
ATOM 2494 C C . LEU A 1 333 ? -5.961 -36.344 -4.5 1 97.88 333 LEU A C 1
ATOM 2496 O O . LEU A 1 333 ? -6.914 -36.5 -5.262 1 97.88 333 LEU A O 1
ATOM 2500 N N . VAL A 1 334 ? -4.914 -37.156 -4.512 1 97.94 334 VAL A N 1
ATOM 2501 C CA . VAL A 1 334 ? -4.746 -38.25 -5.457 1 97.94 334 VAL A CA 1
ATOM 2502 C C . VAL A 1 334 ? -5.859 -39.281 -5.25 1 97.94 334 VAL A C 1
ATOM 2504 O O . VAL A 1 334 ? -6.461 -39.75 -6.219 1 97.94 334 VAL A O 1
ATOM 2507 N N . ASP A 1 335 ? -6.141 -39.531 -3.973 1 97.75 335 ASP A N 1
ATOM 2508 C CA . ASP A 1 335 ? -7.219 -40.469 -3.648 1 97.75 335 ASP A CA 1
ATOM 2509 C C . ASP A 1 335 ? -8.562 -39.969 -4.164 1 97.75 335 ASP A C 1
ATOM 2511 O O . ASP A 1 335 ? -9.336 -40.719 -4.742 1 97.75 335 ASP A O 1
ATOM 2515 N N . ALA A 1 336 ? -8.797 -38.719 -3.895 1 97.25 336 ALA A N 1
ATOM 2516 C CA . ALA A 1 336 ? -10.055 -38.094 -4.324 1 97.25 336 ALA A CA 1
ATOM 2517 C C . ALA A 1 336 ? -10.188 -38.125 -5.844 1 97.25 336 ALA A C 1
ATOM 2519 O O . ALA A 1 336 ? -11.266 -38.375 -6.375 1 97.25 336 ALA A O 1
ATOM 2520 N N . ILE A 1 337 ? -9.133 -37.875 -6.578 1 97.38 337 ILE A N 1
ATOM 2521 C CA . ILE A 1 337 ? -9.133 -37.906 -8.039 1 97.38 337 ILE A CA 1
ATOM 2522 C C . ILE A 1 337 ? -9.43 -39.312 -8.523 1 97.38 337 ILE A C 1
ATOM 2524 O O . ILE A 1 337 ? -10.258 -39.5 -9.422 1 97.38 337 ILE A O 1
ATOM 2528 N N . ALA A 1 338 ? -8.766 -40.281 -7.918 1 96.25 338 ALA A N 1
ATOM 2529 C CA . ALA A 1 338 ? -8.992 -41.688 -8.281 1 96.25 338 ALA A CA 1
ATOM 2530 C C . ALA A 1 338 ? -10.461 -42.062 -8.109 1 96.25 338 ALA A C 1
ATOM 2532 O O . ALA A 1 338 ? -11.047 -42.719 -8.984 1 96.25 338 ALA A O 1
ATOM 2533 N N . GLU A 1 339 ? -11.008 -41.625 -7.012 1 95.62 339 GLU A N 1
ATOM 2534 C CA . GLU A 1 339 ? -12.398 -41.938 -6.703 1 95.62 339 GLU A CA 1
ATOM 2535 C C . GLU A 1 339 ? -13.352 -41.281 -7.703 1 95.62 339 GLU A C 1
ATOM 2537 O O . GLU A 1 339 ? -14.297 -41.906 -8.18 1 95.62 339 GLU A O 1
ATOM 2542 N N . VAL A 1 340 ? -13.133 -40.031 -7.961 1 94.56 340 VAL A N 1
ATOM 2543 C CA . VAL A 1 340 ? -14 -39.312 -8.867 1 94.56 340 VAL A CA 1
ATOM 2544 C C . VAL A 1 340 ? -13.914 -39.906 -10.273 1 94.56 340 VAL A C 1
ATOM 2546 O O . VAL A 1 340 ? -14.922 -40 -10.969 1 94.56 340 VAL A O 1
ATOM 2549 N N . ARG A 1 341 ? -12.734 -40.281 -10.695 1 91.25 341 ARG A N 1
ATOM 2550 C CA . ARG A 1 341 ? -12.523 -40.812 -12.039 1 91.25 341 ARG A CA 1
ATOM 2551 C C . ARG A 1 341 ? -13.125 -42.219 -12.172 1 91.25 341 ARG A C 1
ATOM 2553 O O . ARG A 1 341 ? -13.641 -42.562 -13.234 1 91.25 341 ARG A O 1
ATOM 2560 N N . GLN A 1 342 ? -13.062 -43 -11.133 1 88.44 342 GLN A N 1
ATOM 2561 C CA . GLN A 1 342 ? -13.672 -44.344 -11.141 1 88.44 342 GLN A CA 1
ATOM 2562 C C . GLN A 1 342 ? -15.195 -44.25 -11.195 1 88.44 342 GLN A C 1
ATOM 2564 O O . GLN A 1 342 ? -15.844 -45.031 -11.891 1 88.44 342 GLN A O 1
ATOM 2569 N N . ALA A 1 343 ? -15.711 -43.312 -10.414 1 83.94 343 ALA A N 1
ATOM 2570 C CA . ALA A 1 343 ? -17.156 -43.125 -10.398 1 83.94 343 ALA A CA 1
ATOM 2571 C C . ALA A 1 343 ? -17.672 -42.656 -11.758 1 83.94 343 ALA A C 1
ATOM 2573 O O . ALA A 1 343 ? -18.781 -43 -12.164 1 83.94 343 ALA A O 1
ATOM 2574 N N . GLY A 1 344 ? -16.984 -41.844 -12.375 1 72.75 344 GLY A N 1
ATOM 2575 C CA . GLY A 1 344 ? -17.375 -41.344 -13.695 1 72.75 344 GLY A CA 1
ATOM 2576 C C . GLY A 1 344 ? -17.328 -42.438 -14.75 1 72.75 344 GLY A C 1
ATOM 2577 O O . GLY A 1 344 ? -18.156 -42.469 -15.664 1 72.75 344 GLY A O 1
ATOM 2578 N N . ARG A 1 345 ? -16.484 -43.438 -14.672 1 70.81 345 ARG A N 1
ATOM 2579 C CA . ARG A 1 345 ? -16.375 -44.562 -15.609 1 70.81 345 ARG A CA 1
ATOM 2580 C C . ARG A 1 345 ? -17.516 -45.562 -15.406 1 70.81 345 ARG A C 1
ATOM 2582 O O . ARG A 1 345 ? -18.031 -46.125 -16.375 1 70.81 345 ARG A O 1
ATOM 2589 N N . SER A 1 346 ? -17.859 -45.656 -14.148 1 66.5 346 SER A N 1
ATOM 2590 C CA . SER A 1 346 ? -18.953 -46.562 -13.852 1 66.5 346 SER A CA 1
ATOM 2591 C C . SER A 1 346 ? -20.297 -45.969 -14.297 1 66.5 346 SER A C 1
ATOM 2593 O O . SER A 1 346 ? -21.203 -46.719 -14.695 1 66.5 346 SER A O 1
ATOM 2595 N N . GLY A 1 347 ? -20.391 -44.594 -14.133 1 55.44 347 GLY A N 1
ATOM 2596 C CA . GLY A 1 347 ? -21.625 -43.969 -14.555 1 55.44 347 GLY A CA 1
ATOM 2597 C C . GLY A 1 347 ? -21.797 -43.938 -16.062 1 55.44 347 GLY A C 1
ATOM 2598 O O . GLY A 1 347 ? -22.922 -43.844 -16.562 1 55.44 347 GLY A O 1
ATOM 2599 N N . ARG A 1 348 ? -20.828 -43.875 -16.875 1 55 348 ARG A N 1
ATOM 2600 C CA . ARG A 1 348 ? -20.906 -43.906 -18.328 1 55 348 ARG A CA 1
ATOM 2601 C C . ARG A 1 348 ? -21.172 -45.344 -18.828 1 55 348 ARG A C 1
ATOM 2603 O O . ARG A 1 348 ? -21.594 -45.531 -19.984 1 55 348 ARG A O 1
ATOM 2610 N N . ARG A 1 349 ? -20.797 -46.469 -18.172 1 51.84 349 ARG A N 1
ATOM 2611 C CA . ARG A 1 349 ? -21.094 -47.844 -18.547 1 51.84 349 ARG A CA 1
ATOM 2612 C C . ARG A 1 349 ? -22.547 -48.219 -18.203 1 51.84 349 ARG A C 1
ATOM 2614 O O . ARG A 1 349 ? -23.047 -49.25 -18.609 1 51.84 349 ARG A O 1
ATOM 2621 N N . ARG A 1 350 ? -23.203 -47.344 -17.484 1 44.69 350 ARG A N 1
ATOM 2622 C CA . ARG A 1 350 ? -24.625 -47.656 -17.312 1 44.69 350 ARG A CA 1
ATOM 2623 C C . ARG A 1 350 ? -25.469 -46.844 -18.297 1 44.69 350 ARG A C 1
ATOM 2625 O O . ARG A 1 350 ? -25.203 -45.688 -18.547 1 44.69 350 ARG A O 1
ATOM 2632 N N . MET B 1 1 ? 26.266 13.375 3.389 1 25.16 1 MET B N 1
ATOM 2633 C CA . MET B 1 1 ? 25 12.836 2.875 1 25.16 1 MET B CA 1
ATOM 2634 C C . MET B 1 1 ? 24.203 13.93 2.176 1 25.16 1 MET B C 1
ATOM 2636 O O . MET B 1 1 ? 23.797 14.906 2.803 1 25.16 1 MET B O 1
ATOM 2640 N N . SER B 1 2 ? 24.516 14.195 0.991 1 28.73 2 SER B N 1
ATOM 2641 C CA . SER B 1 2 ? 24.078 15.352 0.222 1 28.73 2 SER B CA 1
ATOM 2642 C C . SER B 1 2 ? 22.547 15.43 0.169 1 28.73 2 SER B C 1
ATOM 2644 O O . SER B 1 2 ? 21.891 14.461 -0.186 1 28.73 2 SER B O 1
ATOM 2646 N N . LEU B 1 3 ? 21.938 16.312 0.979 1 36.06 3 LEU B N 1
ATOM 2647 C CA . LEU B 1 3 ? 20.516 16.672 1.001 1 36.06 3 LEU B CA 1
ATOM 2648 C C . LEU B 1 3 ? 20 16.906 -0.412 1 36.06 3 LEU B C 1
ATOM 2650 O O . LEU B 1 3 ? 20.516 17.75 -1.142 1 36.06 3 LEU B O 1
ATOM 2654 N N . ASP B 1 4 ? 19.531 15.93 -1.062 1 34.5 4 ASP B N 1
ATOM 2655 C CA . ASP B 1 4 ? 18.828 16.188 -2.312 1 34.5 4 ASP B CA 1
ATOM 2656 C C . ASP B 1 4 ? 17.859 17.359 -2.166 1 34.5 4 ASP B C 1
ATOM 2658 O O . ASP B 1 4 ? 16.875 17.266 -1.429 1 34.5 4 ASP B O 1
ATOM 2662 N N . THR B 1 5 ? 18.25 18.594 -2.365 1 40.5 5 THR B N 1
ATOM 2663 C CA . THR B 1 5 ? 17.578 19.891 -2.279 1 40.5 5 THR B CA 1
ATOM 2664 C C . THR B 1 5 ? 16.625 20.078 -3.455 1 40.5 5 THR B C 1
ATOM 2666 O O . THR B 1 5 ? 16.266 21.203 -3.791 1 40.5 5 THR B O 1
ATOM 2669 N N . SER B 1 6 ? 16.266 18.953 -4.191 1 41 6 SER B N 1
ATOM 2670 C CA . SER B 1 6 ? 15.336 19.125 -5.297 1 41 6 SER B CA 1
ATOM 2671 C C . SER B 1 6 ? 13.969 19.578 -4.793 1 41 6 SER B C 1
ATOM 2673 O O . SER B 1 6 ? 13.609 19.312 -3.643 1 41 6 SER B O 1
ATOM 2675 N N . PRO B 1 7 ? 13.359 20.5 -5.543 1 43.06 7 PRO B N 1
ATOM 2676 C CA . PRO B 1 7 ? 12.008 20.953 -5.191 1 43.06 7 PRO B CA 1
ATOM 2677 C C . PRO B 1 7 ? 11.102 19.797 -4.75 1 43.06 7 PRO B C 1
ATOM 2679 O O . PRO B 1 7 ? 10.297 19.969 -3.834 1 43.06 7 PRO B O 1
ATOM 2682 N N . LEU B 1 8 ? 11.312 18.656 -5.32 1 50.47 8 LEU B N 1
ATOM 2683 C CA . LEU B 1 8 ? 10.523 17.484 -4.93 1 50.47 8 LEU B CA 1
ATOM 2684 C C . LEU B 1 8 ? 10.914 17.016 -3.533 1 50.47 8 LEU B C 1
ATOM 2686 O O . LEU B 1 8 ? 10.047 16.625 -2.74 1 50.47 8 LEU B O 1
ATOM 2690 N N . ALA B 1 9 ? 12.211 17.078 -3.287 1 51.06 9 ALA B N 1
ATOM 2691 C CA . ALA B 1 9 ? 12.711 16.672 -1.974 1 51.06 9 ALA B CA 1
ATOM 2692 C C . ALA B 1 9 ? 12.219 17.641 -0.89 1 51.06 9 ALA B C 1
ATOM 2694 O O . ALA B 1 9 ? 11.852 17.203 0.205 1 51.06 9 ALA B O 1
ATOM 2695 N N . ALA B 1 10 ? 12.141 18.906 -1.156 1 45.78 10 ALA B N 1
ATOM 2696 C CA . ALA B 1 10 ? 11.633 19.906 -0.224 1 45.78 10 ALA B CA 1
ATOM 2697 C C . ALA B 1 10 ? 10.148 19.719 0.046 1 45.78 10 ALA B C 1
ATOM 2699 O O . ALA B 1 10 ? 9.695 19.859 1.184 1 45.78 10 ALA B O 1
ATOM 2700 N N . ALA B 1 11 ? 9.508 19.406 -1.007 1 51.41 11 ALA B N 1
ATOM 2701 C CA . ALA B 1 11 ? 8.062 19.219 -0.902 1 51.41 11 ALA B CA 1
ATOM 2702 C C . ALA B 1 11 ? 7.738 18 -0.037 1 51.41 11 ALA B C 1
ATOM 2704 O O . ALA B 1 11 ? 6.645 17.906 0.53 1 51.41 11 ALA B O 1
ATOM 2705 N N . ARG B 1 12 ? 8.766 17.203 0.092 1 61.97 12 ARG B N 1
ATOM 2706 C CA . ARG B 1 12 ? 8.484 15.984 0.847 1 61.97 12 ARG B CA 1
ATOM 2707 C C . ARG B 1 12 ? 9.094 16.062 2.244 1 61.97 12 ARG B C 1
ATOM 2709 O O . ARG B 1 12 ? 9.234 15.031 2.916 1 61.97 12 ARG B O 1
ATOM 2716 N N . TYR B 1 13 ? 9.469 17.266 2.633 1 56.97 13 TYR B N 1
ATOM 2717 C CA . TYR B 1 13 ? 9.852 17.438 4.031 1 56.97 13 TYR B CA 1
ATOM 2718 C C . TYR B 1 13 ? 8.633 17.344 4.945 1 56.97 13 TYR B C 1
ATOM 2720 O O . TYR B 1 13 ? 7.656 18.078 4.762 1 56.97 13 TYR B O 1
ATOM 2728 N N . HIS B 1 14 ? 8.672 16.391 5.789 1 70.69 14 HIS B N 1
ATOM 2729 C CA . HIS B 1 14 ? 7.594 16.188 6.75 1 70.69 14 HIS B CA 1
ATOM 2730 C C . HIS B 1 14 ? 8.102 16.281 8.18 1 70.69 14 HIS B C 1
ATOM 2732 O O . HIS B 1 14 ? 9.312 16.234 8.422 1 70.69 14 HIS B O 1
ATOM 2738 N N . GLY B 1 15 ? 7.195 16.656 9.016 1 72.19 15 GLY B N 1
ATOM 2739 C CA . GLY B 1 15 ? 7.508 16.828 10.422 1 72.19 15 GLY B CA 1
ATOM 2740 C C . GLY B 1 15 ? 8.273 15.672 11.016 1 72.19 15 GLY B C 1
ATOM 2741 O O . GLY B 1 15 ? 9.031 15.844 11.977 1 72.19 15 GLY B O 1
ATOM 2742 N N . ASP B 1 16 ? 8.102 14.547 10.484 1 67.44 16 ASP B N 1
ATOM 2743 C CA . ASP B 1 16 ? 8.75 13.352 11.016 1 67.44 16 ASP B CA 1
ATOM 2744 C C . ASP B 1 16 ? 10.258 13.406 10.812 1 67.44 16 ASP B C 1
ATOM 2746 O O . ASP B 1 16 ? 11.008 12.688 11.469 1 67.44 16 ASP B O 1
ATOM 2750 N N . GLN B 1 17 ? 10.656 14.273 10.016 1 68.75 17 GLN B N 1
ATOM 2751 C CA . GLN B 1 17 ? 12.094 14.43 9.781 1 68.75 17 GLN B CA 1
ATOM 2752 C C . GLN B 1 17 ? 12.719 15.375 10.812 1 68.75 17 GLN B C 1
ATOM 2754 O O . GLN B 1 17 ? 13.938 15.398 10.969 1 68.75 17 GLN B O 1
ATOM 2759 N N . ALA B 1 18 ? 11.812 16.016 11.539 1 72.06 18 ALA B N 1
ATOM 2760 C CA . ALA B 1 18 ? 12.281 17.047 12.469 1 72.06 18 ALA B CA 1
ATOM 2761 C C . ALA B 1 18 ? 12.578 16.438 13.836 1 72.06 18 ALA B C 1
ATOM 2763 O O . ALA B 1 18 ? 13.352 17 14.617 1 72.06 18 ALA B O 1
ATOM 2764 N N . ALA B 1 19 ? 11.969 15.336 14.117 1 77.69 19 ALA B N 1
ATOM 2765 C CA . ALA B 1 19 ? 12.047 14.781 15.461 1 77.69 19 ALA B CA 1
ATOM 2766 C C . ALA B 1 19 ? 12.938 13.539 15.5 1 77.69 19 ALA B C 1
ATOM 2768 O O . ALA B 1 19 ? 12.82 12.664 14.641 1 77.69 19 ALA B O 1
ATOM 2769 N N . THR B 1 20 ? 13.922 13.523 16.422 1 73.31 20 THR B N 1
ATOM 2770 C CA . THR B 1 20 ? 14.734 12.344 16.703 1 73.31 20 THR B CA 1
ATOM 2771 C C . THR B 1 20 ? 14.312 11.695 18.016 1 73.31 20 THR B C 1
ATOM 2773 O O . THR B 1 20 ? 13.664 12.336 18.844 1 73.31 20 THR B O 1
ATOM 2776 N N . PRO B 1 21 ? 14.602 10.461 18.188 1 74.19 21 PRO B N 1
ATOM 2777 C CA . PRO B 1 21 ? 14.211 9.797 19.438 1 74.19 21 PRO B CA 1
ATOM 2778 C C . PRO B 1 21 ? 14.688 10.539 20.672 1 74.19 21 PRO B C 1
ATOM 2780 O O . PRO B 1 21 ? 15.812 11.047 20.703 1 74.19 21 PRO B O 1
ATOM 2783 N N . GLY B 1 22 ? 13.75 10.727 21.578 1 80.25 22 GLY B N 1
ATOM 2784 C CA . GLY B 1 22 ? 14.094 11.352 22.844 1 80.25 22 GLY B CA 1
ATOM 2785 C C . GLY B 1 22 ? 13.672 12.805 22.922 1 80.25 22 GLY B C 1
ATOM 2786 O O . GLY B 1 22 ? 13.57 13.367 24.016 1 80.25 22 GLY B O 1
ATOM 2787 N N . MET B 1 23 ? 13.352 13.422 21.828 1 89.38 23 MET B N 1
ATOM 2788 C CA . MET B 1 23 ? 12.945 14.828 21.797 1 89.38 23 MET B CA 1
ATOM 2789 C C . MET B 1 23 ? 11.484 14.984 22.172 1 89.38 23 MET B C 1
ATOM 2791 O O . MET B 1 23 ? 10.688 14.055 22.016 1 89.38 23 MET B O 1
ATOM 2795 N N . LEU B 1 24 ? 11.211 16.141 22.781 1 94.12 24 LEU B N 1
ATOM 2796 C CA . LEU B 1 24 ? 9.82 16.578 22.875 1 94.12 24 LEU B CA 1
ATOM 2797 C C . LEU B 1 24 ? 9.289 17 21.516 1 94.12 24 LEU B C 1
ATOM 2799 O O . LEU B 1 24 ? 9.688 18.047 20.984 1 94.12 24 LEU B O 1
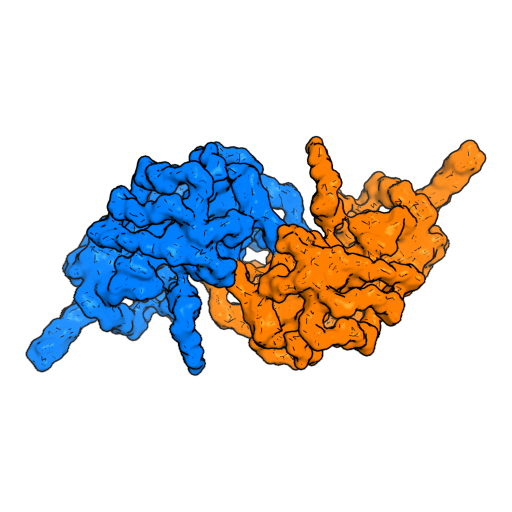ATOM 2803 N N . ASP B 1 25 ? 8.398 16.188 20.938 1 94.69 25 ASP B N 1
ATOM 2804 C CA . ASP B 1 25 ? 8.031 16.328 19.531 1 94.69 25 ASP B CA 1
ATOM 2805 C C . ASP B 1 25 ? 6.715 17.094 19.375 1 94.69 25 ASP B C 1
ATOM 2807 O O . ASP B 1 25 ? 5.641 16.547 19.641 1 94.69 25 ASP B O 1
ATOM 2811 N N . PHE B 1 26 ? 6.82 18.344 18.922 1 97.12 26 PHE B N 1
ATOM 2812 C CA . PHE B 1 26 ? 5.652 19.141 18.562 1 97.12 26 PHE B CA 1
ATOM 2813 C C . PHE B 1 26 ? 5.52 19.25 17.047 1 97.12 26 PHE B C 1
ATOM 2815 O O . PHE B 1 26 ? 4.668 19.984 16.547 1 97.12 26 PHE B O 1
ATOM 2822 N N . ALA B 1 27 ? 6.379 18.5 16.297 1 94.94 27 ALA B N 1
ATOM 2823 C CA . ALA B 1 27 ? 6.441 18.641 14.852 1 94.94 27 ALA B CA 1
ATOM 2824 C C . ALA B 1 27 ? 5.461 17.703 14.164 1 94.94 27 ALA B C 1
ATOM 2826 O O . ALA B 1 27 ? 4.906 18.031 13.109 1 94.94 27 ALA B O 1
ATOM 2827 N N . VAL B 1 28 ? 5.27 16.516 14.703 1 93.75 28 VAL B N 1
ATOM 2828 C CA . VAL B 1 28 ? 4.426 15.5 14.086 1 93.75 28 VAL B CA 1
ATOM 2829 C C . VAL B 1 28 ? 3.02 15.562 14.68 1 93.75 28 VAL B C 1
ATOM 2831 O O . VAL B 1 28 ? 2.855 15.734 15.891 1 93.75 28 VAL B O 1
ATOM 2834 N N . ASN B 1 29 ? 2.01 15.422 13.859 1 94.75 29 ASN B N 1
ATOM 2835 C CA . ASN B 1 29 ? 0.628 15.641 14.266 1 94.75 29 ASN B CA 1
ATOM 2836 C C . ASN B 1 29 ? -0.059 14.328 14.641 1 94.75 29 ASN B C 1
ATOM 2838 O O . ASN B 1 29 ? -1.286 14.273 14.734 1 94.75 29 ASN B O 1
ATOM 2842 N N . VAL B 1 30 ? 0.688 13.273 14.875 1 95.12 30 VAL B N 1
ATOM 2843 C CA . VAL B 1 30 ? 0.117 12.031 15.391 1 95.12 30 VAL B CA 1
ATOM 2844 C C . VAL B 1 30 ? -0.28 12.219 16.859 1 95.12 30 VAL B C 1
ATOM 2846 O O . VAL B 1 30 ? 0.51 12.719 17.656 1 95.12 30 VAL B O 1
ATOM 2849 N N . ARG B 1 31 ? -1.447 11.867 17.219 1 94.44 31 ARG B N 1
ATOM 2850 C CA . ARG B 1 31 ? -2.123 12.289 18.438 1 94.44 31 ARG B CA 1
ATOM 2851 C C . ARG B 1 31 ? -1.435 11.719 19.672 1 94.44 31 ARG B C 1
ATOM 2853 O O . ARG B 1 31 ? -1.26 12.422 20.672 1 94.44 31 ARG B O 1
ATOM 2860 N N . HIS B 1 32 ? -1.14 10.359 19.656 1 94.12 32 HIS B N 1
ATOM 2861 C CA . HIS B 1 32 ? -0.566 9.672 20.797 1 94.12 32 HIS B CA 1
ATOM 2862 C C . HIS B 1 32 ? 0.74 8.977 20.438 1 94.12 32 HIS B C 1
ATOM 2864 O O . HIS B 1 32 ? 0.988 8.695 19.25 1 94.12 32 HIS B O 1
ATOM 2870 N N . PRO B 1 33 ? 1.562 8.766 21.406 1 93.25 33 PRO B N 1
ATOM 2871 C CA . PRO B 1 33 ? 2.828 8.094 21.125 1 93.25 33 PRO B CA 1
ATOM 2872 C C . PRO B 1 33 ? 2.641 6.621 20.75 1 93.25 33 PRO B C 1
ATOM 2874 O O . PRO B 1 33 ? 3.555 5.996 20.203 1 93.25 33 PRO B O 1
ATOM 2877 N N . HIS B 1 34 ? 1.461 6.051 21.094 1 96 34 HIS B N 1
ATOM 2878 C CA . HIS B 1 34 ? 1.129 4.664 20.797 1 96 34 HIS B CA 1
ATOM 2879 C C . HIS B 1 34 ? -0.336 4.523 20.391 1 96 34 HIS B C 1
ATOM 2881 O O . HIS B 1 34 ? -1.176 5.328 20.797 1 96 34 HIS B O 1
ATOM 2887 N N . PRO B 1 35 ? -0.623 3.484 19.516 1 98 35 PRO B N 1
ATOM 2888 C CA . PRO B 1 35 ? -2.045 3.197 19.312 1 98 35 PRO B CA 1
ATOM 2889 C C . PRO B 1 35 ? -2.752 2.758 20.594 1 98 35 PRO B C 1
ATOM 2891 O O . PRO B 1 35 ? -2.098 2.336 21.547 1 98 35 PRO B O 1
ATOM 2894 N N . PRO B 1 36 ? -4.078 2.92 20.625 1 97.69 36 PRO B N 1
ATOM 2895 C CA . PRO B 1 36 ? -4.793 2.383 21.781 1 97.69 36 PRO B CA 1
ATOM 2896 C C . PRO B 1 36 ? -4.543 0.891 22 1 97.69 36 PRO B C 1
ATOM 2898 O O . PRO B 1 36 ? -4.434 0.138 21.016 1 97.69 36 PRO B O 1
ATOM 2901 N N . HIS B 1 37 ? -4.547 0.477 23.266 1 97.81 37 HIS B N 1
ATOM 2902 C CA . HIS B 1 37 ? -4.219 -0.896 23.641 1 97.81 37 HIS B CA 1
ATOM 2903 C C . HIS B 1 37 ? -5.176 -1.885 22.969 1 97.81 37 HIS B C 1
ATOM 2905 O O . HIS B 1 37 ? -4.75 -2.934 22.484 1 97.81 37 HIS B O 1
ATOM 2911 N N . TRP B 1 38 ? -6.453 -1.552 22.969 1 98.38 38 TRP B N 1
ATOM 2912 C CA . TRP B 1 38 ? -7.438 -2.467 22.391 1 98.38 38 TRP B CA 1
ATOM 2913 C C . TRP B 1 38 ? -7.168 -2.703 20.906 1 98.38 38 TRP B C 1
ATOM 2915 O O . TRP B 1 38 ? -7.387 -3.805 20.406 1 98.38 38 TRP B O 1
ATOM 2925 N N . LEU B 1 39 ? -6.781 -1.694 20.188 1 98.56 39 LEU B N 1
ATOM 2926 C CA . LEU B 1 39 ? -6.488 -1.805 18.75 1 98.56 39 LEU B CA 1
ATOM 2927 C C . LEU B 1 39 ? -5.238 -2.645 18.516 1 98.56 39 LEU B C 1
ATOM 2929 O O . LEU B 1 39 ? -5.199 -3.469 17.609 1 98.56 39 LEU B O 1
ATOM 2933 N N . VAL B 1 40 ? -4.18 -2.463 19.391 1 98.56 40 VAL B N 1
ATOM 2934 C CA . VAL B 1 40 ? -2.959 -3.262 19.328 1 98.56 40 VAL B CA 1
ATOM 2935 C C . VAL B 1 40 ? -3.297 -4.738 19.5 1 98.56 40 VAL B C 1
ATOM 2937 O O . VAL B 1 40 ? -2.811 -5.594 18.766 1 98.56 40 VAL B O 1
ATOM 2940 N N . GLU B 1 41 ? -4.121 -5.035 20.453 1 98.44 41 GLU B N 1
ATOM 2941 C CA . GLU B 1 41 ? -4.523 -6.41 20.719 1 98.44 41 GLU B CA 1
ATOM 2942 C C . GLU B 1 41 ? -5.281 -7.004 19.547 1 98.44 41 GLU B C 1
ATOM 2944 O O . GLU B 1 41 ? -5.047 -8.156 19.156 1 98.44 41 GLU B O 1
ATOM 2949 N N . LEU B 1 42 ? -6.18 -6.242 19.047 1 98.5 42 LEU B N 1
ATOM 2950 C CA . LEU B 1 42 ? -6.957 -6.691 17.891 1 98.5 42 LEU B CA 1
ATOM 2951 C C . LEU B 1 42 ? -6.043 -7.02 16.719 1 98.5 42 LEU B C 1
ATOM 2953 O O . LEU B 1 42 ? -6.191 -8.07 16.078 1 98.5 42 LEU B O 1
ATOM 2957 N N . LEU B 1 43 ? -5.102 -6.129 16.375 1 98.69 43 LEU B N 1
ATOM 2958 C CA . LEU B 1 43 ? -4.184 -6.34 15.266 1 98.69 43 LEU B CA 1
ATOM 2959 C C . LEU B 1 43 ? -3.277 -7.539 15.531 1 98.69 43 LEU B C 1
ATOM 2961 O O . LEU B 1 43 ? -2.969 -8.305 14.617 1 98.69 43 LEU B O 1
ATOM 2965 N N . ALA B 1 44 ? -2.822 -7.664 16.781 1 98.44 44 ALA B N 1
ATOM 2966 C CA . ALA B 1 44 ? -1.972 -8.789 17.156 1 98.44 44 ALA B CA 1
ATOM 2967 C C . ALA B 1 44 ? -2.664 -10.117 16.859 1 98.44 44 ALA B C 1
ATOM 2969 O O . ALA B 1 44 ? -2.029 -11.07 16.391 1 98.44 44 ALA B O 1
ATOM 2970 N N . GLN B 1 45 ? -3.941 -10.164 17.094 1 97.69 45 GLN B N 1
ATOM 2971 C CA . GLN B 1 45 ? -4.715 -11.383 16.859 1 97.69 45 GLN B CA 1
ATOM 2972 C C . GLN B 1 45 ? -4.75 -11.734 15.375 1 97.69 45 GLN B C 1
ATOM 2974 O O . GLN B 1 45 ? -4.883 -12.906 15.016 1 97.69 45 GLN B O 1
ATOM 2979 N N . ARG B 1 46 ? -4.605 -10.75 14.531 1 97.81 46 ARG B N 1
ATOM 2980 C CA . ARG B 1 46 ? -4.703 -10.961 13.094 1 97.81 46 ARG B CA 1
ATOM 2981 C C . ARG B 1 46 ? -3.365 -11.414 12.516 1 97.81 46 ARG B C 1
ATOM 2983 O O . ARG B 1 46 ? -3.305 -11.914 11.391 1 97.81 46 ARG B O 1
ATOM 2990 N N . LEU B 1 47 ? -2.268 -11.305 13.281 1 98.31 47 LEU B N 1
ATOM 2991 C CA . LEU B 1 47 ? -0.934 -11.602 12.773 1 98.31 47 LEU B CA 1
ATOM 2992 C C . LEU B 1 47 ? -0.81 -13.078 12.414 1 98.31 47 LEU B C 1
ATOM 2994 O O . LEU B 1 47 ? -0.13 -13.438 11.453 1 98.31 47 LEU B O 1
ATOM 2998 N N . THR B 1 48 ? -1.507 -13.953 13.078 1 96.44 48 THR B N 1
ATOM 2999 C CA . THR B 1 48 ? -1.386 -15.391 12.852 1 96.44 48 THR B CA 1
ATOM 3000 C C . THR B 1 48 ? -2.188 -15.82 11.625 1 96.44 48 THR B C 1
ATOM 3002 O O . THR B 1 48 ? -2.043 -16.938 11.148 1 96.44 48 THR B O 1
ATOM 3005 N N . THR B 1 49 ? -3.025 -14.953 11.102 1 95.62 49 THR B N 1
ATOM 3006 C CA . THR B 1 49 ? -3.869 -15.297 9.961 1 95.62 49 THR B CA 1
ATOM 3007 C C . THR B 1 49 ? -3.365 -14.617 8.688 1 95.62 49 THR B C 1
ATOM 3009 O O . THR B 1 49 ? -4.074 -14.57 7.684 1 95.62 49 THR B O 1
ATOM 3012 N N . LEU B 1 50 ? -2.158 -14.102 8.711 1 97.38 50 LEU B N 1
ATOM 3013 C CA . LEU B 1 50 ? -1.62 -13.305 7.613 1 97.38 50 LEU B CA 1
ATOM 3014 C C . LEU B 1 50 ? -1.344 -14.172 6.391 1 97.38 50 LEU B C 1
ATOM 3016 O O . LEU B 1 50 ? -1.1 -13.656 5.301 1 97.38 50 LEU B O 1
ATOM 3020 N N . ALA B 1 51 ? -1.445 -15.484 6.508 1 96.38 51 ALA B N 1
ATOM 3021 C CA . ALA B 1 51 ? -1.229 -16.375 5.367 1 96.38 51 ALA B CA 1
ATOM 3022 C C . ALA B 1 51 ? -2.312 -16.172 4.309 1 96.38 51 ALA B C 1
ATOM 3024 O O . ALA B 1 51 ? -2.104 -16.484 3.135 1 96.38 51 ALA B O 1
ATOM 3025 N N . ARG B 1 52 ? -3.404 -15.695 4.711 1 94.38 52 ARG B N 1
ATOM 3026 C CA . ARG B 1 52 ? -4.523 -15.5 3.797 1 94.38 52 ARG B CA 1
ATOM 3027 C C . ARG B 1 52 ? -4.465 -14.117 3.148 1 94.38 52 ARG B C 1
ATOM 3029 O O . ARG B 1 52 ? -4.129 -13.133 3.807 1 94.38 52 ARG B O 1
ATOM 3036 N N . TYR B 1 53 ? -4.809 -14.102 1.882 1 94 53 TYR B N 1
ATOM 3037 C CA . TYR B 1 53 ? -4.984 -12.82 1.209 1 94 53 TYR B CA 1
ATOM 3038 C C . TYR B 1 53 ? -6.168 -12.055 1.79 1 94 53 TYR B C 1
ATOM 3040 O O . TYR B 1 53 ? -7.102 -12.656 2.322 1 94 53 TYR B O 1
ATOM 3048 N N . PRO B 1 54 ? -6.082 -10.703 1.711 1 95.06 54 PRO B N 1
ATOM 3049 C CA . PRO B 1 54 ? -7.305 -9.969 2.041 1 95.06 54 PRO B CA 1
ATOM 3050 C C . PRO B 1 54 ? -8.516 -10.445 1.24 1 95.06 54 PRO B C 1
ATOM 3052 O O . PRO B 1 54 ? -8.484 -10.445 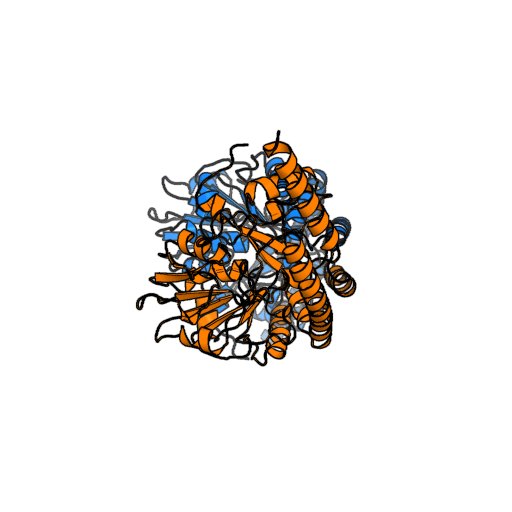0.007 1 95.06 54 PRO B O 1
ATOM 3055 N N . SER B 1 55 ? -9.547 -10.844 1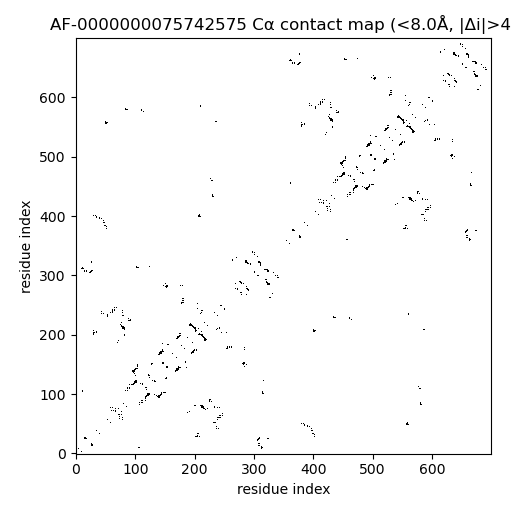.892 1 93.31 55 SER B N 1
ATOM 3056 C CA . SER B 1 55 ? -10.734 -11.367 1.236 1 93.31 55 SER B CA 1
ATOM 3057 C C . SER B 1 55 ? -11.695 -10.25 0.857 1 93.31 55 SER B C 1
ATOM 3059 O O . SER B 1 55 ? -11.539 -9.109 1.311 1 93.31 55 SER B O 1
ATOM 3061 N N . ILE B 1 56 ? -12.633 -10.57 0.012 1 93.88 56 ILE B N 1
ATOM 3062 C CA . ILE B 1 56 ? -13.719 -9.641 -0.307 1 93.88 56 ILE B CA 1
ATOM 3063 C C . ILE B 1 56 ? -14.461 -9.25 0.97 1 93.88 56 ILE B C 1
ATOM 3065 O O . ILE B 1 56 ? -14.844 -8.094 1.145 1 93.88 56 ILE B O 1
ATOM 3069 N N . GLU B 1 57 ? -14.602 -10.219 1.851 1 95.19 57 GLU B N 1
ATOM 3070 C CA . GLU B 1 57 ? -15.281 -9.969 3.117 1 95.19 57 GLU B CA 1
ATOM 3071 C C . GLU B 1 57 ? -14.5 -8.984 3.98 1 95.19 57 GLU B C 1
ATOM 3073 O O . GLU B 1 57 ? -15.086 -8.125 4.637 1 95.19 57 GLU B O 1
ATOM 3078 N N . ASP B 1 58 ? -13.164 -9.141 4.062 1 96.44 58 ASP B N 1
ATOM 3079 C CA . ASP B 1 58 ? -12.328 -8.18 4.785 1 96.44 58 ASP B CA 1
ATOM 3080 C C . ASP B 1 58 ? -12.562 -6.762 4.277 1 96.44 58 ASP B C 1
ATOM 3082 O O . ASP B 1 58 ? -12.766 -5.836 5.07 1 96.44 58 ASP B O 1
ATOM 3086 N N . THR B 1 59 ? -12.547 -6.637 2.965 1 97.75 59 THR B N 1
ATOM 3087 C CA . THR B 1 59 ? -12.727 -5.332 2.334 1 97.75 59 THR B CA 1
ATOM 3088 C C . THR B 1 59 ? -14.125 -4.789 2.611 1 97.75 59 THR B C 1
ATOM 3090 O O . THR B 1 59 ? -14.281 -3.621 2.979 1 97.75 59 THR B O 1
ATOM 3093 N N . GLN B 1 60 ? -15.109 -5.625 2.475 1 98.25 60 GLN B N 1
ATOM 3094 C CA . GLN B 1 60 ? -16.5 -5.207 2.676 1 98.25 60 GLN B CA 1
ATOM 3095 C C . GLN B 1 60 ? -16.734 -4.797 4.125 1 98.25 60 GLN B C 1
ATOM 3097 O O . GLN B 1 60 ? -17.469 -3.832 4.391 1 98.25 60 GLN B O 1
ATOM 3102 N N . ARG B 1 61 ? -16.172 -5.535 5.07 1 98.5 61 ARG B N 1
ATOM 3103 C CA . ARG B 1 61 ? -16.297 -5.176 6.477 1 98.5 61 ARG B CA 1
ATOM 3104 C C . ARG B 1 61 ? -15.734 -3.783 6.742 1 98.5 61 ARG B C 1
ATOM 3106 O O . ARG B 1 61 ? -16.344 -2.986 7.461 1 98.5 61 ARG B O 1
ATOM 3113 N N . ALA B 1 62 ? -14.57 -3.482 6.215 1 98.81 62 ALA B N 1
ATOM 3114 C CA . ALA B 1 62 ? -13.969 -2.156 6.34 1 98.81 62 ALA B CA 1
ATOM 3115 C C . ALA B 1 62 ? -14.859 -1.089 5.707 1 98.81 62 ALA B C 1
ATOM 3117 O O . ALA B 1 62 ? -15.133 -0.057 6.324 1 98.81 62 ALA B O 1
ATOM 3118 N N . GLN B 1 63 ? -15.297 -1.377 4.469 1 98.88 63 GLN B N 1
ATOM 3119 C CA . GLN B 1 63 ? -16.141 -0.437 3.74 1 98.88 63 GLN B CA 1
ATOM 3120 C C . GLN B 1 63 ? -17.453 -0.185 4.48 1 98.88 63 GLN B C 1
ATOM 3122 O O . GLN B 1 63 ? -17.891 0.959 4.602 1 98.88 63 GLN B O 1
ATOM 3127 N N . ASP B 1 64 ? -18.047 -1.255 5 1 98.88 64 ASP B N 1
ATOM 3128 C CA . ASP B 1 64 ? -19.312 -1.133 5.699 1 98.88 64 ASP B CA 1
ATOM 3129 C C . ASP B 1 64 ? -19.172 -0.275 6.957 1 98.88 64 ASP B C 1
ATOM 3131 O O . ASP B 1 64 ? -20.016 0.571 7.238 1 98.88 64 ASP B O 1
ATOM 3135 N N . ALA B 1 65 ? -18.141 -0.503 7.703 1 98.88 65 ALA B N 1
ATOM 3136 C CA . ALA B 1 65 ? -17.922 0.254 8.93 1 98.88 65 ALA B CA 1
ATOM 3137 C C . ALA B 1 65 ? -17.75 1.741 8.641 1 98.88 65 ALA B C 1
ATOM 3139 O O . ALA B 1 65 ? -18.375 2.586 9.289 1 98.88 65 ALA B O 1
ATOM 3140 N N . ALA B 1 66 ? -16.922 2.086 7.652 1 98.81 66 ALA B N 1
ATOM 3141 C CA . ALA B 1 66 ? -16.719 3.482 7.277 1 98.81 66 ALA B CA 1
ATOM 3142 C C . ALA B 1 66 ? -18 4.098 6.711 1 98.81 66 ALA B C 1
ATOM 3144 O O . ALA B 1 66 ? -18.312 5.258 6.984 1 98.81 66 ALA B O 1
ATOM 3145 N N . ALA B 1 67 ? -18.656 3.281 5.875 1 98.81 67 ALA B N 1
ATOM 3146 C CA . ALA B 1 67 ? -19.906 3.752 5.305 1 98.81 67 ALA B CA 1
ATOM 3147 C C . ALA B 1 67 ? -20.922 4.09 6.398 1 98.81 67 ALA B C 1
ATOM 3149 O O . ALA B 1 67 ? -21.547 5.156 6.371 1 98.81 67 ALA B O 1
ATOM 3150 N N . LEU B 1 68 ? -21.094 3.199 7.32 1 98.5 68 LEU B N 1
ATOM 3151 C CA . LEU B 1 68 ? -22.016 3.432 8.43 1 98.5 68 LEU B CA 1
ATOM 3152 C C . LEU B 1 68 ? -21.609 4.68 9.211 1 98.5 68 LEU B C 1
ATOM 3154 O O . LEU B 1 68 ? -22.469 5.492 9.57 1 98.5 68 LEU B O 1
ATOM 3158 N N . ARG B 1 69 ? -20.375 4.852 9.438 1 98.44 69 ARG B N 1
ATOM 3159 C CA . ARG B 1 69 ? -19.859 5.992 10.188 1 98.44 69 ARG B CA 1
ATOM 3160 C C . ARG B 1 69 ? -20.281 7.309 9.539 1 98.44 69 ARG B C 1
ATOM 3162 O O . ARG B 1 69 ? -20.547 8.289 10.234 1 98.44 69 ARG B O 1
ATOM 3169 N N . HIS B 1 70 ? -20.344 7.355 8.227 1 98.44 70 HIS B N 1
ATOM 3170 C CA . HIS B 1 70 ? -20.547 8.609 7.512 1 98.44 70 HIS B CA 1
ATOM 3171 C C . HIS B 1 70 ? -21.906 8.641 6.82 1 98.44 70 HIS B C 1
ATOM 3173 O O . HIS B 1 70 ? -22.156 9.5 5.969 1 98.44 70 HIS B O 1
ATOM 3179 N N . ARG B 1 71 ? -22.75 7.641 7.09 1 97.56 71 ARG B N 1
ATOM 3180 C CA . ARG B 1 71 ? -24.078 7.539 6.492 1 97.56 71 ARG B CA 1
ATOM 3181 C C . ARG B 1 71 ? -23.984 7.457 4.973 1 97.56 71 ARG B C 1
ATOM 3183 O O . ARG B 1 71 ? -24.656 8.203 4.266 1 97.56 71 ARG B O 1
ATOM 3190 N N . ARG B 1 72 ? -23.141 6.59 4.527 1 98.19 72 ARG B N 1
ATOM 3191 C CA . ARG B 1 72 ? -22.922 6.281 3.117 1 98.19 72 ARG B CA 1
ATOM 3192 C C . ARG B 1 72 ? -23.172 4.805 2.832 1 98.19 72 ARG B C 1
ATOM 3194 O O . ARG B 1 72 ? -23.609 4.062 3.713 1 98.19 72 ARG B O 1
ATOM 3201 N N . THR B 1 73 ? -23.062 4.449 1.57 1 98.5 73 THR B N 1
ATOM 3202 C CA . THR B 1 73 ? -23.125 3.043 1.191 1 98.5 73 THR B CA 1
ATOM 3203 C C . THR B 1 73 ? -21.719 2.479 0.983 1 98.5 73 THR B C 1
ATOM 3205 O O . THR B 1 73 ? -20.766 3.232 0.816 1 98.5 73 THR B O 1
ATOM 3208 N N . ARG B 1 74 ? -21.656 1.184 1.047 1 98.38 74 ARG B N 1
ATOM 3209 C CA . ARG B 1 74 ? -20.406 0.465 0.881 1 98.38 74 ARG B CA 1
ATOM 3210 C C . ARG B 1 74 ? -19.688 0.898 -0.396 1 98.38 74 ARG B C 1
ATOM 3212 O O . ARG B 1 74 ? -18.469 1.09 -0.398 1 98.38 74 ARG B O 1
ATOM 3219 N N . ALA B 1 75 ? -20.406 1.08 -1.503 1 98.25 75 ALA B N 1
ATOM 3220 C CA . ALA B 1 75 ? -19.844 1.377 -2.82 1 98.25 75 ALA B CA 1
ATOM 3221 C C . ALA B 1 75 ? -19.219 2.768 -2.848 1 98.25 75 ALA B C 1
ATOM 3223 O O . ALA B 1 75 ? -18.484 3.102 -3.775 1 98.25 75 ALA B O 1
ATOM 3224 N N . GLU B 1 76 ? -19.453 3.57 -1.803 1 98.81 76 GLU B N 1
ATOM 3225 C CA . GLU B 1 76 ? -18.969 4.945 -1.751 1 98.81 76 GLU B CA 1
ATOM 3226 C C . GLU B 1 76 ? -17.719 5.055 -0.876 1 98.81 76 GLU B C 1
ATOM 3228 O O . GLU B 1 76 ? -17.297 6.16 -0.532 1 98.81 76 GLU B O 1
ATOM 3233 N N . VAL B 1 77 ? -17.203 3.908 -0.502 1 98.88 77 VAL B N 1
ATOM 3234 C CA . VAL B 1 77 ? -16.031 3.889 0.374 1 98.88 77 VAL B CA 1
ATOM 3235 C C . VAL B 1 77 ? -14.883 3.16 -0.316 1 98.88 77 VAL B C 1
ATOM 3237 O O . VAL B 1 77 ? -15.062 2.064 -0.852 1 98.88 77 VAL B O 1
ATOM 3240 N N . LEU B 1 78 ? -13.727 3.777 -0.305 1 98.81 78 LEU B N 1
ATOM 3241 C CA . LEU B 1 78 ? -12.508 3.186 -0.841 1 98.81 78 LEU B CA 1
ATOM 3242 C C . LEU B 1 78 ? -11.438 3.082 0.237 1 98.81 78 LEU B C 1
ATOM 3244 O O . LEU B 1 78 ? -10.844 4.09 0.63 1 98.81 78 LEU B O 1
ATOM 3248 N N . PRO B 1 79 ? -11.156 1.86 0.814 1 98.75 79 PRO B N 1
ATOM 3249 C CA . PRO B 1 79 ? -10.008 1.725 1.712 1 98.75 79 PRO B CA 1
ATOM 3250 C C . PRO B 1 79 ? -8.695 2.121 1.05 1 98.75 79 PRO B C 1
ATOM 3252 O O . PRO B 1 79 ? -8.477 1.83 -0.13 1 98.75 79 PRO B O 1
ATOM 3255 N N . LEU B 1 80 ? -7.855 2.791 1.796 1 98.44 80 LEU B N 1
ATOM 3256 C CA . LEU B 1 80 ? -6.59 3.285 1.266 1 98.44 80 LEU B CA 1
ATOM 3257 C C . LEU B 1 80 ? -5.426 2.859 2.154 1 98.44 80 LEU B C 1
ATOM 3259 O O . LEU B 1 80 ? -5.582 2.729 3.369 1 98.44 80 LEU B O 1
ATOM 3263 N N . ALA B 1 81 ? -4.273 2.65 1.562 1 96.81 81 ALA B N 1
ATOM 3264 C CA . ALA B 1 81 ? -3.01 2.496 2.281 1 96.81 81 ALA B CA 1
ATOM 3265 C C . ALA B 1 81 ? -2.457 3.85 2.719 1 96.81 81 ALA B C 1
ATOM 3267 O O . ALA B 1 81 ? -1.391 4.27 2.262 1 96.81 81 ALA B O 1
ATOM 3268 N N . GLY B 1 82 ? -3.182 4.465 3.602 1 95.75 82 GLY B N 1
ATOM 3269 C CA . GLY B 1 82 ? -2.896 5.84 3.98 1 95.75 82 GLY B CA 1
ATOM 3270 C C . GLY B 1 82 ? -3.551 6.859 3.064 1 95.75 82 GLY B C 1
ATOM 3271 O O . GLY B 1 82 ? -3.717 6.609 1.869 1 95.75 82 GLY B O 1
ATOM 3272 N N . ALA B 1 83 ? -3.834 8.031 3.605 1 94.88 83 ALA B N 1
ATOM 3273 C CA . ALA B 1 83 ? -4.449 9.086 2.807 1 94.88 83 ALA B CA 1
ATOM 3274 C C . ALA B 1 83 ? -3.533 9.516 1.663 1 94.88 83 ALA B C 1
ATOM 3276 O O . ALA B 1 83 ? -4.004 9.953 0.612 1 94.88 83 ALA B O 1
ATOM 3277 N N . ALA B 1 84 ? -2.215 9.352 1.836 1 95.06 84 ALA B N 1
ATOM 3278 C CA . ALA B 1 84 ? -1.25 9.703 0.797 1 95.06 84 ALA B CA 1
ATOM 3279 C C . ALA B 1 84 ? -1.531 8.938 -0.492 1 95.06 84 ALA B C 1
ATOM 3281 O O . ALA B 1 84 ? -1.316 9.453 -1.59 1 95.06 84 ALA B O 1
ATOM 3282 N N . GLU B 1 85 ? -2.006 7.68 -0.337 1 97 85 GLU B N 1
ATOM 3283 C CA . GLU B 1 85 ? -2.371 6.938 -1.541 1 97 85 GLU B CA 1
ATOM 3284 C C . GLU B 1 85 ? -3.49 7.641 -2.303 1 97 85 GLU B C 1
ATOM 3286 O O . GLU B 1 85 ? -3.51 7.633 -3.535 1 97 85 GLU B O 1
ATOM 3291 N N . GLY B 1 86 ? -4.461 8.219 -1.545 1 97.81 86 GLY B N 1
ATOM 3292 C CA . GLY B 1 86 ? -5.535 8.953 -2.186 1 97.81 86 GLY B CA 1
ATOM 3293 C C . GLY B 1 86 ? -5.039 10.07 -3.09 1 97.81 86 GLY B C 1
ATOM 3294 O O . GLY B 1 86 ? -5.574 10.273 -4.18 1 97.81 86 GLY B O 1
ATOM 3295 N N . PHE B 1 87 ? -4.016 10.766 -2.684 1 97.94 87 PHE B N 1
ATOM 3296 C CA . PHE B 1 87 ? -3.434 11.836 -3.486 1 97.94 87 PHE B CA 1
ATOM 3297 C C . PHE B 1 87 ? -2.721 11.273 -4.707 1 97.94 87 PHE B C 1
ATOM 3299 O O . PHE B 1 87 ? -2.844 11.812 -5.812 1 97.94 87 PHE B O 1
ATOM 3306 N N . ALA B 1 88 ? -1.986 10.188 -4.508 1 96.5 88 ALA B N 1
ATOM 3307 C CA . ALA B 1 88 ? -1.237 9.578 -5.602 1 96.5 88 ALA B CA 1
ATOM 3308 C C . ALA B 1 88 ? -2.176 9.07 -6.695 1 96.5 88 ALA B C 1
ATOM 3310 O O . ALA B 1 88 ? -1.813 9.055 -7.875 1 96.5 88 ALA B O 1
ATOM 3311 N N . LEU B 1 89 ? -3.412 8.711 -6.336 1 97.69 89 LEU B N 1
ATOM 3312 C CA . LEU B 1 89 ? -4.375 8.133 -7.27 1 97.69 89 LEU B CA 1
ATOM 3313 C C . LEU B 1 89 ? -5.078 9.234 -8.062 1 97.69 89 LEU B C 1
ATOM 3315 O O . LEU B 1 89 ? -5.738 8.945 -9.07 1 97.69 89 LEU B O 1
ATOM 3319 N N . LEU B 1 90 ? -4.922 10.516 -7.668 1 98.44 90 LEU B N 1
ATOM 3320 C CA . LEU B 1 90 ? -5.676 11.602 -8.281 1 98.44 90 LEU B CA 1
ATOM 3321 C C . LEU B 1 90 ? -5.348 11.727 -9.766 1 98.44 90 LEU B C 1
ATOM 3323 O O . LEU B 1 90 ? -6.203 12.117 -10.57 1 98.44 90 LEU B O 1
ATOM 3327 N N . SER B 1 91 ? -4.137 11.367 -10.133 1 96.88 91 SER B N 1
ATOM 3328 C CA . SER B 1 91 ? -3.732 11.484 -11.531 1 96.88 91 SER B CA 1
ATOM 3329 C C . SER B 1 91 ? -4.559 10.57 -12.43 1 96.88 91 SER B C 1
ATOM 3331 O O . SER B 1 91 ? -4.691 10.82 -13.633 1 96.88 91 SER B O 1
ATOM 3333 N N . ASN B 1 92 ? -5.109 9.453 -11.891 1 96.94 92 ASN B N 1
ATOM 3334 C CA . ASN B 1 92 ? -5.961 8.547 -12.648 1 96.94 92 ASN B CA 1
ATOM 3335 C C . ASN B 1 92 ? -7.203 9.266 -13.18 1 96.94 92 ASN B C 1
ATOM 3337 O O . ASN B 1 92 ? -7.832 8.797 -14.133 1 96.94 92 ASN B O 1
ATOM 3341 N N . LEU B 1 93 ? -7.574 10.383 -12.508 1 98 93 LEU B N 1
ATOM 3342 C CA . LEU B 1 93 ? -8.727 11.164 -12.961 1 98 93 LEU B CA 1
ATOM 3343 C C . LEU B 1 93 ? -8.359 12.008 -14.18 1 98 93 LEU B C 1
ATOM 3345 O O . LEU B 1 93 ? -9.234 12.633 -14.789 1 98 93 LEU B O 1
ATOM 3349 N N . ARG B 1 94 ? -7.109 12.156 -14.523 1 95.94 94 ARG B N 1
ATOM 3350 C CA . ARG B 1 94 ? -6.566 12.844 -15.688 1 95.94 94 ARG B CA 1
ATOM 3351 C C . ARG B 1 94 ? -7.016 14.305 -15.711 1 95.94 94 ARG B C 1
ATOM 3353 O O . ARG B 1 94 ? -7.539 14.781 -16.719 1 95.94 94 ARG B O 1
ATOM 3360 N N . PRO B 1 95 ? -6.852 14.977 -14.578 1 98.06 95 PRO B N 1
ATOM 3361 C CA . PRO B 1 95 ? -7.188 16.406 -14.625 1 98.06 95 PRO B CA 1
ATOM 3362 C C . PRO B 1 95 ? -6.293 17.188 -15.578 1 98.06 95 PRO B C 1
ATOM 3364 O O . PRO B 1 95 ? -5.113 16.859 -15.734 1 98.06 95 PRO B O 1
ATOM 3367 N N . VAL B 1 96 ? -6.867 18.172 -16.188 1 97.75 96 VAL B N 1
ATOM 3368 C CA . VAL B 1 96 ? -6.117 19.047 -17.094 1 97.75 96 VAL B CA 1
ATOM 3369 C C . VAL B 1 96 ? -5.324 20.062 -16.281 1 97.75 96 VAL B C 1
ATOM 3371 O O . VAL B 1 96 ? -4.16 20.328 -16.578 1 97.75 96 VAL B O 1
ATOM 3374 N N . ARG B 1 97 ? -5.914 20.625 -15.289 1 97.88 97 ARG B N 1
ATOM 3375 C CA . ARG B 1 97 ? -5.301 21.594 -14.406 1 97.88 97 ARG B CA 1
ATOM 3376 C C . ARG B 1 97 ? -5.836 21.469 -12.984 1 97.88 97 ARG B C 1
ATOM 3378 O O . ARG B 1 97 ? -7.051 21.438 -12.773 1 97.88 97 ARG B O 1
ATOM 3385 N N . ALA B 1 98 ? -4.914 21.328 -12.055 1 98.62 98 ALA B N 1
ATOM 3386 C CA . ALA B 1 98 ? -5.301 21.219 -10.648 1 98.62 98 ALA B CA 1
ATOM 3387 C C . ALA B 1 98 ? -5.016 22.516 -9.898 1 98.62 98 ALA B C 1
ATOM 3389 O O . ALA B 1 98 ? -4.023 23.203 -10.172 1 98.62 98 ALA B O 1
ATOM 3390 N N . ALA B 1 99 ? -5.891 22.891 -9.055 1 98.75 99 ALA B N 1
ATOM 3391 C CA . ALA B 1 99 ? -5.672 24 -8.133 1 98.75 99 ALA B CA 1
ATOM 3392 C C . ALA B 1 99 ? -5.562 23.5 -6.695 1 98.75 99 ALA B C 1
ATOM 3394 O O . ALA B 1 99 ? -6.383 22.703 -6.242 1 98.75 99 ALA B O 1
ATOM 3395 N N . ILE B 1 100 ? -4.535 23.906 -6.027 1 98.62 100 ILE B N 1
ATOM 3396 C CA . ILE B 1 100 ? -4.332 23.594 -4.617 1 98.62 100 ILE B CA 1
ATOM 3397 C C . ILE B 1 100 ? -4.559 24.844 -3.779 1 98.62 100 ILE B C 1
ATOM 3399 O O . ILE B 1 100 ? -3.895 25.875 -3.982 1 98.62 100 ILE B O 1
ATOM 3403 N N . ILE B 1 101 ? -5.516 24.812 -2.867 1 98.75 101 ILE B N 1
ATOM 3404 C CA . ILE B 1 101 ? -5.668 25.906 -1.922 1 98.75 101 ILE B CA 1
ATOM 3405 C C . ILE B 1 101 ? -4.5 25.906 -0.936 1 98.75 101 ILE B C 1
ATOM 3407 O O . ILE B 1 101 ? -4.281 24.922 -0.23 1 98.75 101 ILE B O 1
ATOM 3411 N N . ALA B 1 102 ? -3.762 26.953 -0.904 1 98.12 102 ALA B N 1
ATOM 3412 C CA . ALA B 1 102 ? -2.555 27.062 -0.089 1 98.12 102 ALA B CA 1
ATOM 3413 C C . ALA B 1 102 ? -2.711 28.141 0.98 1 98.12 102 ALA B C 1
ATOM 3415 O O . ALA B 1 102 ? -3.443 29.125 0.786 1 98.12 102 ALA B O 1
ATOM 3416 N N . PRO B 1 103 ? -2.055 28.062 2.113 1 97.62 103 PRO B N 1
ATOM 3417 C CA . PRO B 1 103 ? -1.117 27 2.467 1 97.62 103 PRO B CA 1
ATOM 3418 C C . PRO B 1 103 ? -1.814 25.672 2.742 1 97.62 103 PRO B C 1
ATOM 3420 O O . PRO B 1 103 ? -2.961 25.656 3.197 1 97.62 103 PRO B O 1
ATOM 3423 N N . SER B 1 104 ? -1.196 24.594 2.41 1 95.94 104 SER B N 1
ATOM 3424 C CA . SER B 1 104 ? -1.768 23.266 2.615 1 95.94 104 SER B CA 1
ATOM 3425 C C . SER B 1 104 ? -0.681 22.203 2.67 1 95.94 104 SER B C 1
ATOM 3427 O O . SER B 1 104 ? 0.483 22.469 2.369 1 95.94 104 SER B O 1
ATOM 3429 N N . PHE B 1 105 ? -1.121 21.094 3.115 1 93.62 105 PHE B N 1
ATOM 3430 C CA . PHE B 1 105 ? -0.277 19.906 3.021 1 93.62 105 PHE B CA 1
ATOM 3431 C C . PHE B 1 105 ? 0.32 19.781 1.625 1 93.62 105 PHE B C 1
ATOM 3433 O O . PHE B 1 105 ? -0.363 20.016 0.628 1 93.62 105 PHE B O 1
ATOM 3440 N N . THR B 1 106 ? 1.522 19.328 1.419 1 93.69 106 THR B N 1
ATOM 3441 C CA . THR B 1 106 ? 2.299 19.469 0.193 1 93.69 106 THR B CA 1
ATOM 3442 C C . THR B 1 106 ? 2.102 18.266 -0.725 1 93.69 106 THR B C 1
ATOM 3444 O O . THR B 1 106 ? 2.355 18.359 -1.928 1 93.69 106 THR B O 1
ATOM 3447 N N . GLU B 1 107 ? 1.608 17.188 -0.202 1 93.31 107 GLU B N 1
ATOM 3448 C CA . GLU B 1 107 ? 1.621 15.906 -0.9 1 93.31 107 GLU B CA 1
ATOM 3449 C C . GLU B 1 107 ? 0.761 15.953 -2.158 1 93.31 107 GLU B C 1
ATOM 3451 O O . GLU B 1 107 ? 1.145 15.414 -3.199 1 93.31 107 GLU B O 1
ATOM 3456 N N . PRO B 1 108 ? -0.435 16.578 -2.098 1 96 108 PRO B N 1
ATOM 3457 C CA . PRO B 1 108 ? -1.236 16.594 -3.324 1 96 108 PRO B CA 1
ATOM 3458 C C . PRO B 1 108 ? -0.509 17.266 -4.488 1 96 108 PRO B C 1
ATOM 3460 O O . PRO B 1 108 ? -0.515 16.734 -5.605 1 96 108 PRO B O 1
ATOM 3463 N N . ALA B 1 109 ? 0.141 18.422 -4.227 1 96.31 109 ALA B N 1
ATOM 3464 C CA . ALA B 1 109 ? 0.887 19.125 -5.277 1 96.31 109 ALA B CA 1
ATOM 3465 C C . ALA B 1 109 ? 2.039 18.25 -5.785 1 96.31 109 ALA B C 1
ATOM 3467 O O . ALA B 1 109 ? 2.273 18.172 -6.996 1 96.31 109 ALA B O 1
ATOM 3468 N N . ALA B 1 110 ? 2.732 17.656 -4.863 1 95.12 110 ALA B N 1
ATOM 3469 C CA . ALA B 1 110 ? 3.857 16.797 -5.23 1 95.12 110 ALA B CA 1
ATOM 3470 C C . ALA B 1 110 ? 3.395 15.625 -6.098 1 95.12 110 ALA B C 1
ATOM 3472 O O . ALA B 1 110 ? 4.004 15.336 -7.129 1 95.12 110 ALA B O 1
ATOM 3473 N N . ALA B 1 111 ? 2.348 14.945 -5.699 1 95.75 111 ALA B N 1
ATOM 3474 C CA . ALA B 1 111 ? 1.831 13.781 -6.414 1 95.75 111 ALA B CA 1
ATOM 3475 C C . ALA B 1 111 ? 1.355 14.164 -7.812 1 95.75 111 ALA B C 1
ATOM 3477 O O . ALA B 1 111 ? 1.673 13.484 -8.789 1 95.75 111 ALA B O 1
ATOM 3478 N N . LEU B 1 112 ? 0.602 15.242 -7.926 1 97.5 112 LEU B N 1
ATOM 3479 C CA . LEU B 1 112 ? 0.064 15.68 -9.211 1 97.5 112 LEU B CA 1
ATOM 3480 C C . LEU B 1 112 ? 1.182 16.141 -10.141 1 97.5 112 LEU B C 1
ATOM 3482 O O . LEU B 1 112 ? 1.188 15.805 -11.328 1 97.5 112 LEU B O 1
ATOM 3486 N N . SER B 1 113 ? 2.178 16.891 -9.578 1 96.56 113 SER B N 1
ATOM 3487 C CA . SER B 1 113 ? 3.312 17.344 -10.375 1 96.56 113 SER B CA 1
ATOM 3488 C C . SER B 1 113 ? 4.133 16.172 -10.891 1 96.56 113 SER B C 1
ATOM 3490 O O . SER B 1 113 ? 4.57 16.156 -12.047 1 96.56 113 SER B O 1
ATOM 3492 N N . ALA B 1 114 ? 4.32 15.211 -10.07 1 94.44 114 ALA B N 1
ATOM 3493 C CA . ALA B 1 114 ? 5.059 14.008 -10.461 1 94.44 114 ALA B CA 1
ATOM 3494 C C . ALA B 1 114 ? 4.379 13.305 -11.625 1 94.44 114 ALA B C 1
ATOM 3496 O O . ALA B 1 114 ? 5.043 12.68 -12.453 1 94.44 114 ALA B O 1
ATOM 3497 N N . ALA B 1 115 ? 3.09 13.43 -11.719 1 94.94 115 ALA B N 1
ATOM 3498 C CA . ALA B 1 115 ? 2.309 12.797 -12.781 1 94.94 115 ALA B CA 1
ATOM 3499 C C . ALA B 1 115 ? 2.242 13.695 -14.016 1 94.94 115 ALA B C 1
ATOM 3501 O O . ALA B 1 115 ? 1.569 13.359 -14.992 1 94.94 115 ALA B O 1
ATOM 3502 N N . GLY B 1 116 ? 2.85 14.906 -13.938 1 95.62 116 GLY B N 1
ATOM 3503 C CA . GLY B 1 116 ? 2.885 15.805 -15.078 1 95.62 116 GLY B CA 1
ATOM 3504 C C . GLY B 1 116 ? 1.65 16.688 -15.18 1 95.62 116 GLY B C 1
ATOM 3505 O O . GLY B 1 116 ? 1.384 17.266 -16.234 1 95.62 116 GLY B O 1
ATOM 3506 N N . ILE B 1 117 ? 0.866 16.703 -14.141 1 97.19 117 ILE B N 1
ATOM 3507 C CA . ILE B 1 117 ? -0.341 17.531 -14.125 1 97.19 117 ILE B CA 1
ATOM 3508 C C . ILE B 1 117 ? -0.001 18.938 -13.656 1 97.19 117 ILE B C 1
ATOM 3510 O O . ILE B 1 117 ? 0.596 19.125 -12.586 1 97.19 117 ILE B O 1
ATOM 3514 N N . PRO B 1 118 ? -0.343 19.984 -14.422 1 97.5 118 PRO B N 1
ATOM 3515 C CA . PRO B 1 118 ? -0.093 21.359 -13.969 1 97.5 118 PRO B CA 1
ATOM 3516 C C . PRO B 1 118 ? -0.825 21.688 -12.672 1 97.5 118 PRO B C 1
ATOM 3518 O O . PRO B 1 118 ? -2.021 21.422 -12.547 1 97.5 118 PRO B O 1
ATOM 3521 N N . VAL B 1 119 ? -0.073 22.25 -11.75 1 97.81 119 VAL B N 1
ATOM 3522 C CA . VAL B 1 119 ? -0.627 22.609 -10.445 1 97.81 119 VAL B CA 1
ATOM 3523 C C . VAL B 1 119 ? -0.575 24.125 -10.258 1 97.81 119 VAL B C 1
ATOM 3525 O O . VAL B 1 119 ? 0.464 24.75 -10.492 1 97.81 119 VAL B O 1
ATOM 3528 N N . HIS B 1 120 ? -1.681 24.688 -9.969 1 97.88 120 HIS B N 1
ATOM 3529 C CA . HIS B 1 120 ? -1.8 26.109 -9.625 1 97.88 120 HIS B CA 1
ATOM 3530 C C . HIS B 1 120 ? -2.121 26.281 -8.148 1 97.88 120 HIS B C 1
ATOM 3532 O O . HIS B 1 120 ? -3.156 25.812 -7.668 1 97.88 120 HIS B O 1
ATOM 3538 N N . HIS B 1 121 ? -1.247 26.984 -7.441 1 98.19 121 HIS B N 1
ATOM 3539 C CA . HIS B 1 121 ? -1.517 27.266 -6.035 1 98.19 121 HIS B CA 1
ATOM 3540 C C . HIS B 1 121 ? -2.367 28.516 -5.887 1 98.19 121 HIS B C 1
ATOM 3542 O O . HIS B 1 121 ? -2.016 29.578 -6.41 1 98.19 121 HIS B O 1
ATOM 3548 N N . VAL B 1 122 ? -3.473 28.375 -5.266 1 98.56 122 VAL B N 1
ATOM 3549 C CA . VAL B 1 122 ? -4.285 29.516 -4.852 1 98.56 122 VAL B CA 1
ATOM 3550 C C . VAL B 1 122 ? -3.934 29.906 -3.418 1 98.56 122 VAL B C 1
ATOM 3552 O O . VAL B 1 122 ? -4.457 29.328 -2.463 1 98.56 122 VAL B O 1
ATOM 3555 N N . VAL B 1 123 ? -3.129 30.938 -3.299 1 98.25 123 VAL B N 1
ATOM 3556 C CA . VAL B 1 123 ? -2.568 31.297 -1.998 1 98.25 123 VAL B CA 1
ATOM 3557 C C . VAL B 1 123 ? -3.516 32.25 -1.264 1 98.25 123 VAL B C 1
ATOM 3559 O O . VAL B 1 123 ? -3.846 33.312 -1.771 1 98.25 123 VAL B O 1
ATOM 3562 N N . LEU B 1 124 ? -3.992 31.797 -0.165 1 98.06 124 LEU B N 1
ATOM 3563 C CA . LEU B 1 124 ? -4.809 32.625 0.704 1 98.06 124 LEU B CA 1
ATOM 3564 C C . LEU B 1 124 ? -3.93 33.531 1.581 1 98.06 124 LEU B C 1
ATOM 3566 O O . LEU B 1 124 ? -2.893 33.062 2.078 1 98.06 124 LEU B O 1
ATOM 3570 N N . ALA B 1 125 ? -4.332 34.719 1.738 1 95.81 125 ALA B N 1
ATOM 3571 C CA . ALA B 1 125 ? -3.668 35.594 2.686 1 95.81 125 ALA B CA 1
ATOM 3572 C C . ALA B 1 125 ? -4.184 35.375 4.105 1 95.81 125 ALA B C 1
ATOM 3574 O O . ALA B 1 125 ? -5.324 34.969 4.297 1 95.81 125 ALA B O 1
ATOM 3575 N N . PRO B 1 126 ? -3.273 35.562 5.09 1 94.44 126 PRO B N 1
ATOM 3576 C CA . PRO B 1 126 ? -3.803 35.5 6.457 1 94.44 126 PRO B CA 1
ATOM 3577 C C . PRO B 1 126 ? -5.035 36.406 6.641 1 94.44 126 PRO B C 1
ATOM 3579 O O . PRO B 1 126 ? -5.105 37.5 6.07 1 94.44 126 PRO B O 1
ATOM 3582 N N . PRO B 1 127 ? -6.105 35.969 7.344 1 95.75 127 PRO B N 1
ATOM 3583 C CA . PRO B 1 127 ? -6.16 34.781 8.234 1 95.75 127 PRO B CA 1
ATOM 3584 C C . PRO B 1 127 ? -6.609 33.531 7.512 1 95.75 127 PRO B C 1
ATOM 3586 O O . PRO B 1 127 ? -7.301 32.688 8.094 1 95.75 127 PRO B O 1
ATOM 3589 N N . PHE B 1 128 ? -6.383 33.438 6.148 1 97.44 128 PHE B N 1
ATOM 3590 C CA . PHE B 1 128 ? -6.477 32.219 5.34 1 97.44 128 PHE B CA 1
ATOM 3591 C C . PHE B 1 128 ? -7.93 31.828 5.141 1 97.44 128 PHE B C 1
ATOM 3593 O O . PHE B 1 128 ? -8.273 30.641 5.25 1 97.44 128 PHE B O 1
ATOM 3600 N N . ARG B 1 129 ? -8.742 32.781 4.809 1 95.69 129 ARG B N 1
ATOM 3601 C CA . ARG B 1 129 ? -10.156 32.531 4.559 1 95.69 129 ARG B CA 1
ATOM 3602 C C . ARG B 1 129 ? -10.375 32 3.139 1 95.69 129 ARG B C 1
ATOM 3604 O O . ARG B 1 129 ? -9.75 32.5 2.193 1 95.69 129 ARG B O 1
ATOM 3611 N N . LEU B 1 130 ? -11.258 31.047 3.016 1 97.75 130 LEU B N 1
ATOM 3612 C CA . LEU B 1 130 ? -11.477 30.391 1.734 1 97.75 130 LEU B CA 1
ATOM 3613 C C . LEU B 1 130 ? -12.312 31.266 0.808 1 97.75 130 LEU B C 1
ATOM 3615 O O . LEU B 1 130 ? -12.242 31.125 -0.416 1 97.75 130 LEU B O 1
ATOM 3619 N N . ASP B 1 131 ? -13.148 32.125 1.334 1 92.81 131 ASP B N 1
ATOM 3620 C CA . ASP B 1 131 ? -14 33 0.517 1 92.81 131 ASP B CA 1
ATOM 3621 C C . ASP B 1 131 ? -13.156 33.938 -0.349 1 92.81 131 ASP B C 1
ATOM 3623 O O . ASP B 1 131 ? -13.664 34.5 -1.314 1 92.81 131 ASP B O 1
ATOM 3627 N N . GLU B 1 132 ? -11.891 34.062 -0.098 1 88.38 132 GLU B N 1
ATOM 3628 C CA . GLU B 1 132 ? -10.984 34.938 -0.844 1 88.38 132 GLU B CA 1
ATOM 3629 C C . GLU B 1 132 ? -10.273 34.188 -1.954 1 88.38 132 GLU B C 1
ATOM 3631 O O . GLU B 1 132 ? -9.492 34.75 -2.717 1 88.38 132 GLU B O 1
ATOM 3636 N N . ALA B 1 133 ? -10.57 32.938 -2.031 1 93.94 133 ALA B N 1
ATOM 3637 C CA . ALA B 1 133 ? -9.859 32.094 -2.992 1 93.94 133 ALA B CA 1
ATOM 3638 C C . ALA B 1 133 ? -10.281 32.406 -4.422 1 93.94 133 ALA B C 1
ATOM 3640 O O . ALA B 1 133 ? -11.477 32.438 -4.73 1 93.94 133 ALA B O 1
ATOM 3641 N N . ALA B 1 134 ? -9.383 32.688 -5.238 1 95.44 134 ALA B N 1
ATOM 3642 C CA . ALA B 1 134 ? -9.609 32.906 -6.668 1 95.44 134 ALA B CA 1
ATOM 3643 C C . ALA B 1 134 ? -9.148 31.672 -7.465 1 95.44 134 ALA B C 1
ATOM 3645 O O . ALA B 1 134 ? -8.086 31.703 -8.078 1 95.44 134 ALA B O 1
ATOM 3646 N N . VAL B 1 135 ? -9.953 30.703 -7.52 1 97.81 135 VAL B N 1
ATOM 3647 C CA . VAL B 1 135 ? -9.625 29.469 -8.234 1 97.81 135 VAL B CA 1
ATOM 3648 C C . VAL B 1 135 ? -9.844 29.672 -9.734 1 97.81 135 VAL B C 1
ATOM 3650 O O . VAL B 1 135 ? -10.906 30.141 -10.156 1 97.81 135 VAL B O 1
ATOM 3653 N N . PRO B 1 136 ? -8.859 29.359 -10.5 1 97 136 PRO B N 1
ATOM 3654 C CA . PRO B 1 136 ? -9.039 29.484 -11.945 1 97 136 PRO B CA 1
ATOM 3655 C C . PRO B 1 136 ? -10.242 28.703 -12.469 1 97 136 PRO B C 1
ATOM 3657 O O . PRO B 1 136 ? -10.516 27.594 -12.008 1 97 136 PRO B O 1
ATOM 3660 N N . ASP B 1 137 ? -10.875 29.25 -13.492 1 95.88 137 ASP B N 1
ATOM 3661 C CA . ASP B 1 137 ? -12.086 28.625 -14.047 1 95.88 137 ASP B CA 1
ATOM 3662 C C . ASP B 1 137 ? -11.758 27.297 -14.727 1 95.88 137 ASP B C 1
ATOM 3664 O O . ASP B 1 137 ? -12.594 26.406 -14.766 1 95.88 137 ASP B O 1
ATOM 3668 N N . ASP B 1 138 ? -10.609 27.219 -15.188 1 96.38 138 ASP B N 1
ATOM 3669 C CA . ASP B 1 138 ? -10.266 26.031 -15.977 1 96.38 138 ASP B CA 1
ATOM 3670 C C . ASP B 1 138 ? -9.664 24.938 -15.102 1 96.38 138 ASP B C 1
ATOM 3672 O O . ASP B 1 138 ? -9.258 23.891 -15.609 1 96.38 138 ASP B O 1
ATOM 3676 N N . ALA B 1 139 ? -9.562 25.203 -13.789 1 98.25 139 ALA B N 1
ATOM 3677 C CA . ALA B 1 139 ? -9.156 24.125 -12.891 1 98.25 139 ALA B CA 1
ATOM 3678 C C . ALA B 1 139 ? -10.25 23.062 -12.766 1 98.25 139 ALA B C 1
ATOM 3680 O O . ALA B 1 139 ? -11.328 23.344 -12.242 1 98.25 139 ALA B O 1
ATOM 3681 N N . ASP B 1 140 ? -9.953 21.891 -13.258 1 98.75 140 ASP B N 1
ATOM 3682 C CA . ASP B 1 140 ? -10.969 20.844 -13.227 1 98.75 140 ASP B CA 1
ATOM 3683 C C . ASP B 1 140 ? -10.734 19.891 -12.055 1 98.75 140 ASP B C 1
ATOM 3685 O O . ASP B 1 140 ? -11.406 18.859 -11.93 1 98.75 140 ASP B O 1
ATOM 3689 N N . LEU B 1 141 ? -9.789 20.156 -11.219 1 98.88 141 LEU B N 1
ATOM 3690 C CA . LEU B 1 141 ? -9.539 19.531 -9.938 1 98.88 141 LEU B CA 1
ATOM 3691 C C . LEU B 1 141 ? -9.117 20.547 -8.891 1 98.88 141 LEU B C 1
ATOM 3693 O O . LEU B 1 141 ? -8.234 21.375 -9.148 1 98.88 141 LEU B O 1
ATOM 3697 N N . VAL B 1 142 ? -9.758 20.609 -7.777 1 98.88 142 VAL B N 1
ATOM 3698 C CA . VAL B 1 142 ? -9.406 21.5 -6.68 1 98.88 142 VAL B CA 1
ATOM 3699 C C . VAL B 1 142 ? -9.18 20.703 -5.402 1 98.88 142 VAL B C 1
ATOM 3701 O O . VAL B 1 142 ? -9.992 19.844 -5.051 1 98.88 142 VAL B O 1
ATOM 3704 N N . VAL B 1 143 ? -8.07 20.859 -4.719 1 98.88 143 VAL B N 1
ATOM 3705 C CA . VAL B 1 143 ? -7.746 20.188 -3.465 1 98.88 143 VAL B CA 1
ATOM 3706 C C . VAL B 1 143 ? -7.711 21.203 -2.326 1 98.88 143 VAL B C 1
ATOM 3708 O O . VAL B 1 143 ? -7.086 22.25 -2.449 1 98.88 143 VAL B O 1
ATOM 3711 N N . VAL B 1 144 ? -8.352 20.922 -1.257 1 98.75 144 VAL B N 1
ATOM 3712 C CA . VAL B 1 144 ? -8.375 21.797 -0.082 1 98.75 144 VAL B CA 1
ATOM 3713 C C . VAL B 1 144 ? -8.352 20.938 1.187 1 98.75 144 VAL B C 1
ATOM 3715 O O . VAL B 1 144 ? -9 19.891 1.253 1 98.75 144 VAL B O 1
ATOM 3718 N N . GLY B 1 145 ? -7.457 21.266 2.104 1 98.5 145 GLY B N 1
ATOM 3719 C CA . GLY B 1 145 ? -7.496 20.641 3.416 1 98.5 145 GLY B CA 1
ATOM 3720 C C . GLY B 1 145 ? -8.5 21.281 4.355 1 98.5 145 GLY B C 1
ATOM 3721 O O . GLY B 1 145 ? -8.648 22.5 4.371 1 98.5 145 GLY B O 1
ATOM 3722 N N . ASN B 1 146 ? -9.195 20.422 5.227 1 98.69 146 ASN B N 1
ATOM 3723 C CA . ASN B 1 146 ? -10.203 20.984 6.121 1 98.69 146 ASN B CA 1
ATOM 3724 C C . ASN B 1 146 ? -10.422 20.094 7.344 1 98.69 146 ASN B C 1
ATOM 3726 O O . ASN B 1 146 ? -11.109 19.078 7.258 1 98.69 146 ASN B O 1
ATOM 3730 N N . PRO B 1 147 ? -10.07 20.453 8.617 1 98 147 PRO B N 1
ATOM 3731 C CA . PRO B 1 147 ? -9.273 21.672 8.82 1 98 147 PRO B CA 1
ATOM 3732 C C . PRO B 1 147 ? -7.926 21.609 8.102 1 98 147 PRO B C 1
ATOM 3734 O O . PRO B 1 147 ? -7.414 20.531 7.824 1 98 147 PRO B O 1
ATOM 3737 N N . THR B 1 148 ? -7.43 22.766 7.793 1 98.19 148 THR B N 1
ATOM 3738 C CA . THR B 1 148 ? -6.289 22.859 6.883 1 98.19 148 THR B CA 1
ATOM 3739 C C . THR B 1 148 ? -4.98 22.672 7.641 1 98.19 148 THR B C 1
ATOM 3741 O O . THR B 1 148 ? -4.734 23.359 8.641 1 98.19 148 THR B O 1
ATOM 3744 N N . ASN B 1 149 ? -4.184 21.703 7.371 1 97.44 149 ASN B N 1
ATOM 3745 C CA . ASN B 1 149 ? -2.77 21.672 7.723 1 97.44 149 ASN B CA 1
ATOM 3746 C C . ASN B 1 149 ? -1.929 22.516 6.773 1 97.44 149 ASN B C 1
ATOM 3748 O O . ASN B 1 149 ? -1.901 22.266 5.566 1 97.44 149 ASN B O 1
ATOM 3752 N N . PRO B 1 150 ? -1.359 23.609 7.16 1 97.69 150 PRO B N 1
ATOM 3753 C CA . PRO B 1 150 ? -0.897 23.797 8.539 1 97.69 150 PRO B CA 1
ATOM 3754 C C . PRO B 1 150 ? -1.675 24.875 9.281 1 97.69 150 PRO B C 1
ATOM 3756 O O . PRO B 1 150 ? -1.397 25.156 10.453 1 97.69 150 PRO B O 1
ATOM 3759 N N . THR B 1 151 ? -2.668 25.5 8.688 1 98.06 151 THR B N 1
ATOM 3760 C CA . THR B 1 151 ? -3.209 26.734 9.242 1 98.06 151 THR B CA 1
ATOM 3761 C C . THR B 1 151 ? -4.176 26.438 10.383 1 98.06 151 THR B C 1
ATOM 3763 O O . THR B 1 151 ? -4.477 27.328 11.195 1 98.06 151 THR B O 1
ATOM 3766 N N . SER B 1 152 ? -4.672 25.219 10.375 1 97.75 152 SER B N 1
ATOM 3767 C CA . SER B 1 152 ? -5.66 24.781 11.359 1 97.75 152 SER B CA 1
ATOM 3768 C C . SER B 1 152 ? -7.004 25.469 11.125 1 97.75 152 SER B C 1
ATOM 3770 O O . SER B 1 152 ? -7.953 25.25 11.883 1 97.75 152 SER B O 1
ATOM 3772 N N . VAL B 1 153 ? -7.125 26.25 10.078 1 98.06 153 VAL B N 1
ATOM 3773 C CA . VAL B 1 153 ? -8.367 26.938 9.773 1 98.06 153 VAL B CA 1
ATOM 3774 C C . VAL B 1 153 ? -9.422 25.938 9.305 1 98.06 153 VAL B C 1
ATOM 3776 O O . VAL B 1 153 ? -9.117 25.031 8.516 1 98.06 153 VAL B O 1
ATOM 3779 N N . LEU B 1 154 ? -10.57 26.062 9.844 1 98.31 154 LEU B N 1
ATOM 3780 C CA . LEU B 1 154 ? -11.727 25.266 9.438 1 98.31 154 LEU B CA 1
ATOM 3781 C C . LEU B 1 154 ? -12.633 26.078 8.508 1 98.31 154 LEU B C 1
ATOM 3783 O O . LEU B 1 154 ? -13.258 27.047 8.938 1 98.31 154 LEU B O 1
ATOM 3787 N N . HIS B 1 155 ? -12.641 25.75 7.25 1 98.5 155 HIS B N 1
ATOM 3788 C CA . HIS B 1 155 ? -13.523 26.406 6.293 1 98.5 155 HIS B CA 1
ATOM 3789 C C . HIS B 1 155 ? -14.953 25.891 6.426 1 98.5 155 HIS B C 1
ATOM 3791 O O . HIS B 1 155 ? -15.172 24.719 6.742 1 98.5 155 HIS B O 1
ATOM 3797 N N . SER B 1 156 ? -15.938 26.766 6.199 1 97.88 156 SER B N 1
ATOM 3798 C CA . SER B 1 156 ? -17.328 26.344 6.309 1 97.88 156 SER B CA 1
ATOM 3799 C C . SER B 1 156 ? -17.734 25.438 5.148 1 97.88 156 SER B C 1
ATOM 3801 O O . SER B 1 156 ? -17.125 25.484 4.078 1 97.88 156 SER B O 1
ATOM 3803 N N . ARG B 1 157 ? -18.703 24.609 5.418 1 97.31 157 ARG B N 1
ATOM 3804 C CA . ARG B 1 157 ? -19.281 23.75 4.379 1 97.31 157 ARG B CA 1
ATOM 3805 C C . ARG B 1 157 ? -19.703 24.578 3.164 1 97.31 157 ARG B C 1
ATOM 3807 O O . ARG B 1 157 ? -19.484 24.156 2.025 1 97.31 157 ARG B O 1
ATOM 3814 N N . GLU B 1 158 ? -20.344 25.688 3.418 1 97.31 158 GLU B N 1
ATOM 3815 C CA . GLU B 1 158 ? -20.781 26.562 2.346 1 97.31 158 GLU B CA 1
ATOM 3816 C C . GLU B 1 158 ? -19.594 27.016 1.483 1 97.31 158 GLU B C 1
ATOM 3818 O O . GLU B 1 158 ? -19.688 27.016 0.254 1 97.31 158 GLU B O 1
ATOM 3823 N N . GLN B 1 159 ? -18.531 27.438 2.117 1 98.12 159 GLN B N 1
ATOM 3824 C CA . GLN B 1 159 ? -17.328 27.859 1.409 1 98.12 159 GLN B CA 1
ATOM 3825 C C . GLN B 1 159 ? -16.75 26.734 0.565 1 98.12 159 GLN B C 1
ATOM 3827 O O . GLN B 1 159 ? -16.344 26.953 -0.578 1 98.12 159 GLN B O 1
ATOM 3832 N N . LEU B 1 160 ? -16.688 25.516 1.091 1 98.62 160 LEU B N 1
ATOM 3833 C CA . LEU B 1 160 ? -16.172 24.359 0.37 1 98.62 160 LEU B CA 1
ATOM 3834 C C . LEU B 1 160 ? -17.031 24.062 -0.854 1 98.62 160 LEU B C 1
ATOM 3836 O O . LEU B 1 160 ? -16.5 23.906 -1.959 1 98.62 160 LEU B O 1
ATOM 3840 N N . LEU B 1 161 ? -18.328 24 -0.634 1 97.81 161 LEU B N 1
ATOM 3841 C CA . LEU B 1 161 ? -19.25 23.625 -1.702 1 97.81 161 LEU B CA 1
ATOM 3842 C C . LEU B 1 161 ? -19.25 24.672 -2.812 1 97.81 161 LEU B C 1
ATOM 3844 O O . LEU B 1 161 ? -19.531 24.359 -3.971 1 97.81 161 LEU B O 1
ATOM 3848 N N . ALA B 1 162 ? -18.891 25.891 -2.453 1 97.56 162 ALA B N 1
ATOM 3849 C CA . ALA B 1 162 ? -18.828 26.969 -3.432 1 97.56 162 ALA B CA 1
ATOM 3850 C C . ALA B 1 162 ? -17.672 26.75 -4.414 1 97.56 162 ALA B C 1
ATOM 3852 O O . ALA B 1 162 ? -17.625 27.391 -5.469 1 97.56 162 ALA B O 1
ATOM 3853 N N . LEU B 1 163 ? -16.719 25.875 -4.141 1 98.19 163 LEU B N 1
ATOM 3854 C CA . LEU B 1 163 ? -15.602 25.578 -5.027 1 98.19 163 LEU B CA 1
ATOM 3855 C C . LEU B 1 163 ? -16.047 24.688 -6.18 1 98.19 163 LEU B C 1
ATOM 3857 O O . LEU B 1 163 ? -15.312 24.516 -7.156 1 98.19 163 LEU B O 1
ATOM 3861 N N . ARG B 1 164 ? -17.172 24.062 -6.066 1 97.62 164 ARG B N 1
ATOM 3862 C CA . ARG B 1 164 ? -17.656 23.125 -7.078 1 97.62 164 ARG B CA 1
ATOM 3863 C C . ARG B 1 164 ? -18.031 23.859 -8.359 1 97.62 164 ARG B C 1
ATOM 3865 O O . ARG B 1 164 ? -18.484 25 -8.32 1 97.62 164 ARG B O 1
ATOM 3872 N N . ARG B 1 165 ? -17.859 23.219 -9.477 1 96.69 165 ARG B N 1
ATOM 3873 C CA . ARG B 1 165 ? -18.25 23.625 -10.82 1 96.69 165 ARG B CA 1
ATOM 3874 C C . ARG B 1 165 ? -18.438 22.406 -11.727 1 96.69 165 ARG B C 1
ATOM 3876 O O . ARG B 1 165 ? -17.844 21.344 -11.477 1 96.69 165 ARG B O 1
ATOM 3883 N N . PRO B 1 166 ? -19.312 22.562 -12.742 1 96.31 166 PRO B N 1
ATOM 3884 C CA . PRO B 1 166 ? -19.438 21.438 -13.672 1 96.31 166 PRO B CA 1
ATOM 3885 C C . PRO B 1 166 ? -18.094 20.969 -14.227 1 96.31 166 PRO B C 1
ATOM 3887 O O . PRO B 1 166 ? -17.297 21.797 -14.695 1 96.31 166 PRO B O 1
ATOM 3890 N N . GLY B 1 167 ? -17.875 19.734 -14.117 1 96.75 167 GLY B N 1
ATOM 3891 C CA . GLY B 1 167 ? -16.656 19.156 -14.664 1 96.75 167 GLY B CA 1
ATOM 3892 C C . GLY B 1 167 ? -15.484 19.203 -13.703 1 96.75 167 GLY B C 1
ATOM 3893 O O . GLY B 1 167 ? -14.414 18.672 -13.992 1 96.75 167 GLY B O 1
ATOM 3894 N N . ARG B 1 168 ? -15.695 19.859 -12.57 1 98.56 168 ARG B N 1
ATOM 3895 C CA . ARG B 1 168 ? -14.641 19.984 -11.578 1 98.56 168 ARG B CA 1
ATOM 3896 C C . ARG B 1 168 ? -14.828 18.984 -10.445 1 98.56 168 ARG B C 1
ATOM 3898 O O . ARG B 1 168 ? -15.945 18.75 -9.984 1 98.56 168 ARG B O 1
ATOM 3905 N N . ILE B 1 169 ? -13.742 18.312 -10.102 1 98.88 169 ILE B N 1
ATOM 3906 C CA . ILE B 1 169 ? -13.742 17.453 -8.922 1 98.88 169 ILE B CA 1
ATOM 3907 C C . ILE B 1 169 ? -13.141 18.203 -7.734 1 98.88 169 ILE B C 1
ATOM 3909 O O . ILE B 1 169 ? -12.07 18.812 -7.852 1 98.88 169 ILE B O 1
ATOM 3913 N N . LEU B 1 170 ? -13.852 18.266 -6.637 1 98.88 170 LEU B N 1
ATOM 3914 C CA . LEU B 1 170 ? -13.367 18.828 -5.383 1 98.88 170 LEU B CA 1
ATOM 3915 C C . LEU B 1 170 ? -12.836 17.75 -4.457 1 98.88 170 LEU B C 1
ATOM 3917 O O . LEU B 1 170 ? -13.562 16.812 -4.121 1 98.88 170 LEU B O 1
ATOM 3921 N N . VAL B 1 171 ? -11.602 17.797 -4.117 1 98.94 171 VAL B N 1
ATOM 3922 C CA . VAL B 1 171 ? -10.984 16.906 -3.154 1 98.94 171 VAL B CA 1
ATOM 3923 C C . VAL B 1 171 ? -10.812 17.609 -1.813 1 98.94 171 VAL B C 1
ATOM 3925 O O . VAL B 1 171 ? -10.148 18.641 -1.732 1 98.94 171 VAL B O 1
ATOM 3928 N N . VAL B 1 172 ? -11.383 17.109 -0.81 1 98.94 172 VAL B N 1
ATOM 3929 C CA . VAL B 1 172 ? -11.273 17.672 0.529 1 98.94 172 VAL B CA 1
ATOM 3930 C C . VAL B 1 172 ? -10.469 16.734 1.425 1 98.94 172 VAL B C 1
ATOM 3932 O O . VAL B 1 172 ? -10.922 15.625 1.729 1 98.94 172 VAL B O 1
ATOM 3935 N N . ASP B 1 173 ? -9.297 17.172 1.773 1 98.75 173 ASP B N 1
ATOM 3936 C CA . ASP B 1 173 ? -8.469 16.438 2.732 1 98.75 173 ASP B CA 1
ATOM 3937 C C . ASP B 1 173 ? -8.953 16.672 4.164 1 98.75 173 ASP B C 1
ATOM 3939 O O . ASP B 1 173 ? -8.68 17.719 4.754 1 98.75 173 ASP B O 1
ATOM 3943 N N . GLU B 1 174 ? -9.547 15.688 4.719 1 98.75 174 GLU B N 1
ATOM 3944 C CA . GLU B 1 174 ? -10.109 15.781 6.062 1 98.75 174 GLU B CA 1
ATOM 3945 C C . GLU B 1 174 ? -9.328 14.898 7.043 1 98.75 174 GLU B C 1
ATOM 3947 O O . GLU B 1 174 ? -9.922 14.273 7.922 1 98.75 174 GLU B O 1
ATOM 3952 N N . ALA B 1 175 ? -8.047 14.883 6.891 1 97.88 175 ALA B N 1
ATOM 3953 C CA . ALA B 1 175 ? -7.176 14.062 7.727 1 97.88 175 ALA B CA 1
ATOM 3954 C C . ALA B 1 175 ? -7.344 14.406 9.203 1 97.88 175 ALA B C 1
ATOM 3956 O O . ALA B 1 175 ? -7.133 13.555 10.07 1 97.88 175 ALA B O 1
ATOM 3957 N N . PHE B 1 176 ? -7.773 15.633 9.539 1 97.94 176 PHE B N 1
ATOM 3958 C CA . PHE B 1 176 ? -7.836 16.062 10.93 1 97.94 176 PHE B CA 1
ATOM 3959 C C . PHE B 1 176 ? -9.266 16.375 11.336 1 97.94 176 PHE B C 1
ATOM 3961 O O . PHE B 1 176 ? -9.5 16.984 12.383 1 97.94 176 PHE B O 1
ATOM 3968 N N . ALA B 1 177 ? -10.227 15.992 10.492 1 97.75 177 ALA B N 1
ATOM 3969 C CA . ALA B 1 177 ? -11.617 16.344 10.773 1 97.75 177 ALA B CA 1
ATOM 3970 C C . ALA B 1 177 ? -12.086 15.711 12.078 1 97.75 177 ALA B C 1
ATOM 3972 O O . ALA B 1 177 ? -12.859 16.312 12.828 1 97.75 177 ALA B O 1
ATOM 3973 N N . ASP B 1 178 ? -11.625 14.531 12.359 1 96.5 178 ASP B N 1
ATOM 3974 C CA . ASP B 1 178 ? -12.094 13.812 13.539 1 96.5 178 ASP B CA 1
ATOM 3975 C C . ASP B 1 178 ? -11.453 14.367 14.805 1 96.5 178 ASP B C 1
ATOM 3977 O O . ASP B 1 178 ? -11.805 13.945 15.914 1 96.5 178 ASP B O 1
ATOM 3981 N N . ALA B 1 179 ? -10.523 15.242 14.664 1 95.5 179 ALA B N 1
ATOM 3982 C CA . ALA B 1 179 ? -9.914 15.883 15.828 1 95.5 179 ALA B CA 1
ATOM 3983 C C . ALA B 1 179 ? -10.727 17.109 16.266 1 95.5 179 ALA B C 1
ATOM 3985 O O . ALA B 1 179 ? -10.469 17.672 17.328 1 95.5 179 ALA B O 1
ATOM 3986 N N . VAL B 1 180 ? -11.633 17.531 15.445 1 96.19 180 VAL B N 1
ATOM 3987 C CA . VAL B 1 180 ? -12.578 18.594 15.797 1 96.19 180 VAL B CA 1
ATOM 3988 C C . VAL B 1 180 ? -13.898 17.984 16.266 1 96.19 180 VAL B C 1
ATOM 3990 O O . VAL B 1 180 ? -14.594 17.328 15.477 1 96.19 180 VAL B O 1
ATOM 3993 N N . PRO B 1 181 ? -14.195 18.188 17.547 1 94.25 181 PRO B N 1
ATOM 3994 C CA . PRO B 1 181 ? -15.383 17.531 18.094 1 94.25 181 PRO B CA 1
ATOM 3995 C C . PRO B 1 181 ? -16.625 17.766 17.234 1 94.25 181 PRO B C 1
ATOM 3997 O O . PRO B 1 181 ? -16.953 18.922 16.922 1 94.25 181 PRO B O 1
ATOM 4000 N N . GLY B 1 182 ? -17.25 16.672 16.859 1 94.81 182 GLY B N 1
ATOM 4001 C CA . GLY B 1 182 ? -18.469 16.719 16.078 1 94.81 182 GLY B CA 1
ATOM 4002 C C . GLY B 1 182 ? -18.203 16.812 14.578 1 94.81 182 GLY B C 1
ATOM 4003 O O . GLY B 1 182 ? -19.141 16.703 13.773 1 94.81 182 GLY B O 1
ATOM 4004 N N . GLU B 1 183 ? -16.953 17.016 14.188 1 97.12 183 GLU B N 1
ATOM 4005 C CA . GLU B 1 183 ? -16.547 17.125 12.797 1 97.12 183 GLU B CA 1
ATOM 4006 C C . GLU B 1 183 ? -17.406 18.141 12.047 1 97.12 183 GLU B C 1
ATOM 4008 O O . GLU B 1 183 ? -17.953 17.828 10.977 1 97.12 183 GLU B O 1
ATOM 4013 N N . PRO B 1 184 ? -17.375 19.375 12.648 1 95.5 184 PRO B N 1
ATOM 4014 C CA . PRO B 1 184 ? -18.219 20.359 11.977 1 95.5 184 PRO B CA 1
ATOM 4015 C C . PRO B 1 184 ? -17.719 20.688 10.57 1 95.5 184 PRO B C 1
ATOM 4017 O O . PRO B 1 184 ? -16.516 20.609 10.297 1 95.5 184 PRO B O 1
ATOM 4020 N N . GLN B 1 185 ? -18.484 20.938 9.617 1 97.62 185 GLN B N 1
ATOM 4021 C CA . GLN B 1 185 ? -18.219 21.422 8.266 1 97.62 185 GLN B CA 1
ATOM 4022 C C . GLN B 1 185 ? -17.703 20.297 7.371 1 97.62 185 GLN B C 1
ATOM 4024 O O . GLN B 1 185 ? -17.297 20.547 6.23 1 97.62 185 GLN B O 1
ATOM 4029 N N . SER B 1 186 ? -17.547 19.016 7.922 1 98.44 186 SER B N 1
ATOM 4030 C CA . SER B 1 186 ? -17.109 17.891 7.105 1 98.44 186 SER B CA 1
ATOM 4031 C C . SER B 1 186 ? -18.078 17.641 5.949 1 98.44 186 SER B C 1
ATOM 4033 O O . SER B 1 186 ? -19.281 17.797 6.102 1 98.44 186 SER B O 1
ATOM 4035 N N . LEU B 1 187 ? -17.531 17.25 4.824 1 98.69 187 LEU B N 1
ATOM 4036 C CA . LEU B 1 187 ? -18.359 16.844 3.689 1 98.69 187 LEU B CA 1
ATOM 4037 C C . LEU B 1 187 ? -18.453 15.328 3.584 1 98.69 187 LEU B C 1
ATOM 4039 O O . LEU B 1 187 ? -18.969 14.797 2.6 1 98.69 187 LEU B O 1
ATOM 4043 N N . ALA B 1 188 ? -17.984 14.586 4.574 1 98.44 188 ALA B N 1
ATOM 4044 C CA . ALA B 1 188 ? -17.906 13.125 4.543 1 98.44 188 ALA B CA 1
ATOM 4045 C C . ALA B 1 188 ? -19.281 12.5 4.371 1 98.44 188 ALA B C 1
ATOM 4047 O O . ALA B 1 188 ? -19.422 11.438 3.754 1 98.44 188 ALA B O 1
ATOM 4048 N N . GLY B 1 189 ? -20.281 13.141 4.855 1 97.69 189 GLY B N 1
ATOM 4049 C CA . GLY B 1 189 ? -21.625 12.594 4.789 1 97.69 189 GLY B CA 1
ATOM 4050 C C . GLY B 1 189 ? -22.391 13.023 3.547 1 97.69 189 GLY B C 1
ATOM 4051 O O . GLY B 1 189 ? -23.516 12.602 3.332 1 97.69 189 GLY B O 1
ATOM 4052 N N . ASN B 1 190 ? -21.781 13.859 2.695 1 95 190 ASN B N 1
ATOM 4053 C CA . ASN B 1 190 ? -22.422 14.352 1.482 1 95 190 ASN B CA 1
ATOM 4054 C C . ASN B 1 190 ? -22.125 13.461 0.283 1 95 190 ASN B C 1
ATOM 4056 O O . ASN B 1 190 ? -20.969 13.234 -0.06 1 95 190 ASN B O 1
ATOM 4060 N N . CYS B 1 191 ? -23.141 12.969 -0.308 1 95.62 191 CYS B N 1
ATOM 4061 C CA . CYS B 1 191 ? -23 12.094 -1.467 1 95.62 191 CYS B CA 1
ATOM 4062 C C . CYS B 1 191 ? -23.109 12.883 -2.766 1 95.62 191 CYS B C 1
ATOM 4064 O O . CYS B 1 191 ? -24.188 12.938 -3.371 1 95.62 191 CYS B O 1
ATOM 4066 N N . LEU B 1 192 ? -22.062 13.547 -3.117 1 97.62 192 LEU B N 1
ATOM 4067 C CA . LEU B 1 192 ? -22 14.352 -4.328 1 97.62 192 LEU B CA 1
ATOM 4068 C C . LEU B 1 192 ? -21.125 13.688 -5.383 1 97.62 192 LEU B C 1
ATOM 4070 O O . LEU B 1 192 ? -20.094 13.094 -5.051 1 97.62 192 LEU B O 1
ATOM 4074 N N . PRO B 1 193 ? -21.5 13.727 -6.633 1 97.94 193 PRO B N 1
ATOM 4075 C CA . PRO B 1 193 ? -20.797 12.992 -7.684 1 97.94 193 PRO B CA 1
ATOM 4076 C C . PRO B 1 193 ? -19.406 13.562 -7.965 1 97.94 193 PRO B C 1
ATOM 4078 O O . PRO B 1 193 ? -18.562 12.891 -8.578 1 97.94 193 PRO B O 1
ATOM 4081 N N . ASP B 1 194 ? -19.156 14.844 -7.504 1 98.56 194 ASP B N 1
ATOM 4082 C CA . ASP B 1 194 ? -17.922 15.523 -7.895 1 98.56 194 ASP B CA 1
ATOM 4083 C C . ASP B 1 194 ? -17.094 15.914 -6.672 1 98.56 194 ASP B C 1
ATOM 4085 O O . ASP B 1 194 ? -16.266 16.828 -6.738 1 98.56 194 ASP B O 1
ATOM 4089 N N . VAL B 1 195 ? -17.344 15.266 -5.496 1 98.88 195 VAL B N 1
ATOM 4090 C CA . VAL B 1 195 ? -16.594 15.562 -4.277 1 98.88 195 VAL B CA 1
ATOM 4091 C C . VAL B 1 195 ? -15.945 14.281 -3.75 1 98.88 195 VAL B C 1
ATOM 4093 O O . VAL B 1 195 ? -16.609 13.25 -3.619 1 98.88 195 VAL B O 1
ATOM 4096 N N . LEU B 1 196 ? -14.711 14.32 -3.576 1 98.88 196 LEU B N 1
ATOM 4097 C CA . LEU B 1 196 ? -13.914 13.266 -2.957 1 98.88 196 LEU B CA 1
ATOM 4098 C C . LEU B 1 196 ? -13.398 13.703 -1.592 1 98.88 196 LEU B C 1
ATOM 4100 O O . LEU B 1 196 ? -12.742 14.742 -1.478 1 98.88 196 LEU B O 1
ATOM 4104 N N . VAL B 1 197 ? -13.734 12.992 -0.543 1 98.94 197 VAL B N 1
ATOM 4105 C CA . VAL B 1 197 ? -13.258 13.281 0.805 1 98.94 197 VAL B CA 1
ATOM 4106 C C . VAL B 1 197 ? -12.211 12.25 1.22 1 98.94 197 VAL B C 1
ATOM 4108 O O . VAL B 1 197 ? -12.43 11.047 1.076 1 98.94 197 VAL B O 1
ATOM 4111 N N . LEU B 1 198 ? -11.094 12.672 1.669 1 98.81 198 LEU B N 1
ATOM 4112 C CA . LEU B 1 198 ? -10.047 11.781 2.17 1 98.81 198 LEU B CA 1
ATOM 4113 C C . LEU B 1 198 ? -9.984 11.82 3.693 1 98.81 198 LEU B C 1
ATOM 4115 O O . LEU B 1 198 ? -9.953 12.898 4.293 1 98.81 198 LEU B O 1
ATOM 4119 N N . ARG B 1 199 ? -10.008 10.664 4.297 1 98.62 199 ARG B N 1
ATOM 4120 C CA . ARG B 1 199 ? -9.922 10.5 5.742 1 98.62 199 ARG B CA 1
ATOM 4121 C C . ARG B 1 199 ? -8.68 9.703 6.129 1 98.62 199 ARG B C 1
ATOM 4123 O O . ARG B 1 199 ? -8.336 8.711 5.473 1 98.62 199 ARG B O 1
ATOM 4130 N N . SER B 1 200 ? -8.023 10.141 7.125 1 97.5 200 SER B N 1
ATOM 4131 C CA . SER B 1 200 ? -6.867 9.445 7.676 1 97.5 200 SER B CA 1
ATOM 4132 C C . SER B 1 200 ? -7.207 8.781 9.008 1 97.5 200 SER B C 1
ATOM 4134 O O . SER B 1 200 ? -7.941 9.352 9.82 1 97.5 200 SER B O 1
ATOM 4136 N N . LEU B 1 201 ? -6.695 7.609 9.25 1 97.62 201 LEU B N 1
ATOM 4137 C CA . LEU B 1 201 ? -6.789 6.973 10.562 1 97.62 201 LEU B CA 1
ATOM 4138 C C . LEU B 1 201 ? -5.438 6.992 11.273 1 97.62 201 LEU B C 1
ATOM 4140 O O . LEU B 1 201 ? -5.324 6.539 12.414 1 97.62 201 LEU B O 1
ATOM 4144 N N . THR B 1 202 ? -4.426 7.543 10.625 1 95.69 202 THR B N 1
ATOM 4145 C CA . THR B 1 202 ? -3.057 7.477 11.125 1 95.69 202 THR B CA 1
ATOM 4146 C C . THR B 1 202 ? -2.842 8.477 12.25 1 95.69 202 THR B C 1
ATOM 4148 O O . THR B 1 202 ? -2.1 8.203 13.195 1 95.69 202 THR B O 1
ATOM 4151 N N . LYS B 1 203 ? -3.562 9.602 12.18 1 96.38 203 LYS B N 1
ATOM 4152 C CA . LYS B 1 203 ? -3.314 10.68 13.133 1 96.38 203 LYS B CA 1
ATOM 4153 C C . LYS B 1 203 ? -4.062 10.438 14.438 1 96.38 203 LYS B C 1
ATOM 4155 O O . LYS B 1 203 ? -3.451 10.383 15.508 1 96.38 203 LYS B O 1
ATOM 4160 N N . THR B 1 204 ? -5.293 10.227 14.336 1 96.88 204 THR B N 1
ATOM 4161 C CA . THR B 1 204 ? -6.172 10.07 15.492 1 96.88 204 THR B CA 1
ATOM 4162 C C . THR B 1 204 ? -5.844 8.789 16.25 1 96.88 204 THR B C 1
ATOM 4164 O O . THR B 1 204 ? -5.828 8.781 17.484 1 96.88 204 THR B O 1
ATOM 4167 N N . TRP B 1 205 ? -5.527 7.738 15.531 1 98.06 205 TRP B N 1
ATOM 4168 C CA . TRP B 1 205 ? -5.422 6.426 16.156 1 98.06 205 TRP B CA 1
ATOM 4169 C C . TRP B 1 205 ? -3.963 6 16.297 1 98.06 205 TRP B C 1
ATOM 4171 O O . TRP B 1 205 ? -3.674 4.879 16.719 1 98.06 205 TRP B O 1
ATOM 4181 N N . SER B 1 206 ? -3.08 6.906 15.93 1 97.62 206 SER B N 1
ATOM 4182 C CA . SER B 1 206 ? -1.645 6.668 16.047 1 97.62 206 SER B CA 1
ATOM 4183 C C . SER B 1 206 ? -1.234 5.395 15.312 1 97.62 206 SER B C 1
ATOM 4185 O O . SER B 1 206 ? -0.592 4.516 15.891 1 97.62 206 SER B O 1
ATOM 4187 N N . LEU B 1 207 ? -1.57 5.41 14.016 1 98.25 207 LEU B N 1
ATOM 4188 C CA . LEU B 1 207 ? -1.306 4.262 13.156 1 98.25 207 LEU B CA 1
ATOM 4189 C C . LEU B 1 207 ? -0.477 4.672 11.945 1 98.25 207 LEU B C 1
ATOM 4191 O O . LEU B 1 207 ? -0.672 4.141 10.844 1 98.25 207 LEU B O 1
ATOM 4195 N N . ALA B 1 208 ? 0.387 5.711 12.125 1 97.25 208 ALA B N 1
ATOM 4196 C CA . ALA B 1 208 ? 1.163 6.246 11.008 1 97.25 208 ALA B CA 1
ATOM 4197 C C . ALA B 1 208 ? 1.946 5.137 10.312 1 97.25 208 ALA B C 1
ATOM 4199 O O . ALA B 1 208 ? 2.014 5.098 9.078 1 97.25 208 ALA B O 1
ATOM 4200 N N . GLY B 1 209 ? 2.465 4.199 11.039 1 97.69 209 GLY B N 1
ATOM 4201 C CA . GLY B 1 209 ? 3.277 3.129 10.477 1 97.69 209 GLY B CA 1
ATOM 4202 C C . GLY B 1 209 ? 2.461 2.082 9.742 1 97.69 209 GLY B C 1
ATOM 4203 O O . GLY B 1 209 ? 3.008 1.292 8.969 1 97.69 209 GLY B O 1
ATOM 4204 N N . LEU B 1 210 ? 1.191 1.938 10.031 1 98.25 210 LEU B N 1
ATOM 4205 C CA . LEU B 1 210 ? 0.322 0.946 9.406 1 98.25 210 LEU B CA 1
ATOM 4206 C C . LEU B 1 210 ? -0.152 1.422 8.039 1 98.25 210 LEU B C 1
ATOM 4208 O O . LEU B 1 210 ? -0.594 0.617 7.215 1 98.25 210 LEU B O 1
ATOM 4212 N N . ARG B 1 211 ? -0.072 2.789 7.785 1 97.12 211 ARG B N 1
ATOM 4213 C CA . ARG B 1 211 ? -0.538 3.414 6.551 1 97.12 211 ARG B CA 1
ATOM 4214 C C . ARG B 1 211 ? -1.997 3.068 6.277 1 97.12 211 ARG B C 1
ATOM 4216 O O . ARG B 1 211 ? -2.295 2.256 5.398 1 97.12 211 ARG B O 1
ATOM 4223 N N . VAL B 1 212 ? -2.92 3.766 6.918 1 98.31 212 VAL B N 1
ATOM 4224 C CA . VAL B 1 212 ? -4.32 3.363 6.816 1 98.31 212 VAL B CA 1
ATOM 4225 C C . VAL B 1 212 ? -5.207 4.602 6.742 1 98.31 212 VAL B C 1
ATOM 4227 O O . VAL B 1 212 ? -4.973 5.586 7.449 1 98.31 212 VAL B O 1
ATOM 4230 N N . GLY B 1 213 ? -6.141 4.621 5.902 1 98.44 213 GLY B N 1
ATOM 4231 C CA . GLY B 1 213 ? -7.168 5.621 5.676 1 98.44 213 GLY B CA 1
ATOM 4232 C C . GLY B 1 213 ? -8.242 5.164 4.707 1 98.44 213 GLY B C 1
ATOM 4233 O O . GLY B 1 213 ? -8.375 3.967 4.441 1 98.44 213 GLY B O 1
ATOM 4234 N N . TYR B 1 214 ? -9.047 6.055 4.281 1 98.88 214 TYR B N 1
ATOM 4235 C CA . TYR B 1 214 ? -10.055 5.73 3.277 1 98.88 214 TYR B CA 1
ATOM 4236 C C . TYR B 1 214 ? -10.562 6.992 2.58 1 98.88 214 TYR B C 1
ATOM 4238 O O . TYR B 1 214 ? -10.297 8.109 3.033 1 98.88 214 TYR B O 1
ATOM 4246 N N . ALA B 1 215 ? -11.18 6.824 1.458 1 98.88 215 ALA B N 1
ATOM 4247 C CA . ALA B 1 215 ? -11.812 7.891 0.691 1 98.88 215 ALA B CA 1
ATOM 4248 C C . ALA B 1 215 ? -13.32 7.676 0.598 1 98.88 215 ALA B C 1
ATOM 4250 O O . ALA B 1 215 ? -13.797 6.543 0.666 1 98.88 215 ALA B O 1
ATOM 4251 N N . LEU B 1 216 ? -14.023 8.703 0.546 1 98.94 216 LEU B N 1
ATOM 4252 C CA . LEU B 1 216 ? -15.469 8.727 0.324 1 98.94 216 LEU B CA 1
ATOM 4253 C C . LEU B 1 216 ? -15.805 9.477 -0.957 1 98.94 216 LEU B C 1
ATOM 4255 O O . LEU B 1 216 ? -15.344 10.602 -1.163 1 98.94 216 LEU B O 1
ATOM 4259 N N . GLY B 1 217 ? -16.578 8.914 -1.843 1 98.81 217 GLY B N 1
ATOM 4260 C CA . GLY B 1 217 ? -16.984 9.516 -3.102 1 98.81 217 GLY B CA 1
ATOM 4261 C C . GLY B 1 217 ? -17.984 8.68 -3.867 1 98.81 217 GLY B C 1
ATOM 4262 O O . GLY B 1 217 ? -18.312 7.559 -3.465 1 98.81 217 GLY B O 1
ATOM 4263 N N . ALA B 1 218 ? -18.484 9.219 -4.949 1 98.69 218 ALA B N 1
ATOM 4264 C CA . ALA B 1 218 ? -19.406 8.492 -5.816 1 98.69 218 ALA B CA 1
ATOM 4265 C C . ALA B 1 218 ? -18.719 7.27 -6.43 1 98.69 218 ALA B C 1
ATOM 4267 O O . ALA B 1 218 ? -17.531 7.309 -6.746 1 98.69 218 ALA B O 1
ATOM 4268 N N . PRO B 1 219 ? -19.516 6.16 -6.602 1 98.19 219 PRO B N 1
ATOM 4269 C CA . PRO B 1 219 ? -18.938 4.922 -7.113 1 98.19 219 PRO B CA 1
ATOM 4270 C C . PRO B 1 219 ? -18.203 5.121 -8.438 1 98.19 219 PRO B C 1
ATOM 4272 O O . PRO B 1 219 ? -17.094 4.598 -8.625 1 98.19 219 PRO B O 1
ATOM 4275 N N . ASP B 1 220 ? -18.766 5.891 -9.32 1 98 220 ASP B N 1
ATOM 4276 C CA . ASP B 1 220 ? -18.141 6.133 -10.617 1 98 220 ASP B CA 1
ATOM 4277 C C . ASP B 1 220 ? -16.797 6.855 -10.445 1 98 220 ASP B C 1
ATOM 4279 O O . ASP B 1 220 ? -15.836 6.559 -11.156 1 98 220 ASP B O 1
ATOM 4283 N N . LEU B 1 221 ? -16.766 7.84 -9.562 1 98.5 221 LEU B N 1
ATOM 4284 C CA . LEU B 1 221 ? -15.539 8.578 -9.281 1 98.5 221 LEU B CA 1
ATOM 4285 C C . LEU B 1 221 ? -14.477 7.656 -8.695 1 98.5 221 LEU B C 1
ATOM 4287 O O . LEU B 1 221 ? -13.312 7.699 -9.117 1 98.5 221 LEU B O 1
ATOM 4291 N N . LEU B 1 222 ? -14.898 6.805 -7.727 1 98.69 222 LEU B N 1
ATOM 4292 C CA . LEU B 1 222 ? -13.961 5.891 -7.086 1 98.69 222 LEU B CA 1
ATOM 4293 C C . LEU B 1 222 ? -13.445 4.852 -8.078 1 98.69 222 LEU B C 1
ATOM 4295 O O . LEU B 1 222 ? -12.289 4.441 -8.008 1 98.69 222 LEU B O 1
ATOM 4299 N N . ASP B 1 223 ? -14.273 4.426 -9.023 1 97.44 223 ASP B N 1
ATOM 4300 C CA . ASP B 1 223 ? -13.859 3.498 -10.07 1 97.44 223 ASP B CA 1
ATOM 4301 C C . ASP B 1 223 ? -12.773 4.117 -10.953 1 97.44 223 ASP B C 1
ATOM 4303 O O . ASP B 1 223 ? -11.773 3.463 -11.266 1 97.44 223 ASP B O 1
ATOM 4307 N N . ARG B 1 224 ? -12.984 5.367 -11.336 1 97.62 224 ARG B N 1
ATOM 4308 C CA . ARG B 1 224 ? -11.984 6.07 -12.133 1 97.62 224 ARG B CA 1
ATOM 4309 C C . ARG B 1 224 ? -10.688 6.266 -11.344 1 97.62 224 ARG B C 1
ATOM 4311 O O . ARG B 1 224 ? -9.594 6.109 -11.891 1 97.62 224 ARG B O 1
ATOM 4318 N N . LEU B 1 225 ? -10.875 6.586 -10.102 1 98.12 225 LEU B N 1
ATOM 4319 C CA . LEU B 1 225 ? -9.742 6.828 -9.219 1 98.12 225 LEU B CA 1
ATOM 4320 C C . LEU B 1 225 ? -8.859 5.586 -9.117 1 98.12 225 LEU B C 1
ATOM 4322 O O . LEU B 1 225 ? -7.633 5.695 -9.031 1 98.12 225 LEU B O 1
ATOM 4326 N N . THR B 1 226 ? -9.445 4.363 -9.172 1 97.12 226 THR B N 1
ATOM 4327 C CA . THR B 1 226 ? -8.719 3.141 -8.852 1 97.12 226 THR B CA 1
ATOM 4328 C C . THR B 1 226 ? -8.422 2.342 -10.117 1 97.12 226 THR B C 1
ATOM 4330 O O . THR B 1 226 ? -8.039 1.171 -10.039 1 97.12 226 THR B O 1
ATOM 4333 N N . ARG B 1 227 ? -8.555 2.873 -11.242 1 92.56 227 ARG B N 1
ATOM 4334 C CA . ARG B 1 227 ? -8.461 2.172 -12.523 1 92.56 227 ARG B CA 1
ATOM 4335 C C . ARG B 1 227 ? -7.098 1.506 -12.68 1 92.56 227 ARG B C 1
ATOM 4337 O O . ARG B 1 227 ? -6.992 0.424 -13.258 1 92.56 227 ARG B O 1
ATOM 4344 N N . MET B 1 228 ? -6.062 2.09 -12.164 1 92.88 228 MET B N 1
ATOM 4345 C CA . MET B 1 228 ? -4.711 1.564 -12.344 1 92.88 228 MET B CA 1
ATOM 4346 C C . MET B 1 228 ? -4.133 1.085 -11.016 1 92.88 228 MET B C 1
ATOM 4348 O O . MET B 1 228 ? -2.924 0.889 -10.898 1 92.88 228 MET B O 1
ATOM 4352 N N . ARG B 1 229 ? -4.988 0.945 -10.086 1 93.69 229 ARG B N 1
ATOM 4353 C CA . ARG B 1 229 ? -4.559 0.546 -8.75 1 93.69 229 ARG B CA 1
ATOM 4354 C C . ARG B 1 229 ? -4.18 -0.931 -8.711 1 93.69 229 ARG B C 1
ATOM 4356 O O . ARG B 1 229 ? -4.742 -1.738 -9.453 1 93.69 229 ARG B O 1
ATOM 4363 N N . ALA B 1 230 ? -3.16 -1.264 -7.941 1 91.12 230 ALA B N 1
ATOM 4364 C CA . ALA B 1 230 ? -2.717 -2.646 -7.781 1 91.12 230 ALA B CA 1
ATOM 4365 C C . ALA B 1 230 ? -3.84 -3.521 -7.234 1 91.12 230 ALA B C 1
ATOM 4367 O O . ALA B 1 230 ? -4.723 -3.039 -6.523 1 91.12 230 ALA B O 1
ATOM 4368 N N . HIS B 1 231 ? -3.76 -4.797 -7.578 1 87.62 231 HIS B N 1
ATOM 4369 C CA . HIS B 1 231 ? -4.625 -5.773 -6.918 1 87.62 231 HIS B CA 1
ATOM 4370 C C . HIS B 1 231 ? -4.242 -5.941 -5.453 1 87.62 231 HIS B C 1
ATOM 4372 O O . HIS B 1 231 ? -3.064 -5.879 -5.102 1 87.62 231 HIS B O 1
ATOM 4378 N N . TRP B 1 232 ? -5.207 -6.211 -4.543 1 88.25 232 TRP B N 1
ATOM 4379 C CA . TRP B 1 232 ? -5.004 -6.309 -3.104 1 88.25 232 TRP B CA 1
ATOM 4380 C C . TRP B 1 232 ? -4.215 -5.117 -2.578 1 88.25 232 TRP B C 1
ATOM 4382 O O . TRP B 1 232 ? -3.174 -5.285 -1.936 1 88.25 232 TRP B O 1
ATOM 4392 N N . PRO B 1 233 ? -4.688 -4.02 -2.855 1 91.75 233 PRO B N 1
ATOM 4393 C CA . PRO B 1 233 ? -3.912 -2.811 -2.568 1 91.75 233 PRO B CA 1
ATOM 4394 C C . PRO B 1 233 ? -3.766 -2.547 -1.071 1 91.75 233 PRO B C 1
ATOM 4396 O O . PRO B 1 233 ? -2.869 -1.807 -0.656 1 91.75 233 PRO B O 1
ATOM 4399 N N . VAL B 1 234 ? -4.66 -3.086 -0.284 1 96.81 234 VAL B N 1
ATOM 4400 C CA . VAL B 1 234 ? -4.641 -2.854 1.156 1 96.81 234 VAL B CA 1
ATOM 4401 C C . VAL B 1 234 ? -4.586 -4.188 1.895 1 96.81 234 VAL B C 1
ATOM 4403 O O . VAL B 1 234 ? -5.371 -5.098 1.606 1 96.81 234 VAL B O 1
ATOM 4406 N N . GLY B 1 235 ? -3.654 -4.355 2.783 1 97.69 235 GLY B N 1
ATOM 4407 C CA . GLY B 1 235 ? -3.488 -5.586 3.535 1 97.69 235 GLY B CA 1
ATOM 4408 C C . GLY B 1 235 ? -4.582 -5.812 4.559 1 97.69 235 GLY B C 1
ATOM 4409 O O . GLY B 1 235 ? -5.418 -4.938 4.785 1 97.69 235 GLY B O 1
ATOM 4410 N N . THR B 1 236 ? -4.555 -6.965 5.199 1 98 236 THR B N 1
ATOM 4411 C CA . THR B 1 236 ? -5.605 -7.367 6.129 1 98 236 THR B CA 1
ATOM 4412 C C . THR B 1 236 ? -5.566 -6.512 7.391 1 98 236 THR B C 1
ATOM 4414 O O . THR B 1 236 ? -6.609 -6.203 7.969 1 98 236 THR B O 1
ATOM 4417 N N . LEU B 1 237 ? -4.371 -6.098 7.84 1 98.69 237 LEU B N 1
ATOM 4418 C CA . LEU B 1 237 ? -4.262 -5.352 9.086 1 98.69 237 LEU B CA 1
ATOM 4419 C C . LEU B 1 237 ? -4.867 -3.959 8.938 1 98.69 237 LEU B C 1
ATOM 4421 O O . LEU B 1 237 ? -5.699 -3.549 9.758 1 98.69 237 LEU B O 1
ATOM 4425 N N . PRO B 1 238 ? -4.527 -3.201 7.879 1 98.62 238 PRO B N 1
ATOM 4426 C CA . PRO B 1 238 ? -5.199 -1.916 7.684 1 98.62 238 PRO B CA 1
ATOM 4427 C C . PRO B 1 238 ? -6.711 -2.059 7.52 1 98.62 238 PRO B C 1
ATOM 4429 O O . PRO B 1 238 ? -7.473 -1.243 8.047 1 98.62 238 PRO B O 1
ATOM 4432 N N . LEU B 1 239 ? -7.152 -3.082 6.773 1 98.81 239 LEU B N 1
ATOM 4433 C CA . LEU B 1 239 ? -8.586 -3.297 6.625 1 98.81 239 LEU B CA 1
ATOM 4434 C C . LEU B 1 239 ? -9.25 -3.541 7.977 1 98.81 239 LEU B C 1
ATOM 4436 O O . LEU B 1 239 ? -10.32 -3.002 8.258 1 98.81 239 LEU B O 1
ATOM 4440 N N . THR B 1 240 ? -8.594 -4.348 8.789 1 98.81 240 THR B N 1
ATOM 4441 C CA . THR B 1 240 ? -9.07 -4.605 10.141 1 98.81 240 THR B CA 1
ATOM 4442 C C . THR B 1 240 ? -9.141 -3.312 10.945 1 98.81 240 THR B C 1
ATOM 4444 O O . THR B 1 240 ? -10.109 -3.078 11.672 1 98.81 240 THR B O 1
ATOM 4447 N N . ALA B 1 241 ? -8.156 -2.475 10.805 1 98.88 241 ALA B N 1
ATOM 4448 C CA . ALA B 1 241 ? -8.109 -1.208 11.531 1 98.88 241 ALA B CA 1
ATOM 4449 C C . ALA B 1 241 ? -9.25 -0.287 11.102 1 98.88 241 ALA B C 1
ATOM 4451 O O . ALA B 1 241 ? -9.883 0.36 11.938 1 98.88 241 ALA B O 1
ATOM 4452 N N . ILE B 1 242 ? -9.5 -0.194 9.781 1 98.88 242 ILE B N 1
ATOM 4453 C CA . ILE B 1 242 ? -10.594 0.636 9.297 1 98.88 242 ILE B CA 1
ATOM 4454 C C . ILE B 1 242 ? -11.906 0.174 9.93 1 98.88 242 ILE B C 1
ATOM 4456 O O . ILE B 1 242 ? -12.656 0.982 10.484 1 98.88 242 ILE B O 1
ATOM 4460 N N . ALA B 1 243 ? -12.156 -1.135 9.875 1 98.88 243 ALA B N 1
ATOM 4461 C CA . ALA B 1 243 ? -13.398 -1.688 10.422 1 98.88 243 ALA B CA 1
ATOM 4462 C C . ALA B 1 243 ? -13.523 -1.372 11.914 1 98.88 243 ALA B C 1
ATOM 4464 O O . ALA B 1 243 ? -14.602 -1.001 12.383 1 98.88 243 ALA B O 1
ATOM 4465 N N . ALA B 1 244 ? -12.453 -1.472 12.625 1 98.81 244 ALA B N 1
ATOM 4466 C CA . ALA B 1 244 ? -12.461 -1.312 14.078 1 98.81 244 ALA B CA 1
ATOM 4467 C C . ALA B 1 244 ? -12.602 0.156 14.469 1 98.81 244 ALA B C 1
ATOM 4469 O O . ALA B 1 244 ? -13.367 0.496 15.375 1 98.81 244 ALA B O 1
ATOM 4470 N N . CYS B 1 245 ? -11.906 1.051 13.789 1 98.75 245 CYS B N 1
ATOM 4471 C CA . CYS B 1 245 ? -11.805 2.451 14.188 1 98.75 245 CYS B CA 1
ATOM 4472 C C . CYS B 1 245 ? -13.047 3.227 13.773 1 98.75 245 CYS B C 1
ATOM 4474 O O . CYS B 1 245 ? -13.273 4.344 14.25 1 98.75 245 CYS B O 1
ATOM 4476 N N . CYS B 1 246 ? -13.867 2.633 12.906 1 98.69 246 CYS B N 1
ATOM 4477 C CA . CYS B 1 246 ? -15.047 3.334 12.414 1 98.69 246 CYS B CA 1
ATOM 4478 C C . CYS B 1 246 ? -16.297 2.891 13.164 1 98.69 246 CYS B C 1
ATOM 4480 O O . CYS B 1 246 ? -17.391 3.377 12.891 1 98.69 246 CYS B O 1
ATOM 4482 N N . THR B 1 247 ? -16.172 1.956 14.156 1 98.38 247 THR B N 1
ATOM 4483 C CA . THR B 1 247 ? -17.328 1.56 14.953 1 98.38 247 THR B CA 1
ATOM 4484 C C . THR B 1 247 ? -17.844 2.73 15.789 1 98.38 247 THR B C 1
ATOM 4486 O O . THR B 1 247 ? -17.078 3.646 16.109 1 98.38 247 THR B O 1
ATOM 4489 N N . PRO B 1 248 ? -19.125 2.672 16.172 1 97.56 248 PRO B N 1
ATOM 4490 C CA . PRO B 1 248 ? -19.672 3.746 17 1 97.56 248 PRO B CA 1
ATOM 4491 C C . PRO B 1 248 ? -18.891 3.936 18.312 1 97.56 248 PRO B C 1
ATOM 4493 O O . PRO B 1 248 ? -18.672 5.07 18.734 1 97.56 248 PRO B O 1
ATOM 4496 N N . GLU B 1 249 ? -18.484 2.855 18.906 1 98 249 GLU B N 1
ATOM 4497 C CA . GLU B 1 249 ? -17.719 2.92 20.156 1 98 249 GLU B CA 1
ATOM 4498 C C . GLU B 1 249 ? -16.375 3.594 19.953 1 98 249 GLU B C 1
ATOM 4500 O O . GLU B 1 249 ? -15.961 4.438 20.75 1 98 249 GLU B O 1
ATOM 4505 N N . ALA B 1 250 ? -15.672 3.205 18.922 1 98.12 250 ALA B N 1
ATOM 4506 C CA . ALA B 1 250 ? -14.375 3.805 18.609 1 98.12 250 ALA B CA 1
ATOM 4507 C C . ALA B 1 250 ? -14.523 5.285 18.281 1 98.12 250 ALA B C 1
ATOM 4509 O O . ALA B 1 250 ? -13.727 6.113 18.719 1 98.12 250 ALA B O 1
ATOM 4510 N N . VAL B 1 251 ? -15.508 5.66 17.5 1 97.69 251 VAL B N 1
ATOM 4511 C CA . VAL B 1 251 ? -15.773 7.043 17.125 1 97.69 251 VAL B CA 1
ATOM 4512 C C . VAL B 1 251 ? -16.047 7.879 18.359 1 97.69 251 VAL B C 1
ATOM 4514 O O . VAL B 1 251 ? -15.562 9.008 18.484 1 97.69 251 VAL B O 1
ATOM 4517 N N . ALA B 1 252 ? -16.828 7.328 19.297 1 97.56 252 ALA B N 1
ATOM 4518 C CA . ALA B 1 252 ? -17.109 8.023 20.547 1 97.56 252 ALA B CA 1
ATOM 4519 C C . ALA B 1 252 ? -15.844 8.25 21.359 1 97.56 252 ALA B C 1
ATOM 4521 O O . ALA B 1 252 ? -15.664 9.305 21.969 1 97.56 252 ALA B O 1
ATOM 4522 N N . GLU B 1 253 ? -15.023 7.238 21.391 1 97 253 GLU B N 1
ATOM 4523 C CA . GLU B 1 253 ? -13.75 7.352 22.094 1 97 253 GLU B CA 1
ATOM 4524 C C . GLU B 1 253 ? -12.883 8.453 21.484 1 97 253 GLU B C 1
ATOM 4526 O O . GLU B 1 253 ? -12.328 9.281 22.219 1 97 253 GLU B O 1
ATOM 4531 N N . ALA B 1 254 ? -12.742 8.484 20.188 1 96.56 254 ALA B N 1
ATOM 4532 C CA . ALA B 1 254 ? -11.969 9.516 19.484 1 96.56 254 ALA B CA 1
ATOM 4533 C C . ALA B 1 254 ? -12.547 10.906 19.75 1 96.56 254 ALA B C 1
ATOM 4535 O O . ALA B 1 254 ? -11.797 11.875 19.891 1 96.56 254 ALA B O 1
ATOM 4536 N N . ALA B 1 255 ? -13.859 11 19.781 1 97.12 255 ALA B N 1
ATOM 4537 C CA . ALA B 1 255 ? -14.531 12.281 20.031 1 97.12 255 ALA B CA 1
ATOM 4538 C C . ALA B 1 255 ? -14.242 12.789 21.438 1 97.12 255 ALA B C 1
ATOM 4540 O O . ALA B 1 255 ? -14.055 13.992 21.641 1 97.12 255 ALA B O 1
ATOM 4541 N N . ALA B 1 256 ? -14.289 11.906 22.391 1 97.31 256 ALA B N 1
ATOM 4542 C CA . ALA B 1 256 ? -13.977 12.289 23.75 1 97.31 256 ALA B CA 1
ATOM 4543 C C . ALA B 1 256 ? -12.547 12.812 23.859 1 97.31 256 ALA B C 1
ATOM 4545 O O . ALA B 1 256 ? -12.297 13.828 24.531 1 97.31 256 ALA B O 1
ATOM 4546 N N . ASP B 1 257 ? -11.664 12.086 23.234 1 95.88 257 ASP B N 1
ATOM 4547 C CA . ASP B 1 257 ? -10.266 12.516 23.203 1 95.88 257 ASP B CA 1
ATOM 4548 C C . ASP B 1 257 ? -10.125 13.867 22.516 1 95.88 257 ASP B C 1
ATOM 4550 O O . ASP B 1 257 ? -9.328 14.711 22.938 1 95.88 257 ASP B O 1
ATOM 4554 N N . ALA B 1 258 ? -10.836 14.094 21.438 1 96.75 258 ALA B N 1
ATOM 4555 C CA . ALA B 1 258 ? -10.812 15.352 20.688 1 96.75 258 ALA B CA 1
ATOM 4556 C C . ALA B 1 258 ? -11.227 16.516 21.578 1 96.75 258 ALA B C 1
ATOM 4558 O O . ALA B 1 258 ? -10.688 17.625 21.469 1 96.75 258 ALA B O 1
ATOM 4559 N N . ARG B 1 259 ? -12.211 16.312 22.453 1 97 259 ARG B N 1
ATOM 4560 C CA . ARG B 1 259 ? -12.656 17.359 23.359 1 97 259 ARG B CA 1
ATOM 4561 C C . ARG B 1 259 ? -11.547 17.75 24.328 1 97 259 ARG B C 1
ATOM 4563 O O . ARG B 1 259 ? -11.367 18.938 24.625 1 97 259 ARG B O 1
ATOM 4570 N N . LEU B 1 260 ? -10.859 16.75 24.797 1 95.56 260 LEU B N 1
ATOM 4571 C CA . LEU B 1 260 ? -9.727 17.016 25.672 1 95.56 260 LEU B CA 1
ATOM 4572 C C . LEU B 1 260 ? -8.648 17.812 24.953 1 95.56 260 LEU B C 1
ATOM 4574 O O . LEU B 1 260 ? -8.055 18.734 25.516 1 95.56 260 LEU B O 1
ATOM 4578 N N . LEU B 1 261 ? -8.414 17.438 23.719 1 94.62 261 LEU B N 1
ATOM 4579 C CA . LEU B 1 261 ? -7.406 18.109 22.906 1 94.62 261 LEU B CA 1
ATOM 4580 C C . LEU B 1 261 ? -7.809 19.562 22.641 1 94.62 261 LEU B C 1
ATOM 4582 O O . LEU B 1 261 ? -6.949 20.453 22.594 1 94.62 261 LEU B O 1
ATOM 4586 N N . LEU B 1 262 ? -9.062 19.781 22.422 1 95.62 262 LEU B N 1
ATOM 4587 C CA . LEU B 1 262 ? -9.57 21.125 22.188 1 95.62 262 LEU B CA 1
ATOM 4588 C C . LEU B 1 262 ? -9.32 22.016 23.406 1 95.62 262 LEU B C 1
ATOM 4590 O O . LEU B 1 262 ? -8.945 23.188 23.266 1 95.62 262 LEU B O 1
ATOM 4594 N N . ALA B 1 263 ? -9.547 21.5 24.562 1 96.62 263 ALA B N 1
ATOM 4595 C CA . ALA B 1 263 ? -9.289 22.234 25.797 1 96.62 263 ALA B CA 1
ATOM 4596 C C . ALA B 1 263 ? -7.805 22.562 25.938 1 96.62 263 ALA B C 1
ATOM 4598 O O . ALA B 1 263 ? -7.434 23.688 26.281 1 96.62 263 ALA B O 1
ATOM 4599 N N . ALA B 1 264 ? -6.984 21.547 25.703 1 97.25 264 ALA B N 1
ATOM 4600 C CA . ALA B 1 264 ? -5.535 21.734 25.766 1 97.25 264 ALA B CA 1
ATOM 4601 C C . ALA B 1 264 ? -5.074 22.766 24.75 1 97.25 264 ALA B C 1
ATOM 4603 O O . ALA B 1 264 ? -4.156 23.547 25.016 1 97.25 264 ALA B O 1
ATOM 4604 N N . ARG B 1 265 ? -5.672 22.734 23.609 1 98.31 265 ARG B N 1
ATOM 4605 C CA . ARG B 1 265 ? -5.336 23.688 22.562 1 98.31 265 ARG B CA 1
ATOM 4606 C C . ARG B 1 265 ? -5.566 25.125 23.016 1 98.31 265 ARG B C 1
ATOM 4608 O O . ARG B 1 265 ? -4.742 26 22.766 1 98.31 265 ARG B O 1
ATOM 4615 N N . ALA B 1 266 ? -6.719 25.328 23.625 1 98.12 266 ALA B N 1
ATOM 4616 C CA . ALA B 1 266 ? -7.047 26.672 24.109 1 98.12 266 ALA B CA 1
ATOM 4617 C C . ALA B 1 266 ? -5.992 27.172 25.094 1 98.12 266 ALA B C 1
ATOM 4619 O O . ALA B 1 266 ? -5.578 28.328 25.031 1 98.12 266 ALA B O 1
ATOM 4620 N N . GLU B 1 267 ? -5.586 26.297 25.953 1 98.44 267 GLU B N 1
ATOM 4621 C CA . GLU B 1 267 ? -4.539 26.641 26.906 1 98.44 267 GLU B CA 1
ATOM 4622 C C . GLU B 1 267 ? -3.217 26.922 26.203 1 98.44 267 GLU B C 1
ATOM 4624 O O . GLU B 1 267 ? -2.523 27.891 26.531 1 98.44 267 GLU B O 1
ATOM 4629 N N . MET B 1 268 ? -2.854 26.078 25.297 1 98.62 268 MET B N 1
ATOM 4630 C CA . MET B 1 268 ? -1.612 26.25 24.547 1 98.62 268 MET B CA 1
ATOM 4631 C C . MET B 1 268 ? -1.606 27.562 23.781 1 98.62 268 MET B C 1
ATOM 4633 O O . MET B 1 268 ? -0.592 28.266 23.75 1 98.62 268 MET B O 1
ATOM 4637 N N . VAL B 1 269 ? -2.742 27.906 23.125 1 98.62 269 VAL B N 1
ATOM 4638 C CA . VAL B 1 269 ? -2.883 29.141 22.375 1 98.62 269 VAL B CA 1
ATOM 4639 C C . VAL B 1 269 ? -2.66 30.328 23.297 1 98.62 269 VAL B C 1
ATOM 4641 O O . VAL B 1 269 ? -1.922 31.266 22.953 1 98.62 269 VAL B O 1
ATOM 4644 N N . SER B 1 270 ? -3.309 30.281 24.453 1 98.44 270 SER B N 1
ATOM 4645 C CA . SER B 1 270 ? -3.121 31.328 25.453 1 98.44 270 SER B CA 1
ATOM 4646 C C . SER B 1 270 ? -1.665 31.422 25.891 1 98.44 270 SER B C 1
ATOM 4648 O O . SER B 1 270 ? -1.111 32.5 26.016 1 98.44 270 SER B O 1
ATOM 4650 N N . GLY B 1 271 ? -1.06 30.25 26.141 1 98.5 271 GLY B N 1
ATOM 4651 C CA . GLY B 1 271 ? 0.344 30.188 26.516 1 98.5 271 GLY B CA 1
ATOM 4652 C C . GLY B 1 271 ? 1.268 30.781 25.469 1 98.5 271 GLY B C 1
ATOM 4653 O O . GLY B 1 271 ? 2.143 31.594 25.797 1 98.5 271 GLY B O 1
ATOM 4654 N N . LEU B 1 272 ? 1.111 30.422 24.25 1 98.44 272 LEU B N 1
ATOM 4655 C CA . LEU B 1 272 ? 1.917 30.969 23.156 1 98.44 272 LEU B CA 1
ATOM 4656 C C . LEU B 1 272 ? 1.743 32.469 23.047 1 98.44 272 LEU B C 1
ATOM 4658 O O . LEU B 1 272 ? 2.717 33.188 22.828 1 98.44 272 LEU B O 1
ATOM 4662 N N . GLY B 1 273 ? 0.522 32.938 23.188 1 97.81 273 GLY B N 1
ATOM 4663 C CA . GLY B 1 273 ? 0.255 34.375 23.203 1 97.81 273 GLY B CA 1
ATOM 4664 C C . GLY B 1 273 ? 1.002 35.094 24.297 1 97.81 273 GLY B C 1
ATOM 4665 O O . GLY B 1 273 ? 1.492 36.219 24.078 1 97.81 273 GLY B O 1
ATOM 4666 N N . SER B 1 274 ? 1.089 34.531 25.438 1 97.12 274 SER B N 1
ATOM 4667 C CA . SER B 1 274 ? 1.708 35.156 26.594 1 97.12 274 SER B CA 1
ATOM 4668 C C . SER B 1 274 ? 3.199 35.375 26.375 1 97.12 274 SER B C 1
ATOM 4670 O O . SER B 1 274 ? 3.812 36.188 27.062 1 97.12 274 SER B O 1
ATOM 4672 N N . VAL B 1 275 ? 3.744 34.625 25.438 1 96.25 275 VAL B N 1
ATOM 4673 C CA . VAL B 1 275 ? 5.172 34.812 25.188 1 96.25 275 VAL B CA 1
ATOM 4674 C C . VAL B 1 275 ? 5.379 35.562 23.859 1 96.25 275 VAL B C 1
ATOM 4676 O O . VAL B 1 275 ? 6.453 35.469 23.266 1 96.25 275 VAL B O 1
ATOM 4679 N N . GLY B 1 276 ? 4.312 36.188 23.359 1 95.19 276 GLY B N 1
ATOM 4680 C CA . GLY B 1 276 ? 4.426 37.125 22.266 1 95.19 276 GLY B CA 1
ATOM 4681 C C . GLY B 1 276 ? 4.191 36.5 20.906 1 95.19 276 GLY B C 1
ATOM 4682 O O . GLY B 1 276 ? 4.43 37.125 19.875 1 95.19 276 GLY B O 1
ATOM 4683 N N . ALA B 1 277 ? 3.775 35.281 20.844 1 97.19 277 ALA B N 1
ATOM 4684 C CA . ALA B 1 277 ? 3.471 34.656 19.578 1 97.19 277 ALA B CA 1
ATOM 4685 C C . ALA B 1 277 ? 2.117 35.094 19.031 1 97.19 277 ALA B C 1
ATOM 4687 O O . ALA B 1 277 ? 1.181 35.312 19.812 1 97.19 277 ALA B O 1
ATOM 4688 N N . SER B 1 278 ? 2.031 35.344 17.781 1 97.69 278 SER B N 1
ATOM 4689 C CA . SER B 1 278 ? 0.758 35.562 17.094 1 97.69 278 SER B CA 1
ATOM 4690 C C . SER B 1 278 ? 0.182 34.25 16.578 1 97.69 278 SER B C 1
ATOM 4692 O O . SER B 1 278 ? 0.725 33.656 15.648 1 97.69 278 SER B O 1
ATOM 4694 N N . VAL B 1 279 ? -0.883 33.844 17.094 1 98.12 279 VAL B N 1
ATOM 4695 C CA . VAL B 1 279 ? -1.441 32.531 16.781 1 98.12 279 VAL B CA 1
ATOM 4696 C C . VAL B 1 279 ? -2.564 32.688 15.766 1 98.12 279 VAL B C 1
ATOM 4698 O O . VAL B 1 279 ? -3.43 33.531 15.898 1 98.12 279 VAL B O 1
ATOM 4701 N N . VAL B 1 280 ? -2.545 31.922 14.664 1 97.94 280 VAL B N 1
ATOM 4702 C CA . VAL B 1 280 ? -3.629 31.859 13.688 1 97.94 280 VAL B CA 1
ATOM 4703 C C . VAL B 1 280 ? -4.848 31.188 14.312 1 97.94 280 VAL B C 1
ATOM 4705 O O . VAL B 1 280 ? -4.719 30.156 14.984 1 97.94 280 VAL B O 1
ATOM 4708 N N . ASP B 1 281 ? -5.984 31.875 14.133 1 97.31 281 ASP B N 1
ATOM 4709 C CA . ASP B 1 281 ? -7.219 31.297 14.664 1 97.31 281 ASP B CA 1
ATOM 4710 C C . ASP B 1 281 ? -7.59 30.016 13.93 1 97.31 281 ASP B C 1
ATOM 4712 O O . ASP B 1 281 ? -7.789 30.016 12.711 1 97.31 281 ASP B O 1
ATOM 4716 N N . GLY B 1 282 ? -7.531 28.875 14.578 1 96.81 282 GLY B N 1
ATOM 4717 C CA . GLY B 1 282 ? -7.859 27.578 14.008 1 96.81 282 GLY B CA 1
ATOM 4718 C C . GLY B 1 282 ? -8.43 26.609 15.023 1 96.81 282 GLY B C 1
ATOM 4719 O O . GLY B 1 282 ? -8.766 27 16.141 1 96.81 282 GLY B O 1
ATOM 4720 N N . CYS B 1 283 ? -8.641 25.297 14.617 1 96.75 283 CYS B N 1
ATOM 4721 C CA . CYS B 1 283 ? -9.32 24.406 15.547 1 96.75 283 CYS B CA 1
ATOM 4722 C C . CYS B 1 283 ? -8.719 23 15.477 1 96.75 283 CYS B C 1
ATOM 4724 O O . CYS B 1 283 ? -9.164 22.109 16.203 1 96.75 283 CYS B O 1
ATOM 4726 N N . ALA B 1 284 ? -7.766 22.719 14.625 1 97.12 284 ALA B N 1
ATOM 4727 C CA . ALA B 1 284 ? -7.129 21.406 14.5 1 97.12 284 ALA B CA 1
ATOM 4728 C C . ALA B 1 284 ? -6.172 21.141 15.656 1 97.12 284 ALA B C 1
ATOM 4730 O O . ALA B 1 284 ? -5.883 22.047 16.438 1 97.12 284 ALA B O 1
ATOM 4731 N N . PRO B 1 285 ? -5.734 19.906 15.867 1 97.5 285 PRO B N 1
ATOM 4732 C CA . PRO B 1 285 ? -4.859 19.609 17 1 97.5 285 PRO B CA 1
ATOM 4733 C C . PRO B 1 285 ? -3.418 20.047 16.766 1 97.5 285 PRO B C 1
ATOM 4735 O O . PRO B 1 285 ? -2.479 19.328 17.109 1 97.5 285 PRO B O 1
ATOM 4738 N N . PHE B 1 286 ? -3.193 21.156 16.188 1 98.25 286 PHE B N 1
ATOM 4739 C CA . PHE B 1 286 ? -1.932 21.859 16 1 98.25 286 PHE B CA 1
ATOM 4740 C C . PHE B 1 286 ? -2.17 23.359 15.844 1 98.25 286 PHE B C 1
ATOM 4742 O O . PHE B 1 286 ? -3.277 23.781 15.508 1 98.25 286 PHE B O 1
ATOM 4749 N N . VAL B 1 287 ? -1.156 24.125 16.141 1 98.56 287 VAL B N 1
ATOM 4750 C CA . VAL B 1 287 ? -1.266 25.578 16.156 1 98.56 287 VAL B CA 1
ATOM 4751 C C . VAL B 1 287 ? -0.217 26.188 15.227 1 98.56 287 VAL B C 1
ATOM 4753 O O . VAL B 1 287 ? 0.963 25.828 15.297 1 98.56 287 VAL B O 1
ATOM 4756 N N . LEU B 1 288 ? -0.688 26.953 14.273 1 98.56 288 LEU B N 1
ATOM 4757 C CA . LEU B 1 288 ? 0.214 27.797 13.5 1 98.56 288 LEU B CA 1
ATOM 4758 C C . LEU B 1 288 ? 0.415 29.156 14.18 1 98.56 288 LEU B C 1
ATOM 4760 O O . LEU B 1 288 ? -0.555 29.812 14.57 1 98.56 288 LEU B O 1
ATOM 4764 N N . PHE B 1 289 ? 1.691 29.531 14.375 1 98.31 289 PHE B N 1
ATOM 4765 C CA . PHE B 1 289 ? 1.925 30.797 15.047 1 98.31 289 PHE B CA 1
ATOM 4766 C C . PHE B 1 289 ? 3.158 31.5 14.484 1 98.31 289 PHE B C 1
ATOM 4768 O O . PHE B 1 289 ? 4.059 30.844 13.953 1 98.31 289 PHE B O 1
ATOM 4775 N N . GLY B 1 290 ? 3.1 32.75 14.5 1 97.06 290 GLY B N 1
ATOM 4776 C CA . GLY B 1 290 ? 4.215 33.594 14.094 1 97.06 290 GLY B CA 1
ATOM 4777 C C . GLY B 1 290 ? 5.012 34.125 15.273 1 97.06 290 GLY B C 1
ATOM 4778 O O . GLY B 1 290 ? 4.445 34.469 16.312 1 97.06 290 GLY B O 1
ATOM 4779 N N . VAL B 1 291 ? 6.289 34.188 15.125 1 93.94 291 VAL B N 1
ATOM 4780 C CA . VAL B 1 291 ? 7.203 34.781 16.094 1 93.94 291 VAL B CA 1
ATOM 4781 C C . VAL B 1 291 ? 8.375 35.438 15.367 1 93.94 291 VAL B C 1
ATOM 4783 O O . VAL B 1 291 ? 8.758 35.031 14.273 1 93.94 291 VAL B O 1
ATOM 4786 N N . PRO B 1 292 ? 8.789 36.594 15.93 1 90.69 292 PRO B N 1
ATOM 4787 C CA . PRO B 1 292 ? 10.016 37.125 15.344 1 90.69 292 PRO B CA 1
ATOM 4788 C C . PRO B 1 292 ? 11.164 36.125 15.336 1 90.69 292 PRO B C 1
ATOM 4790 O O . PRO B 1 292 ? 11.328 35.375 16.297 1 90.69 292 PRO B O 1
ATOM 4793 N N . ASP B 1 293 ? 11.945 36.031 14.273 1 92.75 293 ASP B N 1
ATOM 4794 C CA . ASP B 1 293 ? 13.117 35.156 14.156 1 92.75 293 ASP B CA 1
ATOM 4795 C C . ASP B 1 293 ? 12.734 33.719 14.352 1 92.75 293 ASP B C 1
ATOM 4797 O O . ASP B 1 293 ? 13.375 33 15.125 1 92.75 293 ASP B O 1
ATOM 4801 N N . ALA B 1 294 ? 11.656 33.344 13.773 1 95.25 294 ALA B N 1
ATOM 4802 C CA . ALA B 1 294 ? 11.086 32.031 13.93 1 95.25 294 ALA B CA 1
ATOM 4803 C C . ALA B 1 294 ? 12.117 30.938 13.617 1 95.25 294 ALA B C 1
ATOM 4805 O O . ALA B 1 294 ? 12.188 29.922 14.312 1 95.25 294 ALA B O 1
ATOM 4806 N N . ASP B 1 295 ? 12.867 31.125 12.594 1 94 295 ASP B N 1
ATOM 4807 C CA . ASP B 1 295 ? 13.867 30.125 12.203 1 94 295 ASP B CA 1
ATOM 4808 C C . ASP B 1 295 ? 14.922 29.953 13.297 1 94 295 ASP B C 1
ATOM 4810 O O . ASP B 1 295 ? 15.305 28.828 13.617 1 94 295 ASP B O 1
ATOM 4814 N N . GLU B 1 296 ? 15.422 31.031 13.766 1 94.25 296 GLU B N 1
ATOM 4815 C CA . GLU B 1 296 ? 16.391 30.984 14.859 1 94.25 296 GLU B CA 1
ATOM 4816 C C . GLU B 1 296 ? 15.781 30.344 16.094 1 94.25 296 GLU B C 1
ATOM 4818 O O . GLU B 1 296 ? 16.438 29.547 16.781 1 94.25 296 GLU B O 1
ATOM 4823 N N . LEU B 1 297 ? 14.586 30.766 16.406 1 95.94 297 LEU B N 1
ATOM 4824 C CA . LEU B 1 297 ? 13.883 30.172 17.547 1 95.94 297 LEU B CA 1
ATOM 4825 C C . LEU B 1 297 ? 13.797 28.656 17.391 1 95.94 297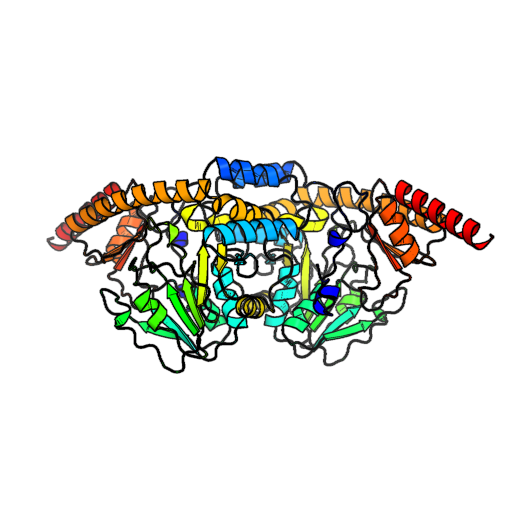 LEU B C 1
ATOM 4827 O O . LEU B 1 297 ? 14.078 27.906 18.328 1 95.94 297 LEU B O 1
ATOM 4831 N N . ARG B 1 298 ? 13.383 28.172 16.25 1 96.19 298 ARG B N 1
ATOM 4832 C CA . ARG B 1 298 ? 13.258 26.734 15.984 1 96.19 298 ARG B CA 1
ATOM 4833 C C . ARG B 1 298 ? 14.578 26.016 16.219 1 96.19 298 ARG B C 1
ATOM 4835 O O . ARG B 1 298 ? 14.602 24.953 16.844 1 96.19 298 ARG B O 1
ATOM 4842 N N . LYS B 1 299 ? 15.672 26.562 15.703 1 95.56 299 LYS B N 1
ATOM 4843 C CA . LYS B 1 299 ? 17 25.953 15.867 1 95.56 299 LYS B CA 1
ATOM 4844 C C . LYS B 1 299 ? 17.375 25.859 17.344 1 95.56 299 LYS B C 1
ATOM 4846 O O . LYS B 1 299 ? 17.922 24.844 17.781 1 95.56 299 LYS B O 1
ATOM 4851 N N . ARG B 1 300 ? 17.141 26.906 18.062 1 96.12 300 ARG B N 1
ATOM 4852 C CA . ARG B 1 300 ? 17.469 26.938 19.484 1 96.12 300 ARG B CA 1
ATOM 4853 C C . ARG B 1 300 ? 16.609 25.922 20.25 1 96.12 300 ARG B C 1
ATOM 4855 O O . ARG B 1 300 ? 17.094 25.281 21.188 1 96.12 300 ARG B O 1
ATOM 4862 N N . LEU B 1 301 ? 15.344 25.844 19.922 1 96.75 301 LEU B N 1
ATOM 4863 C CA . LEU B 1 301 ? 14.484 24.828 20.516 1 96.75 301 LEU B CA 1
ATOM 4864 C C . LEU B 1 301 ? 14.992 23.422 20.219 1 96.75 301 LEU B C 1
ATOM 4866 O O . LEU B 1 301 ? 15 22.562 21.109 1 96.75 301 LEU B O 1
ATOM 4870 N N . HIS B 1 302 ? 15.414 23.234 18.969 1 95.94 302 HIS B N 1
ATOM 4871 C CA . HIS B 1 302 ? 15.961 21.953 18.562 1 95.94 302 HIS B CA 1
ATOM 4872 C C . HIS B 1 302 ? 17.172 21.578 19.406 1 95.94 302 HIS B C 1
ATOM 4874 O O . HIS B 1 302 ? 17.328 20.422 19.812 1 95.94 302 HIS B O 1
ATOM 4880 N N . GLN B 1 303 ? 18.047 22.5 19.656 1 94.75 303 GLN B N 1
ATOM 4881 C CA . GLN B 1 303 ? 19.219 22.281 20.484 1 94.75 303 GLN B CA 1
ATOM 4882 C C . GLN B 1 303 ? 18.828 21.906 21.906 1 94.75 303 GLN B C 1
ATOM 4884 O O . GLN B 1 303 ? 19.578 21.234 22.609 1 94.75 303 GLN B O 1
ATOM 4889 N N . ARG B 1 304 ? 17.672 22.328 22.281 1 95 304 ARG B N 1
ATOM 4890 C CA . ARG B 1 304 ? 17.172 22.031 23.625 1 95 304 ARG B CA 1
ATOM 4891 C C . ARG B 1 304 ? 16.344 20.75 23.625 1 95 304 ARG B C 1
ATOM 4893 O O . ARG B 1 304 ? 15.711 20.422 24.625 1 95 304 ARG B O 1
ATOM 4900 N N . GLY B 1 305 ? 16.25 20.094 22.5 1 95.44 305 GLY B N 1
ATOM 4901 C CA . GLY B 1 305 ? 15.57 18.812 22.406 1 95.44 305 GLY B CA 1
ATOM 4902 C C . GLY B 1 305 ? 14.086 18.953 22.125 1 95.44 305 GLY B C 1
ATOM 4903 O O . GLY B 1 305 ? 13.297 18.062 22.438 1 95.44 305 GLY B O 1
ATOM 4904 N N . ILE B 1 306 ? 13.648 20.078 21.625 1 97.19 306 ILE B N 1
ATOM 4905 C CA . ILE B 1 306 ? 12.25 20.297 21.281 1 97.19 306 ILE B CA 1
ATOM 4906 C C . ILE B 1 306 ? 12.102 20.453 19.766 1 97.19 306 ILE B C 1
ATOM 4908 O O . ILE B 1 306 ? 12.719 21.328 19.156 1 97.19 306 ILE B O 1
ATOM 4912 N N . ALA B 1 307 ? 11.297 19.531 19.156 1 96.38 307 ALA B N 1
ATOM 4913 C CA . ALA B 1 307 ? 11.07 19.578 17.719 1 96.38 307 ALA B CA 1
ATOM 4914 C C . ALA B 1 307 ? 9.781 20.328 17.391 1 96.38 307 ALA B C 1
ATOM 4916 O O . ALA B 1 307 ? 8.727 20.047 17.984 1 96.38 307 ALA B O 1
ATOM 4917 N N . ILE B 1 308 ? 9.891 21.281 1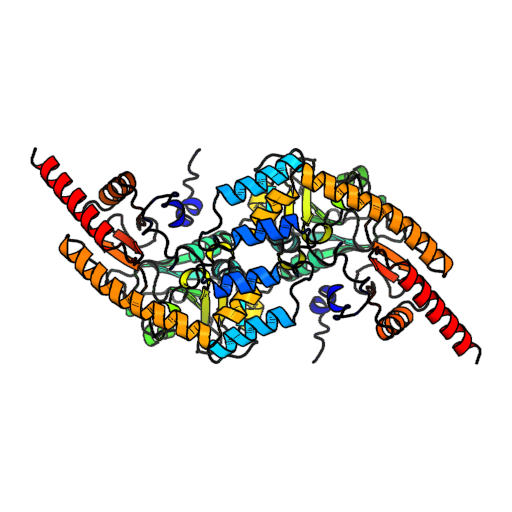6.547 1 96.31 308 ILE B N 1
ATOM 4918 C CA . ILE B 1 308 ? 8.75 22.062 16.062 1 96.31 308 ILE B CA 1
ATOM 4919 C C . ILE B 1 308 ? 8.781 22.125 14.539 1 96.31 308 ILE B C 1
ATOM 4921 O O . ILE B 1 308 ? 9.852 22.047 13.938 1 96.31 308 ILE B O 1
ATOM 4925 N N . ARG B 1 309 ? 7.672 22.219 13.93 1 96 309 ARG B N 1
ATOM 4926 C CA . ARG B 1 309 ? 7.578 22.141 12.477 1 96 309 ARG B CA 1
ATOM 4927 C C . ARG B 1 309 ? 7.84 23.5 11.844 1 96 309 ARG B C 1
ATOM 4929 O O . ARG B 1 309 ? 7.18 24.484 12.18 1 96 309 ARG B O 1
ATOM 4936 N N . ARG B 1 310 ? 8.836 23.547 10.961 1 94.62 310 ARG B N 1
ATOM 4937 C CA . ARG B 1 310 ? 9.023 24.734 10.141 1 94.62 310 ARG B CA 1
ATOM 4938 C C . ARG B 1 310 ? 7.918 24.875 9.094 1 94.62 310 ARG B C 1
ATOM 4940 O O . ARG B 1 310 ? 7.363 23.859 8.648 1 94.62 310 ARG B O 1
ATOM 4947 N N . CYS B 1 311 ? 7.625 26.047 8.672 1 95.12 311 CYS B N 1
ATOM 4948 C CA . CYS B 1 311 ? 6.453 26.234 7.816 1 95.12 311 CYS B CA 1
ATOM 4949 C C . CYS B 1 311 ? 6.832 26.891 6.5 1 95.12 311 CYS B C 1
ATOM 4951 O O . CYS B 1 311 ? 5.973 27.141 5.652 1 95.12 311 CYS B O 1
ATOM 4953 N N . ASP B 1 312 ? 8.18 27.234 6.301 1 91.75 312 ASP B N 1
ATOM 4954 C CA . ASP B 1 312 ? 8.641 27.844 5.059 1 91.75 312 ASP B CA 1
ATOM 4955 C C . ASP B 1 312 ? 8.562 26.859 3.896 1 91.75 312 ASP B C 1
ATOM 4957 O O . ASP B 1 312 ? 8.703 27.234 2.734 1 91.75 312 ASP B O 1
ATOM 4961 N N . THR B 1 313 ? 8.25 25.594 4.18 1 91.12 313 THR B N 1
ATOM 4962 C CA . THR B 1 313 ? 8.125 24.578 3.145 1 91.12 313 THR B CA 1
ATOM 4963 C C . THR B 1 313 ? 6.711 24.531 2.58 1 91.12 313 THR B C 1
ATOM 4965 O O . THR B 1 313 ? 6.465 23.906 1.551 1 91.12 313 THR B O 1
ATOM 4968 N N . PHE B 1 314 ? 5.789 25.188 3.254 1 95.44 314 PHE B N 1
ATOM 4969 C CA . PHE B 1 314 ? 4.422 25.281 2.756 1 95.44 314 PHE B CA 1
ATOM 4970 C C . PHE B 1 314 ? 4.27 26.484 1.824 1 95.44 314 PHE B C 1
ATOM 4972 O O . PHE B 1 314 ? 4.586 27.609 2.199 1 95.44 314 PHE B O 1
ATOM 4979 N N . VAL B 1 315 ? 3.787 26.25 0.673 1 95.94 315 VAL B N 1
ATOM 4980 C CA . VAL B 1 315 ? 3.502 27.344 -0.247 1 95.94 315 VAL B CA 1
ATOM 4981 C C . VAL B 1 315 ? 2.562 28.344 0.418 1 95.94 315 VAL B C 1
ATOM 4983 O O . VAL B 1 315 ? 1.534 27.969 0.981 1 95.94 315 VAL B O 1
ATOM 4986 N N . GLY B 1 316 ? 2.949 29.609 0.41 1 96.06 316 GLY B N 1
ATOM 4987 C CA . GLY B 1 316 ? 2.088 30.656 0.951 1 96.06 316 GLY B CA 1
ATOM 4988 C C . GLY B 1 316 ? 2.488 31.094 2.346 1 96.06 316 GLY B C 1
ATOM 4989 O O . GLY B 1 316 ? 1.971 32.094 2.859 1 96.06 316 GLY B O 1
ATOM 4990 N N . LEU B 1 317 ? 3.414 30.344 2.934 1 96.12 317 LEU B N 1
ATOM 4991 C CA . LEU B 1 317 ? 3.924 30.75 4.242 1 96.12 317 LEU B CA 1
ATOM 4992 C C . LEU B 1 317 ? 5.391 31.156 4.152 1 96.12 317 LEU B C 1
ATOM 4994 O O . LEU B 1 317 ? 6.141 30.609 3.34 1 96.12 317 LEU B O 1
ATOM 4998 N N . ASP B 1 318 ? 5.762 32.188 4.887 1 91.5 318 ASP B N 1
ATOM 4999 C CA . ASP B 1 318 ? 7.16 32.594 4.934 1 91.5 318 ASP B CA 1
ATOM 5000 C C . ASP B 1 318 ? 7.871 32 6.148 1 91.5 318 ASP B C 1
ATOM 5002 O O . ASP B 1 318 ? 7.344 31.109 6.809 1 91.5 318 ASP B O 1
ATOM 5006 N N . ASP B 1 319 ? 9.047 32.469 6.438 1 90.44 319 ASP B N 1
ATOM 5007 C CA . ASP B 1 319 ? 9.898 31.891 7.473 1 90.44 319 ASP B CA 1
ATOM 5008 C C . ASP B 1 319 ? 9.555 32.469 8.844 1 90.44 319 ASP B C 1
ATOM 5010 O O . ASP B 1 319 ? 10.289 32.25 9.812 1 90.44 319 ASP B O 1
ATOM 5014 N N . GLY B 1 320 ? 8.461 33.125 8.914 1 95 320 GLY B N 1
ATOM 5015 C CA . GLY B 1 320 ? 8.055 33.688 10.188 1 95 320 GLY B CA 1
ATOM 5016 C C . GLY B 1 320 ? 7.074 32.812 10.945 1 95 320 GLY B C 1
ATOM 5017 O O . GLY B 1 320 ? 6.707 33.125 12.086 1 95 320 GLY B O 1
ATOM 5018 N N . TYR B 1 321 ? 6.672 31.719 10.273 1 96.88 321 TYR B N 1
ATOM 5019 C CA . TYR B 1 321 ? 5.668 30.859 10.883 1 96.88 321 TYR B CA 1
ATOM 5020 C C . TYR B 1 321 ? 6.301 29.578 11.398 1 96.88 321 TYR B C 1
ATOM 5022 O O . TYR B 1 321 ? 7.262 29.062 10.805 1 96.88 321 TYR B O 1
ATOM 5030 N N . LEU B 1 322 ? 5.82 29.031 12.477 1 97.94 322 LEU B N 1
ATOM 5031 C CA . LEU B 1 322 ? 6.039 27.688 13.008 1 97.94 322 LEU B CA 1
ATOM 5032 C C . LEU B 1 322 ? 4.711 27 13.297 1 97.94 322 LEU B C 1
ATOM 5034 O O . LEU B 1 322 ? 3.688 27.656 13.477 1 97.94 322 LEU B O 1
ATOM 5038 N N . ARG B 1 323 ? 4.711 25.75 13.266 1 98.38 323 ARG B N 1
ATOM 5039 C CA . ARG B 1 323 ? 3.541 24.969 13.648 1 98.38 323 ARG B CA 1
ATOM 5040 C C . ARG B 1 323 ? 3.883 23.984 14.75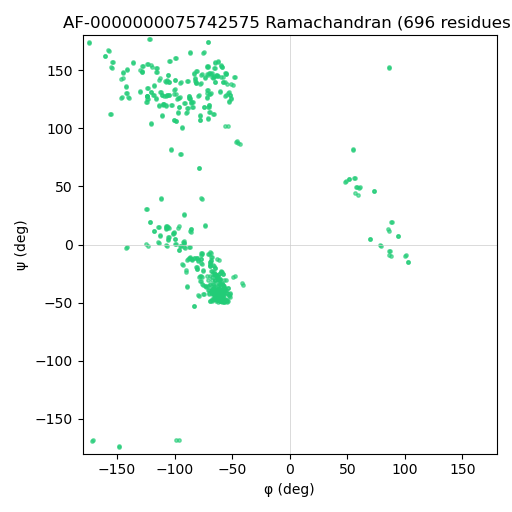8 1 98.38 323 ARG B C 1
ATOM 5042 O O . ARG B 1 323 ? 4.918 23.328 14.703 1 98.38 323 ARG B O 1
ATOM 5049 N N . ALA B 1 324 ? 3.074 23.891 15.734 1 98.31 324 ALA B N 1
ATOM 5050 C CA . ALA B 1 324 ? 3.293 22.984 16.859 1 98.31 324 ALA B CA 1
ATOM 5051 C C . ALA B 1 324 ? 2.047 22.156 17.141 1 98.31 324 ALA B C 1
ATOM 5053 O O . ALA B 1 324 ? 0.939 22.688 17.219 1 98.31 324 ALA B O 1
ATOM 5054 N N . ALA B 1 325 ? 2.23 20.875 17.281 1 97.81 325 ALA B N 1
ATOM 5055 C CA . ALA B 1 325 ? 1.142 19.984 17.672 1 97.81 325 ALA B CA 1
ATOM 5056 C C . ALA B 1 325 ? 0.681 20.266 19.109 1 97.81 325 ALA B C 1
ATOM 5058 O O . ALA B 1 325 ? 1.49 20.625 19.969 1 97.81 325 ALA B O 1
ATOM 5059 N N . VAL B 1 326 ? -0.584 20.156 19.375 1 97.81 326 VAL B N 1
ATOM 5060 C CA . VAL B 1 326 ? -1.135 20.297 20.719 1 97.81 326 VAL B CA 1
ATOM 5061 C C . VAL B 1 326 ? -0.805 19.047 21.547 1 97.81 326 VAL B C 1
ATOM 5063 O O . VAL B 1 326 ? -1.139 17.922 21.141 1 97.81 326 VAL B O 1
ATOM 5066 N N . ARG B 1 327 ? -0.07 19.266 22.594 1 95.38 327 ARG B N 1
ATOM 5067 C CA . ARG B 1 327 ? 0.352 18.203 23.516 1 95.38 327 ARG B CA 1
ATOM 5068 C C . ARG B 1 327 ? 0.189 18.641 24.969 1 95.38 327 ARG B C 1
ATOM 5070 O O . ARG B 1 327 ? 0.184 19.828 25.266 1 95.38 327 ARG B O 1
ATOM 5077 N N . PRO B 1 328 ? 0.075 17.578 25.844 1 94.06 328 PRO B N 1
ATOM 5078 C CA . PRO B 1 328 ? 0.032 17.938 27.266 1 94.06 328 PRO B CA 1
ATOM 5079 C C . PRO B 1 328 ? 1.279 18.688 27.719 1 94.06 328 PRO B C 1
ATOM 5081 O O . PRO B 1 328 ? 1.219 19.469 28.672 1 94.06 328 PRO B O 1
ATOM 5084 N N . GLU B 1 329 ? 2.346 18.531 27.047 1 96.31 329 GLU B N 1
ATOM 5085 C CA . GLU B 1 329 ? 3.631 19.125 27.422 1 96.31 329 GLU B CA 1
ATOM 5086 C C . GLU B 1 329 ? 3.754 20.547 26.891 1 96.31 329 GLU B C 1
ATOM 5088 O O . GLU B 1 329 ? 4.828 21.156 26.969 1 96.31 329 GLU B O 1
ATOM 5093 N N . TRP B 1 330 ? 2.625 21.125 26.375 1 97.38 330 TRP B N 1
ATOM 5094 C CA . TRP B 1 330 ? 2.676 22.438 25.719 1 97.38 330 TRP B CA 1
ATOM 5095 C C . TRP B 1 330 ? 3.293 23.484 26.641 1 97.38 330 TRP B C 1
ATOM 5097 O O . TRP B 1 330 ? 3.971 24.406 26.188 1 97.38 330 TRP B O 1
ATOM 5107 N N . PRO B 1 331 ? 3.145 23.391 28.031 1 97.94 331 PRO B N 1
ATOM 5108 C CA . PRO B 1 331 ? 3.777 24.391 28.891 1 97.94 331 PRO B CA 1
ATOM 5109 C C . PRO B 1 331 ? 5.301 24.391 28.766 1 97.94 331 PRO B C 1
ATOM 5111 O O . PRO B 1 331 ? 5.922 25.453 28.859 1 97.94 331 PRO B O 1
ATOM 5114 N N . GLN B 1 332 ? 5.871 23.188 28.516 1 97.62 332 GLN B N 1
ATOM 5115 C CA . GLN B 1 332 ? 7.316 23.094 28.344 1 97.62 332 GLN B CA 1
ATOM 5116 C C . GLN B 1 332 ? 7.762 23.844 27.078 1 97.62 332 GLN B C 1
ATOM 5118 O O . GLN B 1 332 ? 8.844 24.422 27.047 1 97.62 332 GLN B O 1
ATOM 5123 N N . LEU B 1 333 ? 6.949 23.781 26.078 1 97.81 333 LEU B N 1
ATOM 5124 C CA . LEU B 1 333 ? 7.242 24.531 24.859 1 97.81 333 LEU B CA 1
ATOM 5125 C C . LEU B 1 333 ? 7.203 26.031 25.109 1 97.81 333 LEU B C 1
ATOM 5127 O O . LEU B 1 333 ? 8.117 26.75 24.703 1 97.81 333 LEU B O 1
ATOM 5131 N N . VAL B 1 334 ? 6.191 26.5 25.797 1 97.94 334 VAL B N 1
ATOM 5132 C CA . VAL B 1 334 ? 6.004 27.922 26.078 1 97.94 334 VAL B CA 1
ATOM 5133 C C . VAL B 1 334 ? 7.16 28.438 26.938 1 97.94 334 VAL B C 1
ATOM 5135 O O . VAL B 1 334 ? 7.715 29.5 26.672 1 97.94 334 VAL B O 1
ATOM 5138 N N . ASP B 1 335 ? 7.52 27.609 27.922 1 97.69 335 ASP B N 1
ATOM 5139 C CA . ASP B 1 335 ? 8.648 27.969 28.781 1 97.69 335 ASP B CA 1
ATOM 5140 C C . ASP B 1 335 ? 9.938 28.094 27.969 1 97.69 335 ASP B C 1
ATOM 5142 O O . ASP B 1 335 ? 10.703 29.031 28.156 1 97.69 335 ASP B O 1
ATOM 5146 N N . ALA B 1 336 ? 10.148 27.109 27.141 1 97.25 336 ALA B N 1
ATOM 5147 C CA . ALA B 1 336 ? 11.359 27.109 26.312 1 97.25 336 ALA B CA 1
ATOM 5148 C C . ALA B 1 336 ? 11.391 28.312 25.391 1 97.25 336 ALA B C 1
ATOM 5150 O O . ALA B 1 336 ? 12.445 28.922 25.172 1 97.25 336 ALA B O 1
ATOM 5151 N N . ILE B 1 337 ? 10.281 28.688 24.797 1 97.38 337 ILE B N 1
ATOM 5152 C CA . ILE B 1 337 ? 10.188 29.859 23.906 1 97.38 337 ILE B CA 1
ATOM 5153 C C . ILE B 1 337 ? 10.5 31.125 24.703 1 97.38 337 ILE B C 1
ATOM 5155 O O . ILE B 1 337 ? 11.273 31.969 24.234 1 97.38 337 ILE B O 1
ATOM 5159 N N . ALA B 1 338 ? 9.914 31.234 25.875 1 96.25 338 ALA B N 1
ATOM 5160 C CA . ALA B 1 338 ? 10.164 32.406 26.734 1 96.25 338 ALA B CA 1
ATOM 5161 C C . ALA B 1 338 ? 11.648 32.562 27.047 1 96.25 338 ALA B C 1
ATOM 5163 O O . ALA B 1 338 ? 12.195 33.656 26.969 1 96.25 338 ALA B O 1
ATOM 5164 N N . GLU B 1 339 ? 12.25 31.422 27.328 1 95.56 339 GLU B N 1
ATOM 5165 C CA . GLU B 1 339 ? 13.672 31.422 27.688 1 95.56 339 GLU B CA 1
ATOM 5166 C C . GLU B 1 339 ? 14.531 31.828 26.484 1 95.56 339 GLU B C 1
ATOM 5168 O O . GLU B 1 339 ? 15.461 32.625 26.625 1 95.56 339 GLU B O 1
ATOM 5173 N N . VAL B 1 340 ? 14.25 31.25 25.391 1 94.56 340 VAL B N 1
ATOM 5174 C CA . VAL B 1 340 ? 15.031 31.531 24.188 1 94.56 340 VAL B CA 1
ATOM 5175 C C . VAL B 1 340 ? 14.867 33 23.781 1 94.56 340 VAL B C 1
ATOM 5177 O O . VAL B 1 340 ? 15.828 33.656 23.375 1 94.56 340 VAL B O 1
ATOM 5180 N N . ARG B 1 341 ? 13.688 33.531 23.906 1 91.25 341 ARG B N 1
ATOM 5181 C CA . ARG B 1 341 ? 13.414 34.906 23.5 1 91.25 341 ARG B CA 1
ATOM 5182 C C . ARG B 1 341 ? 14.047 35.906 24.469 1 91.25 341 ARG B C 1
ATOM 5184 O O . ARG B 1 341 ? 14.508 36.969 24.062 1 91.25 341 ARG B O 1
ATOM 5191 N N . GLN B 1 342 ? 14.078 35.594 25.734 1 88.25 342 GLN B N 1
ATOM 5192 C CA . GLN B 1 342 ? 14.727 36.438 26.734 1 88.25 342 GLN B CA 1
ATOM 5193 C C . GLN B 1 342 ? 16.234 36.469 26.531 1 88.25 342 GLN B C 1
ATOM 5195 O O . GLN B 1 342 ? 16.859 37.531 26.656 1 88.25 342 GLN B O 1
ATOM 5200 N N . ALA B 1 343 ? 16.766 35.281 26.25 1 84 343 ALA B N 1
ATOM 5201 C CA . ALA B 1 343 ? 18.203 35.188 26.016 1 84 343 ALA B CA 1
ATOM 5202 C C . ALA B 1 343 ? 18.609 36 24.766 1 84 343 ALA B C 1
ATOM 5204 O O . ALA B 1 343 ? 19.703 36.562 24.703 1 84 343 ALA B O 1
ATOM 5205 N N . GLY B 1 344 ? 17.875 35.938 23.797 1 72.5 344 GLY B N 1
ATOM 5206 C CA . GLY B 1 344 ? 18.141 36.688 22.578 1 72.5 344 GLY B CA 1
ATOM 5207 C C . GLY B 1 344 ? 18.062 38.188 22.781 1 72.5 344 GLY B C 1
ATOM 5208 O O . GLY B 1 344 ? 18.828 38.938 22.172 1 72.5 344 GLY B O 1
ATOM 5209 N N . ARG B 1 345 ? 17.266 38.75 23.672 1 71.56 345 ARG B N 1
ATOM 5210 C CA . ARG B 1 345 ? 17.141 40.156 23.969 1 71.56 345 ARG B CA 1
ATOM 5211 C C . ARG B 1 345 ? 18.312 40.656 24.812 1 71.56 345 ARG B C 1
ATOM 5213 O O . ARG B 1 345 ? 18.781 41.781 24.625 1 71.56 345 ARG B O 1
ATOM 5220 N N . SER B 1 346 ? 18.75 39.75 25.641 1 66.44 346 SER B N 1
ATOM 5221 C CA . SER B 1 346 ? 19.891 40.094 26.453 1 66.44 346 SER B CA 1
ATOM 5222 C C . SER B 1 346 ? 21.172 40.125 25.641 1 66.44 346 SER B C 1
ATOM 5224 O O . SER B 1 346 ? 22.078 40.938 25.906 1 66.44 346 SER B O 1
ATOM 5226 N N . GLY B 1 347 ? 21.234 39.156 24.656 1 55.03 347 GLY B N 1
ATOM 5227 C CA . GLY B 1 347 ? 22.422 39.125 23.812 1 55.03 347 GLY B CA 1
ATOM 5228 C C . GLY B 1 347 ? 22.484 40.281 22.828 1 55.03 347 GLY B C 1
ATOM 5229 O O . GLY B 1 347 ? 23.578 40.688 22.406 1 55.03 347 GLY B O 1
ATOM 5230 N N . ARG B 1 348 ? 21.484 40.875 22.375 1 54.81 348 ARG B N 1
ATOM 5231 C CA . ARG B 1 348 ? 21.453 42.031 21.484 1 54.81 348 ARG B CA 1
ATOM 5232 C C . ARG B 1 348 ? 21.734 43.312 22.266 1 54.81 348 ARG B C 1
ATOM 5234 O O . ARG B 1 348 ? 22.078 44.344 21.688 1 54.81 348 ARG B O 1
ATOM 5241 N N . ARG B 1 349 ? 21.438 43.469 23.594 1 51.88 349 ARG B N 1
ATOM 5242 C CA . ARG B 1 349 ? 21.75 44.625 24.438 1 51.88 349 ARG B CA 1
ATOM 5243 C C . ARG B 1 349 ? 23.234 44.625 24.828 1 51.88 349 ARG B C 1
ATOM 5245 O O . ARG B 1 349 ? 23.719 45.625 25.375 1 51.88 349 ARG B O 1
ATOM 5252 N N . ARG B 1 350 ? 23.906 43.594 24.531 1 44 350 ARG B N 1
ATOM 5253 C CA . ARG B 1 350 ? 25.344 43.688 24.781 1 44 350 ARG B CA 1
ATOM 5254 C C . ARG B 1 350 ? 26.094 44 23.5 1 44 350 ARG B C 1
ATOM 5256 O O . ARG B 1 350 ? 25.781 43.469 22.438 1 44 350 ARG B O 1
#

pLDDT: mean 93.49, std 12.12, range [25.08, 98.94]

Radius of gyration: 27.27 Å; Cα contacts (8 Å, |Δi|>4): 1520; chains: 2; bounding box: 50×92×61 Å

Sequence (700 aa):
MSLDTSPLAAARYHGDQAATPGMLDFAVNVRHPHPPHWLVELLAQRLTTLARYPSIEDTQRAQDAAALRHRRTRAEVLPLAGAAEGFALLSNLRPVRAAIIAPSFTEPAAALSAAGIPVHHVVLAPPFRLDEAAVPDDADLVVVGNPTNPTSVLHSREQLLALRRPGRILVVDEAFADAVPGEPQSLAGNCLPDVLVLRSLTKTWSLAGLRVGYALGAPDLLDRLTRMRAHWPVGTLPLTAIAACCTPEAVAEAAADARLLLAARAEMVSGLGSVGASVVDGCAPFVLFGVPDADELRKRLHQRGIAIRRCDTFVGLDDGYLRAAVRPEWPQLVDAIAEVRQAGRSGRRRMSLDTSPLAAARYHGDQAATPGMLDFAVNVRHPHPPHWLVELLAQRLTTLARYPSIEDTQRAQDAAALRHRRTRAEVLPLAGAAEGFALLSNLRPVRAAIIAPSFTEPAAALSAAGIPVHHVVLAPPFRLDEAAVPDDADLVVVGNPTNPTSVLHSREQLLALRRPGRILVVDEAFADAVPGEPQSLAGNCLPDVLVLRSLTKTWSLAGLRVGYALGAPDLLDRLTRMRAHWPVGTLPLTAIAACCTPEAVAEAAADARLLLAARAEMVSGLGSVGASVVDGCAPFVLFGVPDADELRKRLHQRGIAIRRCDTFVGLDDGYLRAAVRPEWPQLVDAIAEVRQAGRSGRRR

Solvent-accessible surface area (backbone atoms only — not comparable to full-atom values): 34959 Å² total; per-residue (Å²): 130,83,72,67,75,44,71,68,46,48,45,62,63,50,32,68,76,58,48,57,93,88,39,51,63,22,28,44,68,43,68,38,83,39,35,55,67,71,58,44,53,54,50,48,66,48,48,60,53,17,21,42,59,59,45,72,63,49,51,46,47,17,21,41,24,46,10,58,63,33,69,52,50,47,72,30,36,44,83,30,48,13,45,48,37,57,37,33,30,49,55,60,63,61,50,77,24,33,31,36,46,22,49,28,69,45,57,51,59,51,33,31,45,53,63,70,31,51,72,42,75,36,63,34,56,88,91,51,52,64,87,74,57,72,74,62,87,74,37,31,26,39,40,37,48,40,33,14,46,60,48,9,32,67,59,49,43,68,54,58,60,65,72,57,48,94,83,23,36,37,34,37,38,27,53,42,26,65,40,28,60,88,35,75,52,61,60,66,57,58,90,39,77,45,40,38,32,34,31,40,44,19,31,79,48,4,26,36,7,57,24,24,24,32,35,38,33,29,49,70,50,51,50,43,37,45,51,54,55,38,68,72,67,51,30,39,61,42,31,51,46,42,27,54,55,29,31,71,68,42,45,51,51,45,34,53,51,15,48,54,48,52,56,50,36,54,52,42,53,53,44,38,42,75,64,66,32,49,65,52,78,50,60,35,65,37,43,21,32,32,35,87,62,27,57,61,49,48,52,55,37,44,77,71,38,31,20,58,20,78,30,54,71,27,58,70,41,53,60,41,35,38,32,35,31,60,51,94,60,41,63,60,53,40,50,50,49,44,49,54,54,52,51,53,54,56,56,69,76,97,130,82,74,68,78,43,72,67,48,50,46,62,65,50,33,69,77,58,48,58,93,89,41,52,64,21,26,44,70,43,66,39,83,41,35,55,68,71,59,42,52,55,50,47,66,48,47,60,54,18,21,43,58,58,44,73,63,49,51,46,48,18,20,41,24,44,10,59,63,33,69,53,50,46,72,28,37,44,82,30,48,13,44,47,37,58,37,32,30,49,55,58,62,61,50,75,24,34,31,36,46,22,49,28,68,45,57,51,58,52,33,31,45,52,64,70,30,51,71,42,74,35,63,32,57,88,91,51,52,66,86,74,58,72,73,61,87,73,38,31,26,38,40,38,47,39,33,14,44,61,47,9,32,68,59,50,44,69,57,57,61,64,71,58,48,93,82,23,37,35,35,37,39,27,53,44,26,66,39,28,62,87,34,75,51,61,62,67,58,57,92,38,78,44,41,37,33,36,32,41,45,19,30,79,47,4,26,34,8,59,25,24,24,32,36,36,33,29,49,69,50,51,49,44,36,46,51,54,55,37,68,74,67,50,30,39,60,42,32,50,46,44,27,54,56,30,30,73,69,41,43,50,51,46,33,55,51,13,49,53,48,52,54,50,36,55,51,43,54,54,44,37,41,75,64,67,33,49,66,52,78,51,60,35,64,37,44,21,31,33,36,87,62,28,59,60,49,49,52,54,35,43,76,70,38,33,19,57,21,76,31,56,71,28,58,73,40,53,61,40,35,37,32,35,31,60,49,93,60,39,64,60,52,39,51,51,49,42,50,53,54,51,51,53,54,56,57,68,76,97

Foldseek 3Di:
DPQPPPLLSLLPDALVVQADPPFARQRDLAPDPDFDPVLVVLLVVCVVVQVDFCDPVLLQLLLPLLCVLQVHDSLQKFKALALLVLLLLVCLVVWQEEEEEPLARRSNVSNCVVSVHHYHYQFADPLRALQPTDDDPSHQEYEAEAVGPPNQAHYALVSQVVPDDVNHAYEYEDQQQLLFQPSHRDCSNPADQRYKYWYGPCRLRVPVVSRITMIGYDSVVVCSSCVPPDPSNHGSSNSSVSSVCSHPVNSVVSNVVSVVLQVLVVVLCVLLVVLPWAWNDHRGQKIKTFDPPQVVLQVQSVVVRHGWHQCCSGPNDHRRIIMTGRDPCSNVVSVSSNVVVVVVVVVVVD/DDQPPPLLSLLPDALVVQADPPFARQRDLAPDPDFDPVLVVLLVVCVVVQVDFCDPVLLQLLLPLLCVLQVHDSLQKFKALALLVLLLLVCLVVWQEEEEEPLARRSNVSNCVVSVHHYHYQFADPLRALVPTDDDPSHQEYEAEAVGPPNQAHYALVSQVVPDDVNHAYEYEDQQQLLFQPSHRDCSNPADQRYKYWYGPCRLRVPVVSRITMIGYDSVVVCSSCVPPDPSNHGSSNSSVSSVCSHPVNSVVSNVVSVVLQVLVVVLCVLCVVLPWAWNDHRGQKIKIFDPPQVVLQVQSVVVRHGWHQCCSGPNDHRRIIMTGRDPCSNVVSVSSNVVVVVVVVVVVD

Nearest PDB structures (foldseek):
  7szp-assembly1_B  TM=8.941E-01  e=1.102E-21  Klebsiella pneumoniae
  7szp-assembly2_C  TM=8.960E-01  e=7.183E-21  Klebsiella pneumoniae
  7szp-assembly2_D  TM=8.236E-01  e=3.633E-21  Klebsiella pneumoniae
  1fg3-assembly1_A  TM=8.168E-01  e=5.723E-21  Escherichia coli
  3hdo-assembly1_B  TM=8.870E-01  e=1.378E-19  Geobacter metallireducens GS-15